Protein AF-A0A1F6IWE1-F1 (afdb_monomer)

pLDDT: mean 92.75, std 8.46, range [52.88, 98.88]

Secondary structure (DSSP, 8-state):
----------SS--HHHHHHHHHHHHHHT--EEEE-S-GGGHHHHHHHHHHTT-EEEEESPS---TTTTT-HHHHHHHHHHHHHHHHHHHHTTS-S-EEEE-GGGGSHHHHHHHHHHHHHHHHH-----EEEEEEE------HHHHHH--TT-STTS--HIIIIIHHHHHHHHHHHHTT--GGG---EEEEEEEEE-HHHHHHHS-HHHHHHH-TTHHHH----HHHHHHHGGG---SEEEEEEEEEETTEEEEEEEEEEETTS------SSPPSSTTSSS----EEEEEEEETTTEEEEEEEEB-S---TT--TTTTSTBSTT--EEEEEE-TTT-TTS-SEEEEEHHHH---PPSS---SHHHHHHHHHHHHHHHHHTTS-SS-TTBGGGGHHHHHHHHHHHHHHHHHHTTS---EEEE-

Foldseek 3Di:
DDDDPDLAQDQADDPVVLVVVVVVCVVVVAQADEAPDRQSCQNHVLLSCLVVNHAYEYEDDSHDQFQLLADLVSLVVLLVSLVVSVVSCVVSPVLHFHFYQLLLLLFLVLVVLLVVQLVCCVVPVFAFAEKEKEKEFQLADDLQCQQPPPVQHQLRLAHDCRVPVLSVLLSVLVSRVSSDDPQWHQFKKKKAKDFQFQLNVCVVQPPVNVCVLPVCSVVQHDDDNVRSCVSRVRGHGQWMKMWMQGDDVPHGRYTYMYTYHHNDDFPASDDDADPPSNFPRRTWIWIWMWIDRPQFKIKIKTDGAQGTDDPVDPPCLCPHNHVADIKMKMAGDCVVPVPDDRIDMDTSVNRCPDDDPDDDPYRSRVSSVVLVVLSVCVSVVNDDDGSGGSVSCSSSSQNSSLNSSLSNCVSVVHNSIDMDGD

Solvent-accessible surface area (backbone atoms only — not comparable to full-atom values): 22439 Å² total; per-residue (Å²): 140,86,90,80,89,73,81,47,74,46,80,64,66,57,68,69,59,46,52,54,50,52,51,49,34,65,75,69,65,58,59,58,50,76,48,79,67,57,40,34,33,36,45,14,55,51,50,51,37,50,76,70,68,28,25,37,41,31,49,66,37,73,56,47,48,62,30,12,41,67,31,50,66,33,7,51,43,46,41,53,50,49,50,53,50,49,54,55,41,52,76,71,63,60,79,53,49,44,34,46,62,50,40,63,75,55,22,56,69,50,46,49,52,36,52,57,48,30,56,48,16,75,75,68,72,42,36,60,34,32,41,38,38,40,41,25,42,2,57,63,68,52,75,49,48,60,73,70,38,75,77,92,33,25,78,51,5,37,28,38,58,58,72,58,33,47,59,52,44,38,48,50,49,54,48,54,62,54,30,64,42,91,95,61,38,71,43,29,33,40,25,39,42,49,70,35,34,58,61,50,47,44,70,76,58,34,70,70,54,45,39,72,77,32,82,62,38,77,80,72,46,84,63,53,72,68,52,47,43,63,73,35,69,64,32,12,36,46,24,40,40,37,38,38,41,31,9,37,83,91,44,76,55,24,42,35,36,44,36,39,30,34,74,37,70,50,70,56,86,72,90,76,78,42,92,49,82,87,49,84,45,23,42,20,44,42,38,37,38,41,37,33,30,63,90,46,33,41,39,38,38,43,29,36,28,71,55,62,91,54,93,88,59,80,74,59,33,63,39,94,31,14,83,56,18,35,40,36,41,38,36,32,46,25,87,86,39,77,88,47,59,53,64,50,78,45,42,46,78,78,56,60,85,70,80,71,88,73,95,68,88,42,68,72,50,48,7,45,51,48,50,52,50,51,51,53,39,33,68,70,68,78,38,92,76,69,91,40,36,56,81,78,40,56,65,27,43,49,50,54,21,37,36,22,30,7,35,8,26,47,77,70,74,42,79,30,69,31,78,45,82,102

Sequence (422 aa):
MLYISNNTYTKALPNEEREKLNKLVKKYKINGVIISTDPLAHLRYALWAIDQGLHILMDKPISAVPYASTDEHAAEDIVSDFYLLKNRHEKKGAKKIVSIMTQRRFHPAYTKIRELAEDVFKKTNCPITSVQTFHSDGQWRLPSEIVDIDYHSFNHGFGELLHSGYHSLDIICWLLSSTRGTKKEINNVDIFSQIVRPTDFISQINFPDYKNLFADFPKVNKYSEKDFRNITKKYGEIDVFVNFAFKHNSDVITLGSSNLVHNGFSQRGWLMPKKDMYKGNGRVRQETIFIEQGPFQSISLVSYQSSEINKDSNSGIFDVGGEYHLDIHVFRNSSFYPKWKTYEKLSIKDLSKSTLEGYSRGHQEDARRNAIIDFIESAKGKRLSQVSNLLDHEFGVKLISGAYLSMARKIHSKNPVVNISL

Structure (mmCIF, N/CA/C/O backbone):
data_AF-A0A1F6IWE1-F1
#
_entry.id   AF-A0A1F6IWE1-F1
#
loop_
_atom_site.group_PDB
_atom_site.id
_atom_site.type_symbol
_atom_site.label_atom_id
_atom_site.label_alt_id
_atom_site.label_comp_id
_atom_site.label_asym_id
_atom_site.label_entity_id
_atom_site.label_seq_id
_atom_site.pdbx_PDB_ins_code
_atom_site.Cartn_x
_atom_site.Cartn_y
_atom_site.Cartn_z
_atom_site.occupancy
_atom_site.B_iso_or_equiv
_atom_site.auth_seq_id
_atom_site.auth_comp_id
_atom_site.auth_asym_id
_atom_site.auth_atom_id
_atom_site.pdbx_PDB_model_num
ATOM 1 N N . MET A 1 1 ? 12.369 -22.695 12.074 1.00 52.88 1 MET A N 1
ATOM 2 C CA . MET A 1 1 ? 12.111 -22.105 10.744 1.00 52.88 1 MET A CA 1
ATOM 3 C C . MET A 1 1 ? 12.121 -23.239 9.732 1.00 52.88 1 MET A C 1
ATOM 5 O O . MET A 1 1 ? 13.008 -24.079 9.823 1.00 52.88 1 MET A O 1
ATOM 9 N N . LEU A 1 2 ? 11.111 -23.336 8.871 1.00 54.97 2 LEU A N 1
ATOM 10 C CA . LEU A 1 2 ? 10.985 -24.399 7.872 1.00 54.97 2 LEU A CA 1
ATOM 11 C C . LEU A 1 2 ? 10.932 -23.743 6.489 1.00 54.97 2 LEU A C 1
ATOM 13 O O . LEU A 1 2 ? 10.132 -22.835 6.296 1.00 54.97 2 LEU A O 1
ATOM 17 N N . TYR A 1 3 ? 11.775 -24.196 5.564 1.00 55.03 3 TYR A N 1
ATOM 18 C CA . TYR A 1 3 ? 11.805 -23.720 4.182 1.00 55.03 3 TYR A CA 1
ATOM 19 C C . TYR A 1 3 ? 11.161 -24.773 3.275 1.00 55.03 3 TYR A C 1
ATOM 21 O O . TYR A 1 3 ? 11.527 -25.948 3.343 1.00 55.03 3 TYR A O 1
ATOM 29 N N . ILE A 1 4 ? 10.189 -24.362 2.462 1.00 62.66 4 ILE A N 1
ATOM 30 C CA . ILE A 1 4 ? 9.511 -25.194 1.460 1.00 62.66 4 ILE A CA 1
ATOM 31 C C . ILE A 1 4 ? 9.597 -24.442 0.126 1.00 62.66 4 ILE A C 1
ATOM 33 O O . ILE A 1 4 ? 9.346 -23.242 0.088 1.00 62.66 4 ILE A O 1
ATOM 37 N N . SER A 1 5 ? 9.986 -25.132 -0.948 1.00 54.25 5 SER A N 1
ATOM 38 C CA . SER A 1 5 ? 10.489 -24.541 -2.198 1.00 54.25 5 SER A CA 1
ATOM 39 C C . SER A 1 5 ? 9.437 -24.153 -3.245 1.00 54.25 5 SER A C 1
ATOM 41 O O . SER A 1 5 ? 9.810 -23.692 -4.319 1.00 54.25 5 SER A O 1
ATOM 43 N N . ASN A 1 6 ? 8.139 -24.337 -2.994 1.00 63.50 6 ASN A N 1
ATOM 44 C CA . ASN A 1 6 ? 7.138 -24.210 -4.056 1.00 63.50 6 ASN A CA 1
ATOM 45 C C . ASN A 1 6 ? 6.404 -22.855 -4.038 1.00 63.50 6 ASN A C 1
ATOM 47 O O . ASN A 1 6 ? 5.302 -22.767 -3.506 1.00 63.50 6 ASN A O 1
ATOM 51 N N . ASN A 1 7 ? 6.981 -21.795 -4.607 1.00 72.88 7 ASN A N 1
ATOM 52 C CA . ASN A 1 7 ? 6.375 -20.450 -4.659 1.00 72.88 7 ASN A CA 1
ATOM 53 C C . ASN A 1 7 ? 5.325 -20.334 -5.779 1.00 72.88 7 ASN A C 1
ATOM 55 O O . ASN A 1 7 ? 5.536 -19.675 -6.791 1.00 72.88 7 ASN A O 1
ATOM 59 N N . THR A 1 8 ? 4.196 -21.023 -5.617 1.00 83.62 8 THR A N 1
ATOM 60 C CA . THR A 1 8 ? 3.123 -21.088 -6.619 1.00 83.62 8 THR A CA 1
ATOM 61 C C . THR A 1 8 ? 1.792 -20.611 -6.059 1.00 83.62 8 THR A C 1
ATOM 63 O O . THR A 1 8 ? 1.380 -21.022 -4.968 1.00 83.62 8 THR A O 1
ATOM 66 N N . TYR A 1 9 ? 1.090 -19.792 -6.849 1.00 90.31 9 TYR A N 1
ATOM 67 C CA . TYR A 1 9 ? -0.274 -19.368 -6.550 1.00 90.31 9 TYR A CA 1
ATOM 68 C C . TYR A 1 9 ? -1.221 -20.567 -6.625 1.00 90.31 9 TYR A C 1
ATOM 70 O O . TYR A 1 9 ? -1.593 -21.047 -7.693 1.00 90.31 9 TYR A O 1
ATOM 78 N N . THR A 1 10 ? -1.561 -21.090 -5.452 1.00 92.06 10 THR A N 1
ATOM 79 C CA . THR A 1 10 ? -2.436 -22.246 -5.253 1.00 92.06 10 THR A CA 1
ATOM 80 C C . THR A 1 10 ? -3.218 -22.049 -3.959 1.00 92.06 10 THR A C 1
ATOM 82 O O . THR A 1 10 ? -2.756 -21.376 -3.039 1.00 92.06 10 THR A O 1
ATOM 85 N N . LYS A 1 11 ? -4.412 -22.644 -3.868 1.00 93.00 11 LYS A N 1
ATOM 86 C CA . LYS A 1 11 ? -5.300 -22.505 -2.695 1.00 93.00 11 LYS A CA 1
ATOM 87 C C . LYS A 1 11 ? -5.156 -23.654 -1.688 1.00 93.00 11 LYS A C 1
ATOM 89 O O . LYS A 1 11 ? -5.767 -23.623 -0.624 1.00 93.00 11 LYS A O 1
ATOM 94 N N . ALA A 1 12 ? -4.341 -24.663 -1.999 1.00 92.69 12 ALA A N 1
ATOM 95 C CA . ALA A 1 12 ? -4.119 -25.834 -1.158 1.00 92.69 12 ALA A CA 1
ATOM 96 C C . ALA A 1 12 ? -2.630 -26.180 -1.074 1.00 92.69 12 ALA A C 1
ATOM 98 O O . ALA A 1 12 ? -1.889 -26.014 -2.040 1.00 92.69 12 ALA A O 1
ATOM 99 N N . LEU A 1 13 ? -2.208 -26.681 0.088 1.00 92.00 13 LEU A N 1
ATOM 100 C CA . LEU A 1 13 ? -0.881 -27.267 0.250 1.00 92.00 13 LEU A CA 1
ATOM 101 C C . LEU A 1 13 ? -0.835 -28.664 -0.386 1.00 92.00 13 LEU A C 1
ATOM 103 O O . LEU A 1 13 ? -1.814 -29.408 -0.254 1.00 92.00 13 LEU A O 1
ATOM 107 N N . PRO A 1 14 ? 0.299 -29.065 -0.985 1.00 91.75 14 PRO A N 1
ATOM 108 C CA . PRO A 1 14 ? 0.565 -30.460 -1.310 1.00 91.75 14 PRO A CA 1
ATOM 109 C C . PRO A 1 14 ? 0.382 -31.367 -0.085 1.00 91.75 14 PRO A C 1
ATOM 111 O O . PRO A 1 14 ? 0.718 -30.986 1.040 1.00 91.75 14 PRO A O 1
ATOM 114 N N . ASN A 1 15 ? -0.122 -32.586 -0.297 1.00 92.50 15 ASN A N 1
ATOM 115 C CA . ASN A 1 15 ? -0.425 -33.525 0.793 1.00 92.50 15 ASN A CA 1
ATOM 116 C C . ASN A 1 15 ? 0.788 -33.805 1.691 1.00 92.50 15 ASN A C 1
ATOM 118 O O . ASN A 1 15 ? 0.654 -33.823 2.911 1.00 92.50 15 ASN A O 1
ATOM 122 N N . GLU A 1 16 ? 1.973 -33.975 1.102 1.00 92.19 16 GLU A N 1
ATOM 123 C CA . GLU A 1 16 ? 3.205 -34.226 1.854 1.00 92.19 16 GLU A CA 1
ATOM 124 C C . GLU A 1 16 ? 3.565 -33.054 2.783 1.00 92.19 16 GLU A C 1
ATOM 126 O O . GLU A 1 16 ? 3.836 -33.252 3.971 1.00 92.19 16 GLU A O 1
ATOM 131 N N . GLU A 1 17 ? 3.503 -31.822 2.269 1.00 92.12 17 GLU A N 1
ATOM 132 C CA . GLU A 1 17 ? 3.747 -30.608 3.053 1.00 92.12 17 GLU A CA 1
ATOM 133 C C . GLU A 1 17 ? 2.721 -30.469 4.179 1.00 92.12 17 GLU A C 1
ATOM 135 O O . GLU A 1 17 ? 3.087 -30.232 5.334 1.00 92.12 17 GLU A O 1
ATOM 140 N N . ARG A 1 18 ? 1.439 -30.685 3.867 1.00 94.81 18 ARG A N 1
ATOM 141 C CA . ARG A 1 18 ? 0.340 -30.645 4.837 1.00 94.81 18 ARG A CA 1
ATOM 142 C C . ARG A 1 18 ? 0.562 -31.637 5.975 1.00 94.81 18 ARG A C 1
ATOM 144 O O . ARG A 1 18 ? 0.477 -31.256 7.141 1.00 94.81 18 ARG A O 1
ATOM 151 N N . GLU A 1 19 ? 0.882 -32.889 5.658 1.00 95.50 19 GLU A N 1
ATOM 152 C CA . GLU A 1 19 ? 1.144 -33.935 6.651 1.00 95.50 19 GLU A CA 1
ATOM 153 C C . GLU A 1 19 ? 2.359 -33.609 7.520 1.00 95.50 19 GLU A C 1
ATOM 155 O O . GLU A 1 19 ? 2.318 -33.757 8.747 1.00 95.50 19 GLU A O 1
ATOM 160 N N . LYS A 1 20 ? 3.436 -33.100 6.914 1.00 95.31 20 LYS A N 1
ATOM 161 C CA . LYS A 1 20 ? 4.633 -32.667 7.641 1.00 95.31 20 LYS A CA 1
ATOM 162 C C . LYS A 1 20 ? 4.312 -31.552 8.635 1.00 95.31 20 LYS A C 1
ATOM 164 O O . LYS A 1 20 ? 4.699 -31.647 9.801 1.00 95.31 20 LYS A O 1
ATOM 169 N N . LEU A 1 21 ? 3.581 -30.522 8.211 1.00 95.81 21 LEU A N 1
ATOM 170 C CA . LEU A 1 21 ? 3.196 -29.408 9.080 1.00 95.81 21 LEU A CA 1
ATOM 171 C C . LEU A 1 21 ? 2.234 -29.853 10.187 1.00 95.81 21 LEU A C 1
ATOM 173 O O . LEU A 1 21 ? 2.440 -29.498 11.346 1.00 95.81 21 LEU A O 1
ATOM 177 N N . ASN A 1 22 ? 1.247 -30.695 9.873 1.00 97.19 22 ASN A N 1
ATOM 178 C CA . ASN A 1 22 ? 0.321 -31.254 10.863 1.00 97.19 22 ASN A CA 1
ATOM 179 C C . ASN A 1 22 ? 1.066 -32.041 11.955 1.00 97.19 22 ASN A C 1
ATOM 181 O O . ASN A 1 22 ? 0.764 -31.900 13.144 1.00 97.19 22 ASN A O 1
ATOM 185 N N . LYS A 1 23 ? 2.072 -32.845 11.577 1.00 97.19 23 LYS A N 1
ATOM 186 C CA . LYS A 1 23 ? 2.933 -33.566 12.532 1.00 97.19 23 LYS A CA 1
ATOM 187 C C . LYS A 1 23 ? 3.692 -32.605 13.447 1.00 97.19 23 LYS A C 1
ATOM 189 O O . LYS A 1 23 ? 3.758 -32.853 14.649 1.00 97.19 23 LYS A O 1
ATOM 194 N N . LEU A 1 24 ? 4.228 -31.505 12.913 1.00 96.94 24 LEU A N 1
ATOM 195 C CA . LEU A 1 24 ? 4.930 -30.488 13.708 1.00 96.94 24 LEU A CA 1
ATOM 196 C C . LEU A 1 24 ? 3.991 -29.774 14.683 1.00 96.94 24 LEU A C 1
ATOM 198 O O . LEU A 1 24 ? 4.333 -29.642 15.859 1.00 96.94 24 LEU A O 1
ATOM 202 N N . VAL A 1 25 ? 2.801 -29.376 14.225 1.00 97.38 25 VAL A N 1
ATOM 203 C CA . VAL A 1 25 ? 1.781 -28.734 15.068 1.00 97.38 25 VAL A CA 1
ATOM 204 C C . VAL A 1 25 ? 1.433 -29.621 16.260 1.00 97.38 25 VAL A C 1
ATOM 206 O O . VAL A 1 25 ? 1.479 -29.157 17.399 1.00 97.38 25 VAL A O 1
ATOM 209 N N . LYS A 1 26 ? 1.174 -30.913 16.019 1.00 97.38 26 LYS A N 1
ATOM 210 C CA . LYS A 1 26 ? 0.878 -31.888 17.079 1.00 97.38 26 LYS A CA 1
ATOM 211 C C . LYS A 1 26 ? 2.071 -32.111 18.012 1.00 97.38 26 LYS A C 1
ATOM 213 O O . LYS A 1 26 ? 1.910 -32.029 19.227 1.00 97.38 26 LYS A O 1
ATOM 218 N N . LYS A 1 27 ? 3.265 -32.359 17.460 1.00 97.69 27 LYS A N 1
ATOM 219 C CA . LYS A 1 27 ? 4.485 -32.667 18.230 1.00 97.69 27 LYS A CA 1
ATOM 220 C C . LYS A 1 27 ? 4.868 -31.539 19.188 1.00 97.69 27 LYS A C 1
ATOM 222 O O . LYS A 1 27 ? 5.220 -31.810 20.331 1.00 97.69 27 LYS A O 1
ATOM 227 N N . TYR A 1 28 ? 4.805 -30.294 18.723 1.00 97.44 28 TYR A N 1
ATOM 228 C CA . TYR A 1 28 ? 5.250 -29.124 19.486 1.00 97.44 28 TYR A CA 1
ATOM 229 C C . TYR A 1 28 ? 4.103 -28.344 20.136 1.00 97.44 28 TYR A C 1
ATOM 231 O O . TYR A 1 28 ? 4.351 -27.296 20.724 1.00 97.44 28 TYR A O 1
ATOM 239 N N . LYS A 1 29 ? 2.859 -28.842 20.049 1.00 96.44 29 LYS A N 1
ATOM 240 C CA . LYS A 1 29 ? 1.651 -28.174 20.569 1.00 96.44 29 LYS A CA 1
ATOM 241 C C . LYS A 1 29 ? 1.544 -26.717 20.093 1.00 96.44 29 LYS A C 1
ATOM 243 O O . LYS A 1 29 ? 1.236 -25.815 20.869 1.00 96.44 29 LYS A O 1
ATOM 248 N N . ILE A 1 30 ? 1.834 -26.492 18.812 1.00 96.19 30 ILE A N 1
ATOM 249 C CA . ILE A 1 30 ? 1.816 -25.158 18.204 1.00 96.19 30 ILE A CA 1
ATOM 250 C C . ILE A 1 30 ? 0.379 -24.635 18.219 1.00 96.19 30 ILE A C 1
ATOM 252 O O . ILE A 1 30 ? -0.534 -25.321 17.766 1.00 96.19 30 ILE A O 1
ATOM 256 N N . ASN A 1 31 ? 0.180 -23.417 18.720 1.00 94.94 31 ASN A N 1
ATOM 257 C CA . ASN A 1 31 ? -1.127 -22.759 18.778 1.00 94.94 31 ASN A CA 1
ATOM 258 C C . ASN A 1 31 ? -1.242 -21.556 17.826 1.00 94.94 31 ASN A C 1
ATOM 260 O O . ASN A 1 31 ? -2.347 -21.053 17.625 1.00 94.94 31 ASN A O 1
ATOM 264 N N . GLY A 1 32 ? -0.137 -21.121 17.218 1.00 95.88 32 GLY A N 1
ATOM 265 C CA . GLY A 1 32 ? -0.104 -20.019 16.268 1.00 95.88 32 GLY A CA 1
ATOM 266 C C . GLY A 1 32 ? 1.071 -20.101 15.300 1.00 95.88 32 GLY A C 1
ATOM 267 O O . GLY A 1 32 ? 2.067 -20.772 15.571 1.00 95.88 32 GLY A O 1
ATOM 268 N N . VAL A 1 33 ? 0.940 -19.428 14.162 1.00 96.88 33 VAL A N 1
ATOM 269 C CA . VAL A 1 33 ? 1.933 -19.389 13.084 1.00 96.88 33 VAL A CA 1
ATOM 270 C C . VAL A 1 33 ? 2.167 -17.960 12.611 1.00 96.88 33 VAL A C 1
ATOM 272 O O . VAL A 1 33 ? 1.262 -17.126 12.641 1.00 96.88 33 VAL A O 1
ATOM 275 N N . ILE A 1 34 ? 3.391 -17.708 12.148 1.00 97.25 34 ILE A N 1
ATOM 276 C CA . ILE A 1 34 ? 3.747 -16.509 11.392 1.00 97.25 34 ILE A CA 1
ATOM 277 C C . ILE A 1 34 ? 3.957 -16.943 9.939 1.00 97.25 34 ILE A C 1
ATOM 279 O O . ILE A 1 34 ? 4.772 -17.831 9.678 1.00 97.25 34 ILE A O 1
ATOM 283 N N . ILE A 1 35 ? 3.195 -16.363 9.016 1.00 96.38 35 ILE A N 1
ATOM 284 C CA . ILE A 1 35 ? 3.267 -16.635 7.580 1.00 96.38 35 ILE A CA 1
ATOM 285 C C . ILE A 1 35 ? 4.035 -15.484 6.929 1.00 96.38 35 ILE A C 1
ATOM 287 O O . ILE A 1 35 ? 3.476 -14.417 6.699 1.00 96.38 35 ILE A O 1
ATOM 291 N N . SER A 1 36 ? 5.311 -15.740 6.649 1.00 94.56 36 SER A N 1
ATOM 292 C CA . SER A 1 36 ? 6.249 -14.825 5.978 1.00 94.56 36 SER A CA 1
ATOM 293 C C . SER A 1 36 ? 6.867 -15.500 4.751 1.00 94.56 36 SER A C 1
ATOM 295 O O . SER A 1 36 ? 8.083 -15.498 4.559 1.00 94.56 36 SER A O 1
ATOM 297 N N . THR A 1 37 ? 6.037 -16.221 3.994 1.00 92.25 37 THR A N 1
ATOM 298 C CA . THR A 1 37 ? 6.459 -16.888 2.756 1.00 92.25 37 THR A CA 1
ATOM 299 C C . THR A 1 37 ? 6.453 -15.896 1.594 1.00 92.25 37 THR A C 1
ATOM 301 O O . THR A 1 37 ? 6.176 -14.717 1.774 1.00 92.25 37 THR A O 1
ATOM 304 N N . ASP A 1 38 ? 6.729 -16.370 0.382 1.00 90.62 38 ASP A N 1
ATOM 305 C CA . ASP A 1 38 ? 6.422 -15.583 -0.808 1.00 90.62 38 ASP A CA 1
ATOM 306 C C . ASP A 1 38 ? 4.911 -15.233 -0.861 1.00 90.62 38 ASP A C 1
ATOM 308 O O . ASP A 1 38 ? 4.090 -16.099 -0.509 1.00 90.62 38 ASP A O 1
ATOM 312 N N . PRO A 1 39 ? 4.524 -14.014 -1.298 1.00 92.50 39 PRO A N 1
ATOM 313 C CA . PRO A 1 39 ? 3.127 -13.595 -1.431 1.00 92.50 39 PRO A CA 1
ATOM 314 C C . PRO A 1 39 ? 2.232 -14.552 -2.223 1.00 92.50 39 PRO A C 1
ATOM 316 O O . PRO A 1 39 ? 1.053 -14.702 -1.891 1.00 92.50 39 PRO A O 1
ATOM 319 N N . LEU A 1 40 ? 2.775 -15.242 -3.233 1.00 93.31 40 LEU A N 1
ATOM 320 C CA . LEU A 1 40 ? 2.036 -16.230 -4.028 1.00 93.31 40 LEU A CA 1
ATOM 321 C C . LEU A 1 40 ? 1.545 -17.409 -3.172 1.00 93.31 40 LEU A C 1
ATOM 323 O O . LEU A 1 40 ? 0.551 -18.053 -3.503 1.00 93.31 40 LEU A O 1
ATOM 327 N N . ALA A 1 41 ? 2.222 -17.699 -2.060 1.00 94.00 41 ALA A N 1
ATOM 328 C CA . ALA A 1 41 ? 1.924 -18.828 -1.188 1.00 94.00 41 ALA A CA 1
ATOM 329 C C . ALA A 1 41 ? 1.113 -18.456 0.068 1.00 94.00 41 ALA A C 1
ATOM 331 O O . ALA A 1 41 ? 0.659 -19.363 0.770 1.00 94.00 41 ALA A O 1
ATOM 332 N N . HIS A 1 42 ? 0.902 -17.167 0.365 1.00 95.50 42 HIS A N 1
ATOM 333 C CA . HIS A 1 42 ? 0.234 -16.717 1.597 1.00 95.50 42 HIS A CA 1
ATOM 334 C C . HIS A 1 42 ? -1.114 -17.411 1.826 1.00 95.50 42 HIS A C 1
ATOM 336 O O . HIS A 1 42 ? -1.337 -18.021 2.876 1.00 95.50 42 HIS A O 1
ATOM 342 N N . LEU A 1 43 ? -1.982 -17.400 0.810 1.00 96.56 43 LEU A N 1
ATOM 343 C CA . LEU A 1 43 ? -3.356 -17.879 0.928 1.00 96.56 43 LEU A CA 1
ATOM 344 C C . LEU A 1 43 ? -3.453 -19.358 1.328 1.00 96.56 43 LEU A C 1
ATOM 346 O O . LEU A 1 43 ? -4.175 -19.687 2.267 1.00 96.56 43 LEU A O 1
ATOM 350 N N . ARG A 1 44 ? -2.723 -20.269 0.671 1.00 95.69 44 ARG A N 1
ATOM 351 C CA . ARG A 1 44 ? -2.777 -21.708 1.013 1.00 95.69 44 ARG A CA 1
ATOM 352 C C . ARG A 1 44 ? -2.283 -21.999 2.427 1.00 95.69 44 ARG A C 1
ATOM 354 O O . ARG A 1 44 ? -2.850 -22.864 3.096 1.00 95.69 44 ARG A O 1
ATOM 361 N N . TYR A 1 45 ? -1.255 -21.286 2.894 1.00 96.75 45 TYR A N 1
ATOM 362 C CA . TYR A 1 45 ? -0.751 -21.447 4.257 1.00 96.75 45 TYR A CA 1
ATOM 363 C C . TYR A 1 45 ? -1.743 -20.882 5.273 1.00 96.75 45 TYR A C 1
ATOM 365 O O . TYR A 1 45 ? -1.979 -21.514 6.302 1.00 96.75 45 TYR A O 1
ATOM 373 N N . ALA A 1 46 ? -2.386 -19.754 4.965 1.00 97.00 46 ALA A N 1
ATOM 374 C CA . ALA A 1 46 ? -3.415 -19.169 5.815 1.00 97.00 46 ALA A CA 1
ATOM 375 C C . ALA A 1 46 ? -4.648 -20.079 5.917 1.00 97.00 46 ALA A C 1
ATOM 377 O O . ALA A 1 46 ? -5.119 -20.359 7.019 1.00 97.00 46 ALA A O 1
ATOM 378 N N . LEU A 1 47 ? -5.119 -20.628 4.792 1.00 96.94 47 LEU A N 1
ATOM 379 C CA . LEU A 1 47 ? -6.228 -21.585 4.756 1.00 96.94 47 LEU A CA 1
ATOM 380 C C . LEU A 1 47 ? -5.911 -22.856 5.553 1.00 96.94 47 LEU A C 1
ATOM 382 O O . LEU A 1 47 ? -6.733 -23.298 6.356 1.00 96.94 47 LEU A O 1
ATOM 386 N N . TRP A 1 48 ? -4.708 -23.416 5.389 1.00 96.88 48 TRP A N 1
ATOM 387 C CA . TRP A 1 48 ? -4.260 -24.553 6.195 1.00 96.88 48 TRP A CA 1
ATOM 388 C C . TRP A 1 48 ? -4.240 -24.223 7.694 1.00 96.88 48 TRP A C 1
ATOM 390 O O . TRP A 1 48 ? -4.757 -25.002 8.496 1.00 96.88 48 TRP A O 1
ATOM 400 N N . ALA A 1 49 ? -3.689 -23.072 8.080 1.00 96.94 49 ALA A N 1
ATOM 401 C CA . ALA A 1 49 ? -3.581 -22.677 9.480 1.00 96.94 49 ALA A CA 1
ATOM 402 C C . ALA A 1 49 ? -4.959 -22.450 10.132 1.00 96.94 49 ALA A C 1
ATOM 404 O O . ALA A 1 49 ? -5.173 -22.881 11.269 1.00 96.94 49 ALA A O 1
ATOM 405 N N . ILE A 1 50 ? -5.919 -21.867 9.402 1.00 96.00 50 ILE A N 1
ATOM 406 C CA . ILE A 1 50 ? -7.321 -21.757 9.842 1.00 96.00 50 ILE A CA 1
ATOM 407 C C . ILE A 1 50 ? -7.933 -23.145 10.033 1.00 96.00 50 ILE A C 1
ATOM 409 O O . ILE A 1 50 ? -8.580 -23.404 11.052 1.00 96.00 50 ILE A O 1
ATOM 413 N N . ASP A 1 51 ? -7.720 -24.060 9.085 1.00 94.06 51 ASP A N 1
ATOM 414 C CA . ASP A 1 51 ? -8.252 -25.422 9.167 1.00 94.06 51 ASP A CA 1
ATOM 415 C C . ASP A 1 51 ? -7.713 -26.174 10.398 1.00 94.06 51 ASP A C 1
ATOM 417 O O . ASP A 1 51 ? -8.468 -26.930 11.017 1.00 94.06 51 ASP A O 1
ATOM 421 N N . GLN A 1 52 ? -6.456 -25.920 10.785 1.00 95.00 52 GLN A N 1
ATOM 422 C CA . GLN A 1 52 ? -5.817 -26.444 12.002 1.00 95.00 52 GLN A CA 1
ATOM 423 C C . GLN A 1 52 ? -6.202 -25.691 13.292 1.00 95.00 52 GLN A C 1
ATOM 425 O O . GLN A 1 52 ? -5.800 -26.102 14.380 1.00 95.00 52 GLN A O 1
ATOM 430 N N . GLY A 1 53 ? -6.978 -24.605 13.210 1.00 94.75 53 GLY A N 1
ATOM 431 C CA . GLY A 1 53 ? -7.391 -23.820 14.377 1.00 94.75 53 GLY A CA 1
ATOM 432 C C . GLY A 1 53 ? -6.249 -23.036 15.033 1.00 94.75 53 GLY A C 1
ATOM 433 O O . GLY A 1 53 ? -6.227 -22.883 16.260 1.00 94.75 53 GLY A O 1
ATOM 434 N N . LEU A 1 54 ? -5.293 -22.554 14.239 1.00 96.44 54 LEU A N 1
ATOM 435 C CA . LEU A 1 54 ? -4.133 -21.791 14.705 1.00 96.44 54 LEU A CA 1
ATOM 436 C C . LEU A 1 54 ? -4.412 -20.281 14.689 1.00 96.44 54 LEU A C 1
ATOM 438 O O . LEU A 1 54 ? -5.188 -19.789 13.873 1.00 96.44 54 LEU A O 1
ATOM 442 N N . HIS A 1 55 ? -3.761 -19.542 15.588 1.00 97.25 55 HIS A N 1
ATOM 443 C CA . HIS A 1 55 ? -3.612 -18.090 15.460 1.00 97.25 55 HIS A CA 1
ATOM 444 C C . HIS A 1 55 ? -2.670 -17.770 14.290 1.00 97.25 55 HIS A C 1
ATOM 446 O O . HIS A 1 55 ? -1.713 -18.506 14.058 1.00 97.25 55 HIS A O 1
ATOM 452 N N . ILE A 1 56 ? -2.911 -16.685 13.559 1.00 97.62 56 ILE A N 1
ATOM 453 C CA . ILE A 1 56 ? -2.146 -16.328 12.360 1.00 97.62 56 ILE A CA 1
ATOM 454 C C . ILE A 1 56 ? -1.692 -14.875 12.450 1.00 97.62 56 ILE A C 1
ATOM 456 O O . ILE A 1 56 ? -2.515 -13.976 12.606 1.00 97.62 56 ILE A O 1
ATOM 460 N N . LEU A 1 57 ? -0.391 -14.653 12.294 1.00 97.81 57 LEU A N 1
ATOM 461 C CA . LEU A 1 57 ? 0.170 -13.376 11.866 1.00 97.81 57 LEU A CA 1
ATOM 462 C C . LEU A 1 57 ? 0.709 -13.574 10.452 1.00 97.81 57 LEU A C 1
ATOM 464 O O . LEU A 1 57 ? 1.533 -14.457 10.240 1.00 97.81 57 LEU A O 1
ATOM 468 N N . MET A 1 58 ? 0.235 -12.804 9.484 1.00 97.25 58 MET A N 1
ATOM 469 C CA . MET A 1 58 ? 0.592 -12.993 8.079 1.00 97.25 58 MET A CA 1
ATOM 470 C C . MET A 1 58 ? 1.151 -11.708 7.483 1.00 97.25 58 MET A C 1
ATOM 472 O O . MET A 1 58 ? 0.606 -10.628 7.720 1.00 97.25 58 MET A O 1
ATOM 476 N N . ASP A 1 59 ? 2.221 -11.827 6.703 1.00 95.81 59 ASP A N 1
ATOM 477 C CA . ASP A 1 59 ? 2.729 -10.719 5.904 1.00 95.81 59 ASP A CA 1
ATOM 478 C C . ASP A 1 59 ? 1.728 -10.301 4.821 1.00 95.81 59 ASP A C 1
ATOM 480 O O . ASP A 1 59 ? 0.886 -11.070 4.364 1.00 95.81 59 ASP A O 1
ATOM 484 N N . LYS A 1 60 ? 1.807 -9.041 4.401 1.00 94.38 60 LYS A N 1
ATOM 485 C CA . LYS A 1 60 ? 1.035 -8.532 3.262 1.00 94.38 60 LYS A CA 1
ATOM 486 C C . LYS A 1 60 ? 1.656 -8.978 1.929 1.00 94.38 60 LYS A C 1
ATOM 488 O O . LYS A 1 60 ? 2.874 -9.173 1.870 1.00 94.38 60 LYS A O 1
ATOM 493 N N . PRO A 1 61 ? 0.881 -8.996 0.832 1.00 95.75 61 PRO A N 1
ATOM 494 C CA . PRO A 1 61 ? -0.584 -8.895 0.758 1.00 95.75 61 PRO A CA 1
ATOM 495 C C . PRO A 1 61 ? -1.276 -10.188 1.221 1.00 95.75 61 PRO A C 1
ATOM 497 O O . PRO A 1 61 ? -0.617 -11.200 1.410 1.00 95.75 61 PRO A O 1
ATOM 500 N N . ILE A 1 62 ? -2.604 -10.191 1.381 1.00 96.25 62 ILE A N 1
ATOM 501 C CA . ILE A 1 62 ? -3.353 -11.422 1.719 1.00 96.25 62 ILE A CA 1
ATOM 502 C C . ILE A 1 62 ? -3.214 -12.488 0.619 1.00 96.25 62 ILE A C 1
ATOM 504 O O . ILE A 1 62 ? -3.000 -13.664 0.913 1.00 96.25 62 ILE A O 1
ATOM 508 N N . SER A 1 63 ? -3.297 -12.068 -0.641 1.00 95.44 63 SER A N 1
ATOM 509 C CA . SER A 1 63 ? -2.977 -12.878 -1.811 1.00 95.44 63 SER A CA 1
ATOM 510 C C . SER A 1 63 ? -2.275 -12.015 -2.857 1.00 95.44 63 SER A C 1
ATOM 512 O O . SER A 1 63 ? -2.489 -10.803 -2.938 1.00 95.44 63 SER A O 1
ATOM 514 N N . ALA A 1 64 ? -1.411 -12.647 -3.646 1.00 95.12 64 ALA A N 1
ATOM 515 C CA . ALA A 1 64 ? -0.853 -12.081 -4.863 1.00 95.12 64 ALA A CA 1
ATOM 516 C C . ALA A 1 64 ? -1.292 -12.966 -6.028 1.00 95.12 64 ALA A C 1
ATOM 518 O O . ALA A 1 64 ? -0.819 -14.094 -6.165 1.00 95.12 64 ALA A O 1
ATOM 519 N N . VAL A 1 65 ? -2.248 -12.480 -6.819 1.00 96.25 65 VAL A N 1
ATOM 520 C CA . VAL A 1 65 ? -2.800 -13.229 -7.950 1.00 96.25 65 VAL A CA 1
ATOM 521 C C . VAL A 1 65 ? -1.978 -12.897 -9.198 1.00 96.25 65 VAL A C 1
ATOM 523 O O . VAL A 1 65 ? -1.881 -11.719 -9.558 1.00 96.25 65 VAL A O 1
ATOM 526 N N . PRO A 1 66 ? -1.352 -13.889 -9.858 1.00 95.31 66 PRO A N 1
ATOM 527 C CA . PRO A 1 66 ? -0.590 -13.648 -11.075 1.00 95.31 66 PRO A CA 1
ATOM 528 C C . PRO A 1 66 ? -1.426 -12.954 -12.151 1.00 95.31 66 PRO A C 1
ATOM 530 O O . PRO A 1 66 ? -2.604 -13.248 -12.321 1.00 95.31 66 PRO A O 1
ATOM 533 N N . TYR A 1 67 ? -0.791 -12.060 -12.905 1.00 96.31 67 TYR A N 1
ATOM 534 C CA . TYR A 1 67 ? -1.370 -11.325 -14.030 1.00 96.31 67 TYR A CA 1
ATOM 535 C C . TYR A 1 67 ? -2.484 -10.335 -13.679 1.00 96.31 67 TYR A C 1
ATOM 537 O O . TYR A 1 67 ? -3.107 -9.807 -14.600 1.00 96.31 67 TYR A O 1
ATOM 545 N N . ALA A 1 68 ? -2.670 -9.992 -12.399 1.00 97.06 68 ALA A N 1
ATOM 546 C CA . ALA A 1 68 ? -3.695 -9.048 -11.942 1.00 97.06 68 ALA A CA 1
ATOM 547 C C . ALA A 1 68 ? -3.687 -7.699 -12.685 1.00 97.06 68 ALA A C 1
ATOM 549 O O . ALA A 1 68 ? -4.739 -7.121 -12.927 1.00 97.06 68 ALA A O 1
ATOM 550 N N . SER A 1 69 ? -2.527 -7.197 -13.123 1.00 96.62 69 SER A N 1
ATOM 551 C CA . SER A 1 69 ? -2.466 -5.938 -13.886 1.00 96.62 69 SER A CA 1
ATOM 552 C C . SER A 1 69 ? -2.882 -6.061 -15.358 1.00 96.62 69 SER A C 1
ATOM 554 O O . SER A 1 69 ? -2.946 -5.047 -16.054 1.00 96.62 69 SER A O 1
ATOM 556 N N . THR A 1 70 ? -3.110 -7.276 -15.860 1.00 95.88 70 THR A N 1
ATOM 557 C CA . THR A 1 70 ? -3.364 -7.571 -17.284 1.00 95.88 70 THR A CA 1
ATOM 558 C C . THR A 1 70 ? -4.606 -8.431 -17.535 1.00 95.88 70 THR A C 1
ATOM 560 O O . THR A 1 70 ? -5.088 -8.482 -18.666 1.00 95.88 70 THR A O 1
ATOM 563 N N . ASP A 1 71 ? -5.129 -9.090 -16.505 1.00 97.31 71 ASP A N 1
ATOM 564 C CA . ASP A 1 71 ? -6.288 -9.977 -16.560 1.00 97.31 71 ASP A CA 1
ATOM 565 C C . ASP A 1 71 ? -7.332 -9.512 -15.534 1.00 97.31 71 ASP A C 1
ATOM 567 O O . ASP A 1 71 ? -7.050 -9.400 -14.341 1.00 97.31 71 ASP A O 1
ATOM 571 N N . GLU A 1 72 ? -8.536 -9.209 -16.022 1.00 97.94 72 GLU A N 1
ATOM 572 C CA . GLU A 1 72 ? -9.642 -8.712 -15.200 1.00 97.94 72 GLU A CA 1
ATOM 573 C C . GLU A 1 72 ? -10.094 -9.757 -14.170 1.00 97.94 72 GLU A C 1
ATOM 575 O O . GLU A 1 72 ? -10.339 -9.400 -13.020 1.00 97.94 72 GLU A O 1
ATOM 580 N N . HIS A 1 73 ? -10.116 -11.044 -14.531 1.00 98.00 73 HIS A N 1
ATOM 581 C CA . HIS A 1 73 ? -10.501 -12.108 -13.601 1.00 98.00 73 HIS A CA 1
ATOM 582 C C . HIS A 1 73 ? -9.449 -12.312 -12.513 1.00 98.00 73 HIS A C 1
ATOM 584 O O . HIS A 1 73 ? -9.793 -12.485 -11.347 1.00 98.00 73 HIS A O 1
ATOM 590 N N . ALA A 1 74 ? -8.165 -12.209 -12.863 1.00 97.75 74 ALA A N 1
ATOM 591 C CA . ALA A 1 74 ? -7.089 -12.244 -11.877 1.00 97.75 74 ALA A CA 1
ATOM 592 C C . ALA A 1 74 ? -7.174 -11.066 -10.888 1.00 97.75 74 ALA A C 1
ATOM 594 O O . ALA A 1 74 ? -6.913 -11.233 -9.696 1.00 97.75 74 ALA A O 1
ATOM 595 N N . ALA A 1 75 ? -7.561 -9.876 -11.360 1.00 98.06 75 ALA A N 1
ATOM 596 C CA . ALA A 1 75 ? -7.792 -8.723 -10.492 1.00 98.06 75 ALA A CA 1
ATOM 597 C C . ALA A 1 75 ? -8.975 -8.950 -9.534 1.00 98.06 75 ALA A C 1
ATOM 599 O O . ALA A 1 75 ? -8.881 -8.621 -8.348 1.00 98.06 75 ALA A O 1
ATOM 600 N N . GLU A 1 76 ? -10.074 -9.528 -10.021 1.00 98.31 76 GLU A N 1
ATOM 601 C CA . GLU A 1 76 ? -11.259 -9.885 -9.225 1.00 98.31 76 GLU A CA 1
ATOM 602 C C . GLU A 1 76 ? -10.955 -10.988 -8.196 1.00 98.31 76 GLU A C 1
ATOM 604 O O . GLU A 1 76 ? -11.424 -10.930 -7.054 1.00 98.31 76 GLU A O 1
ATOM 609 N N . ASP A 1 77 ? -10.101 -11.951 -8.550 1.00 98.38 77 ASP A N 1
ATOM 610 C CA . ASP A 1 77 ? -9.713 -13.069 -7.687 1.00 98.38 77 ASP A CA 1
ATOM 611 C C . ASP A 1 77 ? -9.024 -12.630 -6.389 1.00 98.38 77 ASP A C 1
ATOM 613 O O . ASP A 1 77 ? -9.104 -13.337 -5.384 1.00 98.38 77 ASP A O 1
ATOM 617 N N . ILE A 1 78 ? -8.427 -11.434 -6.353 1.00 98.38 78 ILE A N 1
ATOM 618 C CA . ILE A 1 78 ? -7.874 -10.844 -5.124 1.00 98.38 78 ILE A CA 1
ATOM 619 C C . ILE A 1 78 ? -8.975 -10.696 -4.054 1.00 98.38 78 ILE A C 1
ATOM 621 O O . ILE A 1 78 ? -8.772 -11.040 -2.886 1.00 98.38 78 ILE A O 1
ATOM 625 N N . VAL A 1 79 ? -10.164 -10.224 -4.444 1.00 98.38 79 VAL A N 1
ATOM 626 C CA . VAL A 1 79 ? -11.323 -10.091 -3.543 1.00 98.38 79 VAL A CA 1
ATOM 627 C C . VAL A 1 79 ? -11.936 -11.458 -3.243 1.00 98.38 79 VAL A C 1
ATOM 629 O O . VAL A 1 79 ? -12.270 -11.738 -2.088 1.00 98.38 79 VAL A O 1
ATOM 632 N N . SER A 1 80 ? -12.035 -12.338 -4.243 1.00 98.38 80 SER A N 1
ATOM 633 C CA . SER A 1 80 ? -12.516 -13.715 -4.054 1.00 98.38 80 SER A CA 1
ATOM 634 C C . SER A 1 80 ? -11.683 -14.479 -3.021 1.00 98.38 80 SER A C 1
ATOM 636 O O . SER A 1 80 ? -12.231 -15.167 -2.157 1.00 98.38 80 SER A O 1
ATOM 638 N N . ASP A 1 81 ? -10.361 -14.329 -3.063 1.00 98.38 81 ASP A N 1
ATOM 639 C CA . ASP A 1 81 ? -9.428 -14.948 -2.123 1.00 98.38 81 ASP A CA 1
ATOM 640 C C . ASP A 1 81 ? -9.585 -14.404 -0.702 1.00 98.38 81 ASP A C 1
ATOM 642 O O . ASP A 1 81 ? -9.572 -15.176 0.263 1.00 98.38 81 ASP A O 1
ATOM 646 N N . PHE A 1 82 ? -9.803 -13.094 -0.559 1.00 98.38 82 PHE A N 1
ATOM 647 C CA . PHE A 1 82 ? -10.120 -12.494 0.734 1.00 98.38 82 PHE A CA 1
ATOM 648 C C . PHE A 1 82 ? -11.409 -13.070 1.321 1.00 98.38 82 PHE A C 1
ATOM 650 O O . PHE A 1 82 ? -11.404 -13.522 2.468 1.00 98.38 82 PHE A O 1
ATOM 657 N N . TYR A 1 83 ? -12.498 -13.119 0.548 1.00 98.31 83 TYR A N 1
ATOM 658 C CA . TYR A 1 83 ? -13.760 -13.679 1.037 1.00 98.31 83 TYR A CA 1
ATOM 659 C C . TYR A 1 83 ? -13.659 -15.175 1.323 1.00 98.31 83 TYR A C 1
ATOM 661 O O . TYR A 1 83 ? -14.255 -15.651 2.290 1.00 98.31 83 TYR A O 1
ATOM 669 N N . LEU A 1 84 ? -12.876 -15.929 0.550 1.00 98.00 84 LEU A N 1
ATOM 670 C CA . LEU A 1 84 ? -12.588 -17.328 0.857 1.00 98.00 84 LEU A CA 1
ATOM 671 C C . LEU A 1 84 ? -11.943 -17.464 2.244 1.00 98.00 84 LEU A C 1
ATOM 673 O O . LEU A 1 84 ? -12.390 -18.286 3.051 1.00 98.00 84 LEU A O 1
ATOM 677 N N . LEU A 1 85 ? -10.926 -16.649 2.535 1.00 97.19 85 LEU A N 1
ATOM 678 C CA . LEU A 1 85 ? -10.230 -16.657 3.820 1.00 97.19 85 LEU A CA 1
ATOM 679 C C . LEU A 1 85 ? -11.137 -16.184 4.969 1.00 97.19 85 LEU A C 1
ATOM 681 O O . LEU A 1 85 ? -11.220 -16.863 5.995 1.00 97.19 85 LEU A O 1
ATOM 685 N N . LYS A 1 86 ? -11.863 -15.076 4.777 1.00 96.81 86 LYS A N 1
ATOM 686 C CA . LYS A 1 86 ? -12.836 -14.513 5.730 1.00 96.81 86 LYS A CA 1
ATOM 687 C C . LYS A 1 86 ? -13.910 -15.534 6.097 1.00 96.81 86 LYS A C 1
ATOM 689 O O . LYS A 1 86 ? -14.058 -15.874 7.268 1.00 96.81 86 LYS A O 1
ATOM 694 N N . ASN A 1 87 ? -14.577 -16.120 5.105 1.00 96.31 87 ASN A N 1
ATOM 695 C CA . ASN A 1 87 ? -15.647 -17.094 5.328 1.00 96.31 87 ASN A CA 1
ATOM 696 C C . ASN A 1 87 ? -15.138 -18.354 6.049 1.00 96.31 87 ASN A C 1
ATOM 698 O O . ASN A 1 87 ? -15.829 -18.922 6.897 1.00 96.31 87 ASN A O 1
ATOM 702 N N . ARG A 1 88 ? -13.923 -18.819 5.725 1.00 94.56 88 ARG A N 1
ATOM 703 C CA . ARG A 1 88 ? -13.271 -19.936 6.433 1.00 94.56 88 ARG A CA 1
ATOM 704 C C . ARG A 1 88 ? -12.989 -19.579 7.893 1.00 94.56 88 ARG A C 1
ATOM 706 O O . ARG A 1 88 ? -13.241 -20.403 8.772 1.00 94.56 88 ARG A O 1
ATOM 713 N N . HIS A 1 89 ? -12.491 -18.371 8.144 1.00 94.19 89 HIS A N 1
ATOM 714 C CA . HIS A 1 89 ? -12.195 -17.867 9.482 1.00 94.19 89 HIS A CA 1
ATOM 715 C C . HIS A 1 89 ? -13.463 -17.745 10.348 1.00 94.19 89 HIS A C 1
ATOM 717 O O . HIS A 1 89 ? -13.503 -18.264 11.468 1.00 94.19 89 HIS A O 1
ATOM 723 N N . GLU A 1 90 ? -14.525 -17.149 9.807 1.00 92.69 90 GLU A N 1
ATOM 724 C CA . GLU A 1 90 ? -15.814 -16.972 10.486 1.00 92.69 90 GLU A CA 1
ATOM 725 C C . GLU A 1 90 ? -16.480 -18.318 10.807 1.00 92.69 90 GLU A C 1
ATOM 727 O O . GLU A 1 90 ? -16.912 -18.535 11.940 1.00 92.69 90 GLU A O 1
ATOM 732 N N . LYS A 1 91 ? -16.464 -19.285 9.875 1.00 90.00 91 LYS A N 1
ATOM 733 C CA . LYS A 1 91 ? -16.994 -20.649 10.103 1.00 90.00 91 LYS A CA 1
ATOM 734 C C . LYS A 1 91 ? -16.293 -21.403 11.235 1.00 90.00 91 LYS A C 1
ATOM 736 O O . LYS A 1 91 ? -16.893 -22.282 11.847 1.00 90.00 91 LYS A O 1
ATOM 741 N N . LYS A 1 92 ? -15.031 -21.079 11.533 1.00 83.88 92 LYS A N 1
ATOM 742 C CA . LYS A 1 92 ? -14.288 -21.637 12.680 1.00 83.88 92 LYS A CA 1
ATOM 743 C C . LYS A 1 92 ? -14.585 -20.905 13.999 1.00 83.88 92 LYS A C 1
ATOM 745 O O . LYS A 1 92 ? -13.981 -21.225 15.023 1.00 83.88 92 LYS A O 1
ATOM 750 N N . GLY A 1 93 ? -15.527 -19.960 13.992 1.00 72.12 93 GLY A N 1
ATOM 751 C CA . GLY A 1 93 ? -16.057 -19.271 15.166 1.00 72.12 93 GLY A CA 1
ATOM 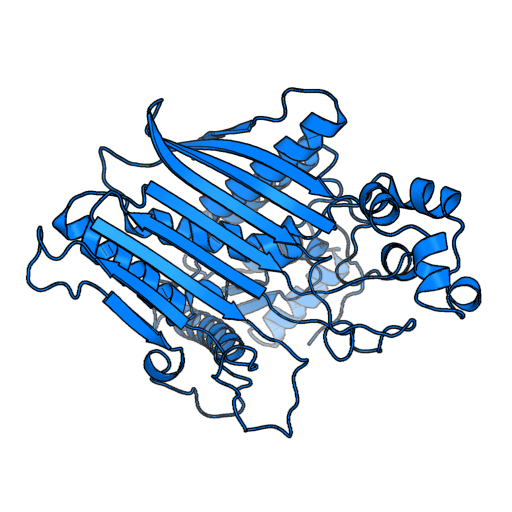752 C C . GLY A 1 93 ? -15.291 -18.016 15.578 1.00 72.12 93 GLY A C 1
ATOM 753 O O . GLY A 1 93 ? -15.443 -17.603 16.722 1.00 72.12 93 GLY A O 1
ATOM 754 N N . ALA A 1 94 ? -14.433 -17.455 14.713 1.00 69.81 94 ALA A N 1
ATOM 755 C CA . ALA A 1 94 ? -13.664 -16.213 14.918 1.00 69.81 94 ALA A CA 1
ATOM 756 C C . ALA A 1 94 ? -12.837 -16.093 16.225 1.00 69.81 94 ALA A C 1
ATOM 758 O O . ALA A 1 94 ? -12.196 -15.078 16.469 1.00 69.81 94 ALA A O 1
ATOM 759 N N . LYS A 1 95 ? -12.757 -17.142 17.057 1.00 76.81 95 LYS A N 1
ATOM 760 C CA . LYS A 1 95 ? -11.977 -17.145 18.311 1.00 76.81 95 LYS A CA 1
ATOM 761 C C . LYS A 1 95 ? -10.466 -17.066 18.079 1.00 76.81 95 LYS A C 1
ATOM 763 O O . LYS A 1 95 ? -9.701 -16.818 19.008 1.00 76.81 95 LYS A O 1
ATOM 768 N N . LYS A 1 96 ? -10.012 -17.366 16.861 1.00 89.69 96 LYS A N 1
ATOM 769 C CA . LYS A 1 96 ? -8.595 -17.403 16.505 1.00 89.69 96 LYS A CA 1
ATOM 770 C C . LYS A 1 96 ? -8.175 -16.095 15.863 1.00 89.69 96 LYS A C 1
ATOM 772 O O . LYS A 1 96 ? -8.600 -15.780 14.772 1.00 89.69 96 LYS A O 1
ATOM 777 N N . ILE A 1 97 ? -7.289 -15.378 16.537 1.00 93.94 97 ILE A N 1
ATOM 778 C CA . ILE A 1 97 ? -6.608 -14.184 16.026 1.00 93.94 97 ILE A CA 1
ATOM 779 C C . ILE A 1 97 ? -6.037 -14.430 14.620 1.00 93.94 97 ILE A C 1
ATOM 781 O O . ILE A 1 97 ? -5.175 -15.295 14.463 1.00 93.94 97 ILE A O 1
ATOM 785 N N . VAL A 1 98 ? -6.494 -13.658 13.632 1.00 96.06 98 VAL A N 1
ATOM 786 C CA . VAL A 1 98 ? -5.876 -13.543 12.302 1.00 96.06 98 VAL A CA 1
ATOM 787 C C . VAL A 1 98 ? -5.497 -12.079 12.107 1.00 96.06 98 VAL A C 1
ATOM 789 O O . VAL A 1 98 ? -6.363 -11.205 12.078 1.00 96.06 98 VAL A O 1
ATOM 792 N N . SER A 1 99 ? -4.197 -11.807 12.062 1.00 96.31 99 SER A N 1
ATOM 793 C CA . SER A 1 99 ? -3.617 -10.468 11.977 1.00 96.31 99 SER A CA 1
ATOM 794 C C . SER A 1 99 ? -2.811 -10.320 10.695 1.00 96.31 99 SER A C 1
ATOM 796 O O . SER A 1 99 ? -2.041 -11.221 10.348 1.00 96.31 99 SER A O 1
ATOM 798 N N . ILE A 1 100 ? -2.956 -9.187 10.012 1.00 97.38 100 ILE A N 1
ATOM 799 C CA . ILE A 1 100 ? -2.176 -8.863 8.812 1.00 97.38 100 ILE A CA 1
ATOM 800 C C . ILE A 1 100 ? -1.103 -7.836 9.175 1.00 97.38 100 ILE A C 1
ATOM 802 O O . ILE A 1 100 ? -1.387 -6.827 9.823 1.00 97.38 100 ILE A O 1
ATOM 806 N N . MET A 1 101 ? 0.137 -8.066 8.750 1.00 95.62 101 MET A N 1
ATOM 807 C CA . MET A 1 101 ? 1.275 -7.195 9.037 1.00 95.62 101 MET A CA 1
ATOM 808 C C . MET A 1 101 ? 1.205 -5.893 8.223 1.00 95.62 101 MET A C 1
ATOM 810 O O . MET A 1 101 ? 1.866 -5.730 7.197 1.00 95.62 101 MET A O 1
ATOM 814 N N . THR A 1 102 ? 0.426 -4.921 8.702 1.00 94.69 102 THR A N 1
ATOM 815 C CA . THR A 1 102 ? 0.421 -3.543 8.191 1.00 94.69 102 THR A CA 1
ATOM 816 C C . THR A 1 102 ? 0.992 -2.574 9.218 1.00 94.69 102 THR A C 1
ATOM 818 O O . THR A 1 102 ? 0.291 -1.890 9.960 1.00 94.69 102 THR A O 1
ATOM 821 N N . GLN A 1 103 ? 2.325 -2.490 9.240 1.00 92.31 103 GLN A N 1
ATOM 822 C CA . GLN A 1 103 ? 3.083 -1.737 10.247 1.00 92.31 103 GLN A CA 1
ATOM 823 C C . GLN A 1 103 ? 2.651 -0.269 10.413 1.00 92.31 103 GLN A C 1
ATOM 825 O O . GLN A 1 103 ? 2.738 0.261 11.516 1.00 92.31 103 GLN A O 1
ATOM 830 N N . ARG A 1 104 ? 2.145 0.394 9.359 1.00 94.88 104 ARG A N 1
ATOM 831 C CA . ARG A 1 104 ? 1.703 1.797 9.438 1.00 94.88 104 ARG A CA 1
ATOM 832 C C . ARG A 1 104 ? 0.575 2.001 10.458 1.00 94.88 104 ARG A C 1
ATOM 834 O O . ARG A 1 104 ? 0.571 3.028 11.120 1.00 94.88 104 ARG A O 1
ATOM 841 N N . ARG A 1 105 ? -0.308 1.017 10.680 1.00 95.88 105 ARG A N 1
ATOM 842 C CA . ARG A 1 105 ? -1.360 1.095 11.717 1.00 95.88 105 ARG A CA 1
ATOM 843 C C . ARG A 1 105 ? -0.806 1.112 13.151 1.00 95.88 105 ARG A C 1
ATOM 845 O O . ARG A 1 105 ? -1.471 1.587 14.063 1.00 95.88 105 ARG A O 1
ATOM 852 N N . PHE A 1 106 ? 0.407 0.595 13.353 1.00 94.50 106 PHE A N 1
ATOM 853 C CA . PHE A 1 106 ? 1.097 0.537 14.651 1.00 94.50 106 PHE A CA 1
ATOM 854 C C . PHE A 1 106 ? 2.077 1.690 14.859 1.00 94.50 106 PHE A C 1
ATOM 856 O O . PHE A 1 106 ? 2.726 1.791 15.902 1.00 94.50 106 PHE A O 1
ATOM 863 N N . HIS A 1 107 ? 2.241 2.530 13.844 1.00 94.88 107 HIS A N 1
ATOM 864 C CA . HIS A 1 107 ? 3.253 3.559 13.834 1.00 94.88 107 HIS A CA 1
ATOM 865 C C . HIS A 1 107 ? 2.701 4.844 14.478 1.00 94.88 107 HIS A C 1
ATOM 867 O O . HIS A 1 107 ? 1.672 5.356 14.029 1.00 94.88 107 HIS A O 1
ATOM 873 N N . PRO A 1 108 ? 3.394 5.435 15.472 1.00 94.62 108 PRO A N 1
ATOM 874 C CA . PRO A 1 108 ? 2.841 6.509 16.305 1.00 94.62 108 PRO A CA 1
ATOM 875 C C . PRO A 1 108 ? 2.423 7.749 15.507 1.00 94.62 108 PRO A C 1
ATOM 877 O O . PRO A 1 108 ? 1.411 8.367 15.821 1.00 94.62 108 PRO A O 1
ATOM 880 N N . ALA A 1 109 ? 3.144 8.079 14.430 1.00 96.19 109 ALA A N 1
ATOM 881 C CA . ALA A 1 109 ? 2.753 9.165 13.531 1.00 96.19 109 ALA A CA 1
ATOM 882 C C . ALA A 1 109 ? 1.370 8.972 12.897 1.00 96.19 109 ALA A C 1
ATOM 884 O O . ALA A 1 109 ? 0.558 9.890 12.884 1.00 96.19 109 ALA A O 1
ATOM 885 N N . TYR A 1 110 ? 1.073 7.768 12.420 1.00 97.06 110 TYR A N 1
ATOM 886 C CA . TYR A 1 110 ? -0.193 7.469 11.766 1.00 97.06 110 TYR A CA 1
ATOM 887 C C . TYR A 1 110 ? -1.344 7.414 12.766 1.00 97.06 110 TYR A C 1
ATOM 889 O O . TYR A 1 110 ? -2.418 7.946 12.490 1.00 97.06 110 TYR A O 1
ATOM 897 N N . THR A 1 111 ? -1.101 6.856 13.954 1.00 96.12 111 THR A N 1
ATOM 898 C CA . THR A 1 111 ? -2.037 6.942 15.082 1.00 96.12 111 THR A CA 1
ATOM 899 C C . THR A 1 111 ? -2.344 8.395 15.419 1.00 96.12 111 THR A C 1
ATOM 901 O O . THR A 1 111 ? -3.510 8.763 15.532 1.00 96.12 111 THR A O 1
ATOM 904 N N . LYS A 1 112 ? -1.320 9.254 15.480 1.00 97.69 112 LYS A N 1
ATOM 905 C CA . LYS A 1 112 ? -1.513 10.675 15.762 1.00 97.69 112 LYS A CA 1
ATOM 906 C C . LYS A 1 112 ? -2.345 11.376 14.687 1.00 97.69 112 LYS A C 1
ATOM 908 O O . LYS A 1 112 ? -3.249 12.132 15.025 1.00 97.69 112 LYS A O 1
ATOM 913 N N . ILE A 1 113 ? -2.084 11.114 13.407 1.00 98.25 113 ILE A N 1
ATOM 914 C CA . ILE A 1 113 ? -2.883 11.655 12.292 1.00 98.25 113 ILE A CA 1
ATOM 915 C C . ILE A 1 113 ? -4.341 11.219 12.416 1.00 98.25 113 ILE A C 1
ATOM 917 O O . ILE A 1 113 ? -5.245 12.045 12.287 1.00 98.25 113 ILE A O 1
ATOM 921 N N . ARG A 1 114 ? -4.573 9.938 12.720 1.00 98.06 114 ARG A N 1
ATOM 922 C CA . ARG A 1 114 ? -5.916 9.400 12.934 1.00 98.06 114 ARG A CA 1
ATOM 923 C C . ARG A 1 114 ? -6.639 10.138 14.061 1.00 98.06 114 ARG A C 1
ATOM 925 O O . ARG A 1 114 ? -7.763 10.583 13.854 1.00 98.06 114 ARG A O 1
ATOM 932 N N . GLU A 1 115 ? -5.993 10.317 15.213 1.00 97.81 115 GLU A N 1
ATOM 933 C CA . GLU A 1 115 ? -6.543 11.058 16.358 1.00 97.81 115 GLU A CA 1
ATOM 934 C C . GLU A 1 115 ? -6.888 12.510 15.999 1.00 97.81 115 GLU A C 1
ATOM 936 O O . GLU A 1 115 ? -7.941 13.014 16.388 1.00 97.81 115 GLU A O 1
ATOM 941 N N . LEU A 1 116 ? -6.014 13.193 15.250 1.00 98.12 116 LEU A N 1
ATOM 942 C CA . LEU A 1 116 ? -6.242 14.570 14.805 1.00 98.12 116 LEU A CA 1
ATOM 943 C C . LEU A 1 116 ? -7.451 14.665 13.862 1.00 98.12 116 LEU A C 1
ATOM 945 O O . LEU A 1 116 ? -8.227 15.617 13.968 1.00 98.12 116 LEU A O 1
ATOM 949 N N . ALA A 1 117 ? -7.633 13.688 12.970 1.00 98.25 117 ALA A N 1
ATOM 950 C CA . ALA A 1 117 ? -8.791 13.619 12.082 1.00 98.25 117 ALA A CA 1
ATOM 951 C C . ALA A 1 117 ? -10.093 13.312 12.845 1.00 98.25 117 ALA A C 1
ATOM 953 O O . ALA A 1 117 ? -11.127 13.945 12.612 1.00 98.25 117 ALA A O 1
ATOM 954 N N . GLU A 1 118 ? -10.043 12.388 13.809 1.00 97.81 118 GLU A N 1
ATOM 955 C CA . GLU A 1 118 ? -11.174 12.074 14.691 1.00 97.81 118 GLU A CA 1
ATOM 956 C C . GLU A 1 118 ? -11.597 13.286 15.531 1.00 97.81 118 GLU A C 1
ATOM 958 O O . GLU A 1 118 ? -12.791 13.527 15.713 1.00 97.81 118 GLU A O 1
ATOM 963 N N . ASP A 1 119 ? -10.638 14.061 16.044 1.00 97.12 119 ASP A N 1
ATOM 964 C CA . ASP A 1 119 ? -10.899 15.234 16.881 1.00 97.12 119 ASP A CA 1
ATOM 965 C C . ASP A 1 119 ? -11.699 16.318 16.146 1.00 97.12 119 ASP A C 1
ATOM 967 O O . ASP A 1 119 ? -12.651 16.876 16.704 1.00 97.12 119 ASP A O 1
ATOM 971 N N . VAL A 1 120 ? -11.335 16.591 14.890 1.00 97.44 120 VAL A N 1
ATOM 972 C CA . VAL A 1 120 ? -12.058 17.531 14.023 1.00 97.44 120 VAL A CA 1
ATOM 973 C C . VAL A 1 120 ? -13.420 16.964 13.653 1.00 97.44 120 VAL A C 1
ATOM 975 O O . VAL A 1 120 ? -14.417 17.670 13.794 1.00 97.44 120 VAL A O 1
ATOM 978 N N . PHE A 1 121 ? -13.493 15.687 13.261 1.00 97.12 121 PHE A N 1
ATOM 979 C CA . PHE A 1 121 ? -14.758 15.047 12.900 1.00 97.12 121 PHE A CA 1
ATOM 980 C C . PHE A 1 121 ? -15.771 15.107 14.051 1.00 97.12 121 PHE A C 1
ATOM 982 O O . PHE A 1 121 ? -16.918 15.489 13.837 1.00 97.12 121 PHE A O 1
ATOM 989 N N . LYS A 1 122 ? -15.346 14.836 15.291 1.00 95.62 122 LYS A N 1
ATOM 990 C CA . LYS A 1 122 ? -16.206 14.934 16.485 1.00 95.62 122 LYS A CA 1
ATOM 991 C C . LYS A 1 122 ? -16.758 16.342 16.717 1.00 95.62 122 LYS A C 1
ATOM 993 O O . LYS A 1 122 ? -17.856 16.476 17.245 1.00 95.62 122 LYS A O 1
ATOM 998 N N . LYS A 1 123 ? -16.010 17.388 16.352 1.00 95.81 123 LYS A N 1
ATOM 999 C CA . LYS A 1 123 ? -16.417 18.786 16.569 1.00 95.81 123 LYS A CA 1
ATOM 1000 C C . LYS A 1 123 ? -17.270 19.353 15.440 1.00 95.81 123 LYS A C 1
ATOM 1002 O O . LYS A 1 123 ? -18.144 20.169 15.712 1.00 95.81 123 LYS A O 1
ATOM 1007 N N . THR A 1 124 ? -17.015 18.939 14.201 1.00 95.38 124 THR A N 1
ATOM 1008 C CA . THR A 1 124 ? -17.579 19.582 13.001 1.00 95.38 124 THR A CA 1
ATOM 1009 C C . THR A 1 124 ? -18.458 18.660 12.166 1.00 95.38 124 THR A C 1
ATOM 1011 O O . THR A 1 124 ? -19.137 19.123 11.251 1.00 95.38 124 THR A O 1
ATOM 1014 N N . ASN A 1 125 ? -18.433 17.350 12.433 1.00 95.44 125 ASN A N 1
ATOM 1015 C CA . ASN A 1 125 ? -19.022 16.310 11.588 1.00 95.44 125 ASN A CA 1
ATOM 1016 C C . ASN A 1 125 ? -18.508 16.364 10.128 1.00 95.44 125 ASN A C 1
ATOM 1018 O O . ASN A 1 125 ? -19.197 15.943 9.192 1.00 95.44 125 ASN A O 1
ATOM 1022 N N . CYS A 1 126 ? -17.320 16.940 9.904 1.00 96.44 126 CYS A N 1
ATOM 1023 C CA . CYS A 1 126 ? -16.671 17.021 8.598 1.00 96.44 126 CYS A CA 1
ATOM 1024 C C . CYS A 1 126 ? -15.714 15.832 8.422 1.00 96.44 126 CYS A C 1
ATOM 1026 O O . CYS A 1 126 ? -14.748 15.726 9.190 1.00 96.44 126 CYS A O 1
ATOM 1028 N N . PRO A 1 127 ? -15.984 14.911 7.477 1.00 97.44 127 PRO A N 1
ATOM 1029 C CA . PRO A 1 127 ? -15.086 13.797 7.213 1.00 97.44 127 PRO A CA 1
ATOM 1030 C C . PRO A 1 127 ? -13.805 14.292 6.544 1.00 97.44 127 PRO A C 1
ATOM 1032 O O . PRO A 1 127 ? -13.725 15.443 6.115 1.00 97.44 127 PRO A O 1
ATOM 1035 N N . ILE A 1 128 ? -12.805 13.421 6.430 1.00 98.38 128 ILE A N 1
ATOM 1036 C CA . ILE A 1 128 ? -11.669 13.682 5.539 1.00 98.38 128 ILE A CA 1
ATOM 1037 C C . ILE A 1 128 ? -12.215 13.907 4.122 1.00 98.38 128 ILE A C 1
ATOM 1039 O O . ILE A 1 128 ? -12.896 13.040 3.582 1.00 98.38 128 ILE A O 1
ATOM 1043 N N . THR A 1 129 ? -11.936 15.063 3.523 1.00 98.38 129 THR A N 1
ATOM 1044 C CA . THR A 1 129 ? -12.449 15.447 2.195 1.00 98.38 129 THR A CA 1
ATOM 1045 C C . THR A 1 129 ? -11.421 15.245 1.088 1.00 98.38 129 THR A C 1
ATOM 1047 O O . THR A 1 129 ? -11.795 15.066 -0.069 1.00 98.38 129 THR A O 1
ATOM 1050 N N . SER A 1 130 ? -10.127 15.232 1.422 1.00 98.62 130 SER A N 1
ATOM 1051 C CA . SER A 1 130 ? -9.066 14.821 0.500 1.00 98.62 130 SER A CA 1
ATOM 1052 C C . SER A 1 130 ? -7.974 14.034 1.221 1.00 98.62 130 SER A C 1
ATOM 1054 O O . SER A 1 130 ? -7.596 14.387 2.336 1.00 98.62 130 SER A O 1
ATOM 1056 N N . VAL A 1 131 ? -7.448 12.991 0.576 1.00 98.69 131 VAL A N 1
ATOM 1057 C CA . VAL A 1 131 ? -6.294 12.217 1.055 1.00 98.69 131 VAL A CA 1
ATOM 1058 C C . VAL A 1 131 ? -5.359 11.858 -0.096 1.00 98.69 131 VAL A C 1
ATOM 1060 O O . VAL A 1 131 ? -5.754 11.220 -1.065 1.00 98.69 131 VAL A O 1
ATOM 1063 N N . GLN A 1 132 ? -4.095 12.243 0.016 1.00 98.50 132 GLN A N 1
ATOM 1064 C CA . GLN A 1 132 ? -3.068 11.960 -0.981 1.00 98.50 132 GLN A CA 1
ATOM 1065 C C . GLN A 1 132 ? -1.907 11.254 -0.298 1.00 98.50 132 GLN A C 1
ATOM 1067 O O . GLN A 1 132 ? -1.440 11.704 0.745 1.00 98.50 132 GLN A O 1
ATOM 1072 N N . THR A 1 133 ? -1.433 10.157 -0.874 1.00 98.38 133 THR A N 1
ATOM 1073 C CA . THR A 1 133 ? -0.234 9.459 -0.405 1.00 98.38 133 THR A CA 1
ATOM 1074 C C . THR A 1 133 ? 0.776 9.372 -1.535 1.00 98.38 133 THR A C 1
ATOM 1076 O O . THR A 1 133 ? 0.412 8.986 -2.649 1.00 98.38 133 THR A O 1
ATOM 1079 N N . PHE A 1 134 ? 2.036 9.659 -1.243 1.00 98.31 134 PHE A N 1
ATOM 1080 C CA . PHE A 1 134 ? 3.154 9.435 -2.148 1.00 98.31 134 PHE A CA 1
ATOM 1081 C C . PHE A 1 134 ? 4.178 8.532 -1.470 1.00 98.31 134 PHE A C 1
ATOM 1083 O O . PHE A 1 134 ? 4.527 8.733 -0.306 1.00 98.31 134 PHE A O 1
ATOM 1090 N N . HIS A 1 135 ? 4.672 7.542 -2.201 1.00 97.31 135 HIS A N 1
ATOM 1091 C CA . HIS A 1 135 ? 5.777 6.708 -1.766 1.00 97.31 135 HIS A CA 1
ATOM 1092 C C . HIS A 1 135 ? 6.737 6.485 -2.923 1.00 97.31 135 HIS A C 1
ATOM 1094 O O . HIS A 1 135 ? 6.350 5.971 -3.966 1.00 97.31 135 HIS A O 1
ATOM 1100 N N . SER A 1 136 ? 7.995 6.831 -2.701 1.00 95.31 136 SER A N 1
ATOM 1101 C CA . SER A 1 136 ? 9.115 6.442 -3.537 1.00 95.31 136 SER A CA 1
ATOM 1102 C C . SER A 1 136 ? 10.190 5.848 -2.654 1.00 95.31 136 SER A C 1
ATOM 1104 O O . SER A 1 136 ? 10.531 6.418 -1.617 1.00 95.31 136 SER A O 1
ATOM 1106 N N . ASP A 1 137 ? 10.749 4.723 -3.061 1.00 88.25 137 ASP A N 1
ATOM 1107 C CA . ASP A 1 137 ? 11.851 4.084 -2.352 1.00 88.25 137 ASP A CA 1
ATOM 1108 C C . ASP A 1 137 ? 13.149 4.053 -3.168 1.00 88.25 137 ASP A C 1
ATOM 1110 O O . ASP A 1 137 ? 14.185 3.670 -2.633 1.00 88.25 137 ASP A O 1
ATOM 1114 N N . GLY A 1 138 ? 13.143 4.520 -4.420 1.00 89.56 138 GLY A N 1
ATOM 1115 C CA . GLY A 1 138 ? 14.374 4.726 -5.180 1.00 89.56 138 GLY A CA 1
ATOM 1116 C C . GLY A 1 138 ? 15.098 3.433 -5.541 1.00 89.56 138 GLY A C 1
ATOM 1117 O O . GLY A 1 138 ? 16.328 3.427 -5.665 1.00 89.56 138 GLY A O 1
ATOM 1118 N N . GLN A 1 139 ? 14.374 2.320 -5.678 1.00 89.06 139 GLN A N 1
ATOM 1119 C CA . GLN A 1 139 ? 14.939 1.041 -6.110 1.00 89.06 139 GLN A CA 1
ATOM 1120 C C . GLN A 1 139 ? 15.106 1.025 -7.638 1.00 89.06 139 GLN A C 1
ATOM 1122 O O . GLN A 1 139 ? 14.543 0.185 -8.341 1.00 89.06 139 GLN A O 1
ATOM 1127 N N . TRP A 1 140 ? 15.901 1.960 -8.159 1.00 92.00 140 TRP A N 1
ATOM 1128 C CA . TRP A 1 140 ? 16.217 2.050 -9.580 1.00 92.00 140 TRP A CA 1
ATOM 1129 C C . TRP A 1 140 ? 16.879 0.749 -10.063 1.00 92.00 140 TRP A C 1
ATOM 1131 O O . TRP A 1 140 ? 18.060 0.489 -9.797 1.00 92.00 140 TRP A O 1
ATOM 1141 N N . ARG A 1 141 ? 16.091 -0.102 -10.735 1.00 91.94 141 ARG A N 1
ATOM 1142 C CA . ARG A 1 141 ? 16.544 -1.375 -11.310 1.00 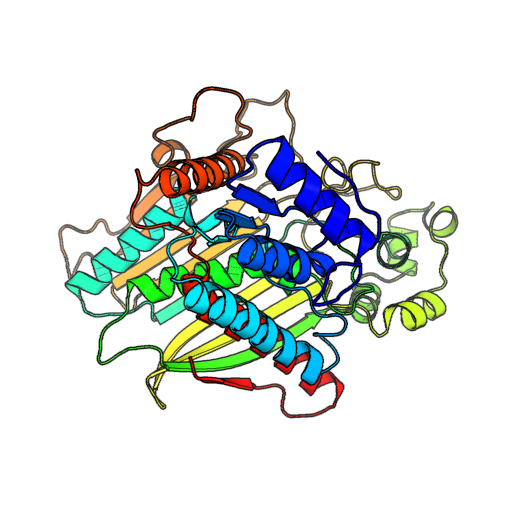91.94 141 ARG A CA 1
ATOM 1143 C C . ARG A 1 141 ? 16.989 -1.172 -12.748 1.00 91.94 141 ARG A C 1
ATOM 1145 O O . ARG A 1 141 ? 16.273 -0.583 -13.554 1.00 91.94 141 ARG A O 1
ATOM 1152 N N . LEU A 1 142 ? 18.158 -1.704 -13.081 1.00 93.56 142 LEU A N 1
ATOM 1153 C CA . LEU A 1 142 ? 18.662 -1.696 -14.452 1.00 93.56 142 LEU A CA 1
ATOM 1154 C C . LEU A 1 142 ? 17.926 -2.744 -15.306 1.00 93.56 142 LEU A C 1
ATOM 1156 O O . LEU A 1 142 ? 17.388 -3.711 -14.763 1.00 93.56 142 LEU A O 1
ATOM 1160 N N . PRO A 1 143 ? 17.931 -2.619 -16.647 1.00 94.81 143 PRO A N 1
ATOM 1161 C CA . PRO A 1 143 ? 17.165 -3.502 -17.528 1.00 94.81 143 PRO A CA 1
ATOM 1162 C C . PRO A 1 143 ? 17.389 -5.003 -17.289 1.00 94.81 143 PRO A C 1
ATOM 1164 O O . PRO A 1 143 ? 16.427 -5.759 -17.182 1.00 94.81 143 PRO A O 1
ATOM 1167 N N . SER A 1 144 ? 18.637 -5.451 -17.126 1.00 93.69 144 SER A N 1
ATOM 1168 C CA . SER A 1 144 ? 18.900 -6.870 -16.833 1.00 93.69 144 SER A CA 1
ATOM 1169 C C . SER A 1 144 ? 18.345 -7.314 -15.478 1.00 93.69 144 SER A C 1
ATOM 1171 O O . SER A 1 144 ? 17.915 -8.449 -15.341 1.00 93.69 144 SER A O 1
ATOM 1173 N N . GLU A 1 145 ? 18.279 -6.427 -14.488 1.00 93.12 145 GLU A N 1
ATOM 1174 C CA . GLU A 1 145 ? 17.747 -6.746 -13.158 1.00 93.12 145 GLU A CA 1
ATOM 1175 C C . GLU A 1 145 ? 16.229 -6.853 -13.142 1.00 93.12 145 GLU A C 1
ATOM 1177 O O . GLU A 1 145 ? 15.675 -7.659 -12.403 1.00 93.12 145 GLU A O 1
ATOM 1182 N N . ILE A 1 146 ? 15.549 -6.047 -13.959 1.00 94.31 146 ILE A N 1
ATOM 1183 C CA . ILE A 1 146 ? 14.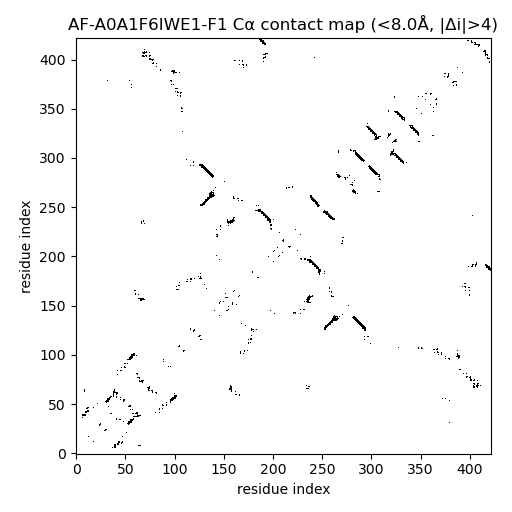100 -6.151 -14.141 1.00 94.31 146 ILE A CA 1
ATOM 1184 C C . ILE A 1 146 ? 13.734 -7.543 -14.665 1.00 94.31 146 ILE A C 1
ATOM 1186 O O . ILE A 1 146 ? 12.702 -8.079 -14.271 1.00 94.31 146 ILE A O 1
ATOM 1190 N N . VAL A 1 147 ? 14.571 -8.122 -15.532 1.00 94.50 147 VAL A N 1
ATOM 1191 C CA . VAL A 1 147 ? 14.345 -9.450 -16.114 1.00 94.50 147 VAL A CA 1
ATOM 1192 C C . VAL A 1 147 ? 14.825 -10.576 -15.194 1.00 94.50 147 VAL A C 1
ATOM 1194 O O . VAL 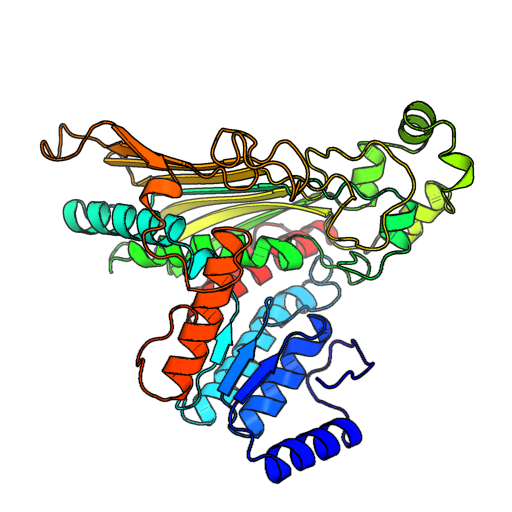A 1 147 ? 14.089 -11.541 -15.012 1.00 94.50 147 VAL A O 1
ATOM 1197 N N . ASP A 1 148 ? 16.025 -10.453 -14.621 1.00 91.12 148 ASP A N 1
ATOM 1198 C CA . ASP A 1 148 ? 16.737 -11.563 -13.969 1.00 91.12 148 ASP A CA 1
ATOM 1199 C C . ASP A 1 148 ? 16.421 -11.724 -12.473 1.00 91.12 148 ASP A C 1
ATOM 1201 O O . ASP A 1 148 ? 16.726 -12.768 -11.895 1.00 91.12 148 ASP A O 1
ATOM 1205 N N . ILE A 1 149 ? 15.891 -10.693 -11.806 1.00 87.31 149 ILE A N 1
ATOM 1206 C CA . ILE A 1 149 ? 15.678 -10.722 -10.353 1.00 87.31 149 ILE A CA 1
ATOM 1207 C C . ILE A 1 149 ? 14.252 -11.161 -10.028 1.00 87.31 149 ILE A C 1
ATOM 1209 O O . ILE A 1 149 ? 13.299 -10.402 -10.200 1.00 87.31 149 ILE A O 1
ATOM 1213 N N . ASP A 1 150 ? 14.141 -12.356 -9.446 1.00 81.88 150 ASP A N 1
ATOM 1214 C CA . ASP A 1 150 ? 12.872 -12.913 -8.961 1.00 81.88 150 ASP A CA 1
ATOM 1215 C C . ASP A 1 150 ? 12.378 -12.263 -7.650 1.00 81.88 150 ASP A C 1
ATOM 1217 O O . ASP A 1 150 ? 11.191 -12.278 -7.337 1.00 81.88 150 ASP A O 1
ATOM 1221 N N . TYR A 1 151 ? 13.268 -11.649 -6.863 1.00 76.88 151 TYR A N 1
ATOM 1222 C CA . TYR A 1 151 ? 12.880 -10.944 -5.637 1.00 76.88 151 TYR A CA 1
ATOM 1223 C C . TYR A 1 151 ? 12.088 -9.667 -5.945 1.00 76.88 151 TYR A C 1
ATOM 1225 O O . TYR A 1 151 ? 12.606 -8.758 -6.600 1.00 76.88 151 TYR A O 1
ATOM 1233 N N . HIS A 1 152 ? 10.859 -9.570 -5.417 1.00 78.00 152 HIS A N 1
ATOM 1234 C CA . HIS A 1 152 ? 9.914 -8.500 -5.769 1.00 78.00 152 HIS A CA 1
ATOM 1235 C C . HIS A 1 152 ? 9.875 -8.302 -7.291 1.00 78.00 152 HIS A C 1
ATOM 1237 O O . HIS A 1 152 ? 10.131 -7.202 -7.792 1.00 78.00 152 HIS A O 1
ATOM 1243 N N . SER A 1 153 ? 9.744 -9.403 -8.028 1.00 82.56 153 SER A N 1
ATOM 1244 C CA . SER A 1 153 ? 9.756 -9.384 -9.481 1.00 82.56 153 SER A CA 1
ATOM 1245 C C . SER A 1 153 ? 8.467 -8.796 -10.032 1.00 82.56 153 SER A C 1
ATOM 1247 O O . SER A 1 153 ? 7.389 -8.902 -9.452 1.00 82.56 153 SER A O 1
ATOM 1249 N N . PHE A 1 154 ? 8.582 -8.237 -11.230 1.00 92.12 154 PHE A N 1
ATOM 1250 C CA . PHE A 1 154 ? 7.430 -7.809 -12.015 1.00 92.12 154 PHE A CA 1
ATOM 1251 C C . PHE A 1 154 ? 6.939 -8.933 -12.946 1.00 92.12 154 PHE A C 1
ATOM 1253 O O . PHE A 1 154 ? 5.898 -8.807 -13.587 1.00 92.12 154 PHE A O 1
ATOM 1260 N N . ASN A 1 155 ? 7.668 -10.053 -13.041 1.00 92.69 155 ASN A N 1
ATOM 1261 C CA . ASN A 1 155 ? 7.420 -11.124 -14.016 1.00 92.69 155 ASN A CA 1
ATOM 1262 C C . ASN A 1 155 ? 6.132 -11.929 -13.754 1.00 92.69 155 ASN A C 1
ATOM 1264 O O . ASN A 1 155 ? 5.640 -12.611 -14.653 1.00 92.69 155 ASN A O 1
ATOM 1268 N N . HIS A 1 156 ? 5.540 -11.792 -12.567 1.00 93.12 156 HIS A N 1
ATOM 1269 C CA . HIS A 1 156 ? 4.259 -12.400 -12.216 1.00 93.12 156 HIS A CA 1
ATOM 1270 C C . HIS A 1 156 ? 3.046 -11.553 -12.623 1.00 93.12 156 HIS A C 1
ATOM 1272 O O . HIS A 1 156 ? 1.919 -11.945 -12.344 1.00 93.12 156 HIS A O 1
ATOM 1278 N N . GLY A 1 157 ? 3.236 -10.407 -13.288 1.00 93.81 157 GLY A N 1
ATOM 1279 C CA . GLY A 1 157 ? 2.134 -9.579 -13.796 1.00 93.81 157 GLY A CA 1
ATOM 1280 C C . GLY A 1 157 ? 1.432 -8.714 -12.738 1.00 93.81 157 GLY A C 1
ATOM 1281 O O . GLY A 1 157 ? 0.357 -8.172 -13.002 1.00 93.81 157 GLY A O 1
ATOM 1282 N N . PHE A 1 158 ? 2.062 -8.555 -11.577 1.00 95.44 158 PHE A N 1
ATOM 1283 C CA . PHE A 1 158 ? 1.807 -7.535 -10.559 1.00 95.44 158 PHE A CA 1
ATOM 1284 C C . PHE A 1 158 ? 3.144 -6.902 -10.158 1.00 95.44 158 PHE A C 1
ATOM 1286 O O . PHE A 1 158 ? 4.201 -7.460 -10.465 1.00 95.44 158 PHE A O 1
ATOM 1293 N N . GLY A 1 159 ? 3.117 -5.755 -9.489 1.00 95.12 159 GLY A N 1
ATOM 1294 C CA . GLY A 1 159 ? 4.328 -5.080 -9.048 1.00 95.12 159 GLY A CA 1
ATOM 1295 C C . GLY A 1 159 ? 4.095 -4.186 -7.840 1.00 95.12 159 GLY A C 1
ATOM 1296 O O . GLY A 1 159 ? 3.643 -4.647 -6.785 1.00 95.12 159 GLY A O 1
ATOM 1297 N N . GLU A 1 160 ? 4.450 -2.910 -7.976 1.00 94.81 160 GLU A N 1
ATOM 1298 C CA . GLU A 1 160 ? 4.586 -1.999 -6.838 1.00 94.81 160 GLU A CA 1
ATOM 1299 C C . GLU A 1 160 ? 3.301 -1.815 -6.018 1.00 94.81 160 GLU A C 1
ATOM 1301 O O . GLU A 1 160 ? 3.365 -1.618 -4.798 1.00 94.81 160 GLU A O 1
ATOM 1306 N N . LEU A 1 161 ? 2.123 -1.965 -6.635 1.00 96.69 161 LEU A N 1
ATOM 1307 C CA . LEU A 1 161 ? 0.855 -1.861 -5.917 1.00 96.69 161 LEU A CA 1
ATOM 1308 C C . LEU A 1 161 ? 0.702 -2.964 -4.852 1.00 96.69 161 LEU A C 1
ATOM 1310 O O . LEU A 1 161 ? 0.258 -2.672 -3.741 1.00 96.69 161 LEU A O 1
ATOM 1314 N N . LEU A 1 162 ? 1.106 -4.210 -5.128 1.00 94.69 162 LEU A N 1
ATOM 1315 C CA . LEU A 1 162 ? 1.116 -5.278 -4.113 1.00 94.69 162 LEU A CA 1
ATOM 1316 C C . LEU A 1 162 ? 2.341 -5.215 -3.201 1.00 94.69 162 LEU A C 1
ATOM 1318 O O . LEU A 1 162 ? 2.253 -5.603 -2.032 1.00 94.69 162 LEU A O 1
ATOM 1322 N N . HIS A 1 163 ? 3.483 -4.751 -3.709 1.00 90.19 163 HIS A N 1
ATOM 1323 C CA . HIS A 1 163 ? 4.717 -4.697 -2.931 1.00 90.19 163 HIS A CA 1
ATOM 1324 C C . HIS A 1 163 ? 4.667 -3.618 -1.851 1.00 90.19 163 HIS A C 1
ATOM 1326 O O . HIS A 1 163 ? 4.720 -3.955 -0.668 1.00 90.19 163 HIS A O 1
ATOM 1332 N N . SER A 1 164 ? 4.501 -2.349 -2.207 1.00 89.06 164 SER A N 1
ATOM 1333 C CA . SER A 1 164 ? 4.455 -1.252 -1.226 1.00 89.06 164 SER A CA 1
ATOM 1334 C C . SER A 1 164 ? 3.068 -0.624 -1.129 1.00 89.06 164 SER A C 1
ATOM 1336 O O . SER A 1 164 ? 2.679 -0.130 -0.065 1.00 89.06 164 SER A O 1
ATOM 1338 N N . GLY A 1 165 ? 2.284 -0.695 -2.206 1.00 93.88 165 GLY A N 1
ATOM 1339 C CA . GLY A 1 165 ? 0.966 -0.074 -2.292 1.00 93.88 165 GLY A CA 1
ATOM 1340 C C . GLY A 1 165 ? -0.067 -0.614 -1.324 1.00 93.88 165 GLY A C 1
ATOM 1341 O O . GLY A 1 165 ? -0.903 0.160 -0.860 1.00 93.88 165 GLY A O 1
ATOM 1342 N N . TYR A 1 166 ? 0.047 -1.881 -0.915 1.00 96.31 166 TYR A N 1
ATOM 1343 C CA . TYR A 1 166 ? -0.826 -2.465 0.105 1.00 96.31 166 TYR A CA 1
ATOM 1344 C C . TYR A 1 166 ? -0.832 -1.614 1.379 1.00 96.31 166 TYR A C 1
ATOM 1346 O O . TYR A 1 166 ? -1.892 -1.283 1.899 1.00 96.31 166 TYR A O 1
ATOM 1354 N N . HIS A 1 167 ? 0.342 -1.182 1.858 1.00 95.12 167 HIS A N 1
ATOM 1355 C CA . HIS A 1 167 ? 0.426 -0.315 3.036 1.00 95.12 167 HIS A CA 1
ATOM 1356 C C . HIS A 1 167 ? -0.213 1.058 2.803 1.00 95.12 167 HIS A C 1
ATOM 1358 O O . HIS A 1 167 ? -0.622 1.705 3.764 1.00 95.12 167 HIS A O 1
ATOM 1364 N N . SER A 1 168 ? -0.226 1.551 1.562 1.00 95.44 168 SER A N 1
ATOM 1365 C CA . SER A 1 168 ? -0.765 2.871 1.216 1.00 95.44 168 SER A CA 1
ATOM 1366 C C . SER A 1 168 ? -2.285 2.843 1.180 1.00 95.44 168 SER A C 1
ATOM 1368 O O . SER A 1 168 ? -2.950 3.655 1.817 1.00 95.44 168 SER A O 1
ATOM 1370 N N . LEU A 1 169 ? -2.848 1.844 0.507 1.00 97.50 169 LEU A N 1
ATOM 1371 C CA . LEU A 1 169 ? -4.295 1.689 0.420 1.00 97.50 169 LEU A CA 1
ATOM 1372 C C . LEU A 1 169 ? -4.898 1.270 1.763 1.00 97.50 169 LEU A C 1
ATOM 1374 O O . LEU A 1 169 ? -5.952 1.784 2.138 1.00 97.50 169 LEU A O 1
ATOM 1378 N N . ASP A 1 170 ? -4.197 0.426 2.526 1.00 97.56 170 ASP A N 1
ATOM 1379 C CA . ASP A 1 170 ? -4.570 0.086 3.901 1.00 97.56 170 ASP A CA 1
ATOM 1380 C C . ASP A 1 170 ? -4.676 1.335 4.780 1.00 97.56 170 ASP A C 1
ATOM 1382 O O . ASP A 1 170 ? -5.688 1.540 5.452 1.00 97.56 170 ASP A O 1
ATOM 1386 N N . ILE A 1 171 ? -3.655 2.200 4.754 1.00 96.94 171 ILE A N 1
ATOM 1387 C CA . ILE A 1 171 ? -3.637 3.358 5.642 1.00 96.94 171 ILE A CA 1
ATOM 1388 C C . ILE A 1 171 ? -4.652 4.424 5.237 1.00 96.94 171 ILE A C 1
ATOM 1390 O O . ILE A 1 171 ? -5.256 5.026 6.120 1.00 96.94 171 ILE A O 1
ATOM 1394 N N . ILE A 1 172 ? -4.912 4.606 3.936 1.00 97.69 172 ILE A N 1
ATOM 1395 C CA . ILE A 1 172 ? -6.019 5.444 3.456 1.00 97.69 172 ILE A CA 1
ATOM 1396 C C . ILE A 1 172 ? -7.335 4.932 4.046 1.00 97.69 172 ILE A C 1
ATOM 1398 O O . ILE A 1 172 ? -8.028 5.681 4.731 1.00 97.69 172 ILE A O 1
ATOM 1402 N N . CYS A 1 173 ? -7.657 3.649 3.858 1.00 96.81 173 CYS A N 1
ATOM 1403 C CA . CYS A 1 173 ? -8.903 3.065 4.364 1.00 96.81 173 CYS A CA 1
ATOM 1404 C C . CYS A 1 173 ? -9.018 3.194 5.885 1.00 96.81 173 CYS A C 1
ATOM 1406 O O . CYS A 1 173 ? -10.078 3.546 6.413 1.00 96.81 173 CYS A O 1
ATOM 1408 N N . TRP A 1 174 ? -7.916 2.940 6.591 1.00 96.69 174 TRP A N 1
ATOM 1409 C CA . TRP A 1 174 ? -7.854 3.067 8.036 1.00 96.69 174 TRP A CA 1
ATOM 1410 C C . TRP A 1 174 ? -8.125 4.510 8.463 1.00 96.69 174 TRP A C 1
ATOM 1412 O O . TRP A 1 174 ? -9.022 4.726 9.270 1.00 96.69 174 TRP A O 1
ATOM 1422 N N . LEU A 1 175 ? -7.458 5.508 7.888 1.00 97.19 175 LEU A N 1
ATOM 1423 C CA . LEU A 1 175 ? -7.697 6.918 8.212 1.00 97.19 175 LEU A CA 1
ATOM 1424 C C . LEU A 1 175 ? -9.133 7.354 7.893 1.00 97.19 175 LEU A C 1
ATOM 1426 O O . LEU A 1 175 ? -9.790 7.936 8.749 1.00 97.19 175 LEU A O 1
ATOM 1430 N N . LEU A 1 176 ? -9.674 7.000 6.724 1.00 96.88 176 LEU A N 1
ATOM 1431 C CA . LEU A 1 176 ? -11.059 7.337 6.368 1.00 96.88 176 LEU A CA 1
ATOM 1432 C C . LEU A 1 176 ? -12.071 6.728 7.345 1.00 96.88 176 LEU A C 1
ATOM 1434 O O . LEU A 1 176 ? -13.060 7.375 7.694 1.00 96.88 176 LEU A O 1
ATOM 1438 N N . SER A 1 177 ? -11.805 5.519 7.856 1.00 94.44 177 SER A N 1
ATOM 1439 C CA . SER A 1 177 ? -12.678 4.875 8.847 1.00 94.44 177 SER A CA 1
ATOM 1440 C C . SER A 1 177 ? -12.832 5.667 10.148 1.00 94.44 177 SER A C 1
ATOM 1442 O O . SER A 1 177 ? -13.824 5.489 10.850 1.00 94.44 177 SER A O 1
ATOM 1444 N N . SER A 1 178 ? -11.881 6.551 10.466 1.00 93.75 178 SER A N 1
ATOM 1445 C CA . SER A 1 178 ? -11.895 7.349 11.693 1.00 93.75 178 SER A CA 1
ATOM 1446 C C . SER A 1 178 ? -12.894 8.510 11.644 1.00 93.75 178 SER A C 1
ATOM 1448 O O . SER A 1 178 ? -13.282 9.053 12.675 1.00 93.75 178 SER A O 1
ATOM 1450 N N . THR A 1 179 ? -13.369 8.858 10.447 1.00 94.12 179 THR A N 1
ATOM 1451 C CA . THR A 1 179 ? -14.276 9.993 10.225 1.00 94.12 179 THR A CA 1
ATOM 1452 C C . THR A 1 179 ? -15.619 9.571 9.620 1.00 94.12 179 THR A C 1
ATOM 1454 O O . THR A 1 179 ? -16.246 10.312 8.865 1.00 94.12 179 THR A O 1
ATOM 1457 N N . ARG A 1 180 ? -16.078 8.355 9.951 1.00 84.56 180 ARG A N 1
ATOM 1458 C CA . ARG A 1 180 ? -17.358 7.800 9.481 1.00 84.56 180 ARG A CA 1
ATOM 1459 C C . ARG A 1 180 ? -18.541 8.359 10.273 1.00 84.56 180 ARG A C 1
ATOM 1461 O O . ARG A 1 180 ? -18.603 8.226 11.493 1.00 84.56 180 ARG A O 1
ATOM 1468 N N . GLY A 1 181 ? -19.518 8.919 9.562 1.00 79.06 181 GLY A N 1
ATOM 1469 C CA . GLY A 1 181 ? -20.831 9.290 10.098 1.00 79.06 181 GLY A CA 1
ATOM 1470 C C . GLY A 1 181 ? -21.951 8.686 9.256 1.00 79.06 181 GLY A C 1
ATOM 1471 O O . GLY A 1 181 ? -21.786 8.528 8.053 1.00 79.06 181 GLY A O 1
ATOM 1472 N N . THR A 1 182 ? -23.104 8.394 9.859 1.00 75.88 182 THR A N 1
ATOM 1473 C CA . THR A 1 182 ? -24.216 7.668 9.204 1.00 75.88 182 THR A CA 1
ATOM 1474 C C . THR A 1 182 ? -24.722 8.324 7.915 1.00 75.88 182 THR A C 1
ATOM 1476 O O . THR A 1 182 ? -25.037 7.638 6.953 1.00 75.88 182 THR A O 1
ATOM 1479 N N . LYS A 1 183 ? -24.766 9.661 7.861 1.00 84.81 183 LYS A N 1
ATOM 1480 C CA . LYS A 1 183 ? -25.203 10.426 6.674 1.00 84.81 183 LYS A CA 1
ATOM 1481 C C . LYS A 1 183 ? -24.099 10.673 5.635 1.00 84.81 183 LYS A C 1
ATOM 1483 O O . LYS A 1 183 ? -24.357 11.311 4.624 1.00 84.81 183 LYS A O 1
ATOM 1488 N N . LYS A 1 184 ? -22.860 10.278 5.929 1.00 88.06 184 LYS A N 1
ATOM 1489 C CA . LYS A 1 184 ? -21.666 10.541 5.105 1.00 88.06 184 LYS A CA 1
ATOM 1490 C C . LYS A 1 184 ? -20.803 9.285 4.985 1.00 88.06 184 LYS A C 1
ATOM 1492 O O . LYS A 1 184 ? -19.585 9.367 4.850 1.00 88.06 184 LYS A O 1
ATOM 1497 N N . GLU A 1 185 ? -21.428 8.122 5.128 1.00 92.44 185 GLU A N 1
ATOM 1498 C CA . GLU A 1 185 ? -20.732 6.848 5.083 1.00 92.44 185 GLU A CA 1
ATOM 1499 C C . GLU A 1 185 ? -20.307 6.549 3.649 1.00 92.44 185 GLU A C 1
ATOM 1501 O O . GLU A 1 185 ? -21.128 6.538 2.735 1.00 92.44 185 GLU A O 1
ATOM 1506 N N . ILE A 1 186 ? -19.020 6.294 3.456 1.00 95.62 186 ILE A N 1
ATOM 1507 C CA . ILE A 1 186 ? -18.497 5.884 2.159 1.00 95.62 186 ILE A CA 1
ATOM 1508 C C . ILE A 1 186 ? -18.996 4.461 1.876 1.00 95.62 186 ILE A C 1
ATOM 1510 O O . ILE A 1 186 ? -18.598 3.529 2.572 1.00 95.62 186 ILE A O 1
ATOM 1514 N N . ASN A 1 187 ? -19.846 4.304 0.860 1.00 95.81 187 ASN A N 1
ATOM 1515 C CA . ASN A 1 187 ? -20.458 3.024 0.480 1.00 95.81 187 ASN A CA 1
ATOM 1516 C C . ASN A 1 187 ? -20.085 2.563 -0.937 1.00 95.81 187 ASN A C 1
ATOM 1518 O O . ASN A 1 187 ? -20.357 1.426 -1.318 1.00 95.81 187 ASN A O 1
ATOM 1522 N N . ASN A 1 188 ? -19.448 3.424 -1.730 1.00 97.88 188 ASN A N 1
ATOM 1523 C CA . ASN A 1 188 ? -18.864 3.044 -3.008 1.00 97.88 188 ASN A CA 1
ATOM 1524 C C . ASN A 1 188 ? -17.697 3.965 -3.383 1.00 97.88 188 ASN A C 1
ATOM 1526 O O . ASN A 1 188 ? -17.483 5.013 -2.769 1.00 97.88 188 ASN A O 1
ATOM 1530 N N . VAL A 1 189 ? -16.917 3.560 -4.380 1.00 98.62 189 VAL A N 1
ATOM 1531 C CA . VAL A 1 189 ? -15.733 4.293 -4.836 1.00 98.62 189 VAL A CA 1
ATOM 1532 C C . VAL A 1 189 ? -15.545 4.139 -6.341 1.00 98.62 189 VAL A C 1
ATOM 1534 O O . VAL A 1 189 ? -15.654 3.031 -6.865 1.00 98.62 189 VAL A O 1
ATOM 1537 N N . ASP A 1 190 ? -15.241 5.242 -7.028 1.00 98.81 190 ASP A N 1
ATOM 1538 C CA . ASP A 1 190 ? -14.706 5.199 -8.394 1.00 98.81 190 ASP A CA 1
ATOM 1539 C C . ASP A 1 190 ? -13.182 5.166 -8.342 1.00 98.81 190 ASP A C 1
ATOM 1541 O O . ASP A 1 190 ? -12.568 5.930 -7.596 1.00 98.81 190 ASP A O 1
ATOM 1545 N N . ILE A 1 191 ? -12.579 4.287 -9.135 1.00 98.88 191 ILE A N 1
ATOM 1546 C CA . ILE A 1 191 ? -11.145 4.012 -9.141 1.00 98.88 191 ILE A CA 1
ATOM 1547 C C . ILE A 1 191 ? -10.618 4.146 -10.564 1.00 98.88 191 ILE A C 1
ATOM 1549 O O . ILE A 1 191 ? -11.191 3.599 -11.509 1.00 98.88 191 ILE A O 1
ATOM 1553 N N . PHE A 1 192 ? -9.498 4.847 -10.709 1.00 98.69 192 PHE A N 1
ATOM 1554 C CA . PHE A 1 192 ? -8.777 4.955 -11.970 1.00 98.69 192 PHE A CA 1
ATOM 15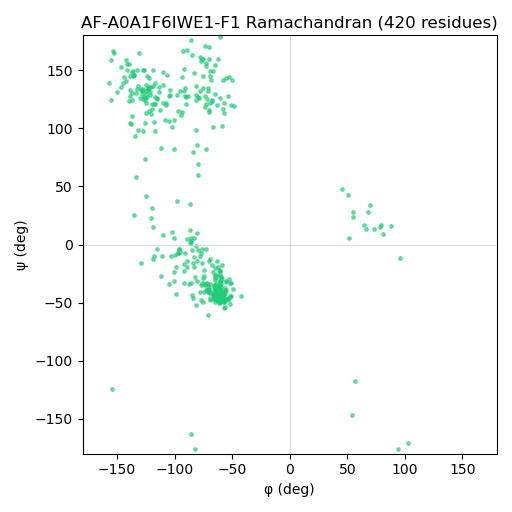55 C C . PHE A 1 192 ? -7.268 4.859 -11.748 1.00 98.69 192 PHE A C 1
ATOM 1557 O O . PHE A 1 192 ? -6.705 5.610 -10.949 1.00 98.69 192 PHE A O 1
ATOM 1564 N N . SER A 1 193 ? -6.611 3.961 -12.480 1.00 98.50 193 SER A N 1
ATOM 1565 C CA . SER A 1 193 ? -5.184 3.680 -12.344 1.00 98.50 193 SER A CA 1
ATOM 1566 C C . SER A 1 193 ? -4.389 4.017 -13.603 1.00 98.50 193 SER A C 1
ATOM 1568 O O . SER A 1 193 ? -4.778 3.720 -14.735 1.00 98.50 193 SER A O 1
ATOM 1570 N N . GLN A 1 194 ? -3.215 4.598 -13.389 1.00 97.56 194 GLN A N 1
ATOM 1571 C CA . GLN A 1 194 ? -2.178 4.815 -14.390 1.00 97.56 194 GLN A CA 1
ATOM 1572 C C . GLN A 1 194 ? -0.895 4.143 -13.917 1.00 97.56 194 GLN A C 1
ATOM 1574 O O . GLN A 1 194 ? -0.618 4.123 -12.723 1.00 97.56 194 GLN A O 1
ATOM 1579 N N . ILE A 1 195 ? -0.132 3.570 -14.844 1.00 97.00 195 ILE A N 1
ATOM 1580 C CA . ILE A 1 195 ? 1.049 2.770 -14.518 1.00 97.00 195 ILE A CA 1
ATOM 1581 C C . ILE A 1 195 ? 2.188 3.048 -15.488 1.00 97.00 195 ILE A C 1
ATOM 1583 O O . ILE A 1 195 ? 1.942 3.414 -16.638 1.00 97.00 195 ILE A O 1
ATOM 1587 N N . VAL A 1 196 ? 3.406 2.802 -15.017 1.00 96.88 196 VAL A N 1
ATOM 1588 C CA . VAL A 1 196 ? 4.616 2.641 -15.826 1.00 96.88 196 VAL A CA 1
ATOM 1589 C C . VAL A 1 196 ? 4.972 1.161 -15.803 1.00 96.88 196 VAL A C 1
ATOM 1591 O O . VAL A 1 196 ? 5.197 0.588 -14.735 1.00 96.88 196 VAL A O 1
ATOM 1594 N N . ARG A 1 197 ? 5.018 0.516 -16.967 1.00 96.00 197 ARG A N 1
ATOM 1595 C CA . ARG A 1 197 ? 5.548 -0.846 -17.123 1.00 96.00 197 ARG A CA 1
ATOM 1596 C C . ARG A 1 197 ? 7.030 -0.804 -17.489 1.00 96.00 197 ARG A C 1
ATOM 1598 O O . ARG A 1 197 ? 7.513 0.235 -17.938 1.00 96.00 197 ARG A O 1
ATOM 1605 N N . PRO A 1 198 ? 7.758 -1.930 -17.405 1.00 96.56 198 PRO A N 1
ATOM 1606 C CA . PRO A 1 198 ? 9.136 -1.993 -17.887 1.00 96.56 198 PRO A CA 1
ATOM 1607 C C . PRO A 1 198 ? 9.339 -1.438 -19.303 1.00 96.56 198 PRO A C 1
ATOM 1609 O O . PRO A 1 198 ? 10.321 -0.747 -19.556 1.00 96.56 198 PRO A O 1
ATOM 1612 N N . THR A 1 199 ? 8.394 -1.677 -20.217 1.00 95.50 199 THR A N 1
ATOM 1613 C CA . THR A 1 199 ? 8.430 -1.144 -21.589 1.00 95.50 199 THR A CA 1
ATOM 1614 C C . THR A 1 199 ? 8.349 0.381 -21.651 1.00 95.50 199 THR A C 1
ATOM 1616 O O . THR A 1 199 ? 8.951 0.997 -22.534 1.00 95.50 199 THR A O 1
ATOM 1619 N N . ASP A 1 200 ? 7.612 0.991 -20.727 1.00 95.81 200 ASP A N 1
ATOM 1620 C CA . ASP A 1 200 ? 7.479 2.443 -20.615 1.00 95.81 200 ASP A CA 1
ATOM 1621 C C . ASP A 1 200 ? 8.732 3.023 -19.955 1.00 95.81 200 ASP A C 1
ATOM 1623 O O . ASP A 1 200 ? 9.282 4.011 -20.432 1.00 95.81 200 ASP A O 1
ATOM 1627 N N . PHE A 1 201 ? 9.246 2.347 -18.925 1.00 95.50 201 PHE A N 1
ATOM 1628 C CA . PHE A 1 201 ? 10.460 2.719 -18.205 1.00 95.50 201 PHE A CA 1
ATOM 1629 C C . PHE A 1 201 ? 11.682 2.860 -19.124 1.00 95.50 201 PHE A C 1
ATOM 1631 O O . PHE A 1 201 ? 12.352 3.888 -19.099 1.00 95.50 201 PHE A O 1
ATOM 1638 N N . ILE A 1 202 ? 11.928 1.905 -20.026 1.00 95.69 202 ILE A N 1
ATOM 1639 C CA . ILE A 1 202 ? 13.035 2.035 -20.998 1.00 95.69 202 ILE A CA 1
ATOM 1640 C C . ILE A 1 202 ? 12.770 3.066 -22.104 1.00 95.69 202 ILE A C 1
ATOM 1642 O O . ILE A 1 202 ? 13.629 3.305 -22.946 1.00 95.69 202 ILE A O 1
ATOM 1646 N N . SER A 1 203 ? 11.577 3.658 -22.134 1.00 95.69 203 SER A N 1
ATOM 1647 C CA . SER A 1 203 ? 11.280 4.828 -22.965 1.00 95.69 203 SER A CA 1
ATOM 1648 C C . SER A 1 203 ? 11.530 6.139 -22.203 1.00 95.69 203 SER A C 1
ATOM 1650 O O . SER A 1 203 ? 11.648 7.181 -22.837 1.00 95.69 203 SER A O 1
ATOM 1652 N N . GLN A 1 204 ? 11.637 6.090 -20.867 1.00 95.12 204 GLN A N 1
ATOM 1653 C CA . GLN A 1 204 ? 12.050 7.209 -20.009 1.00 95.12 204 GLN A CA 1
ATOM 1654 C C . GLN A 1 204 ? 13.579 7.301 -19.896 1.00 95.12 204 GLN A C 1
ATOM 1656 O O . GLN A 1 204 ? 14.125 8.396 -19.977 1.00 95.12 204 GLN A O 1
ATOM 1661 N N . ILE A 1 205 ? 14.256 6.159 -19.708 1.00 94.25 205 ILE A N 1
ATOM 1662 C CA . ILE A 1 205 ? 15.723 6.029 -19.685 1.00 94.25 205 ILE A CA 1
ATOM 1663 C C . ILE A 1 205 ? 16.092 4.852 -20.589 1.00 94.25 205 ILE A C 1
ATOM 1665 O O . ILE A 1 205 ? 15.969 3.686 -20.205 1.00 94.25 205 ILE A O 1
ATOM 1669 N N . ASN A 1 206 ? 16.494 5.142 -21.822 1.00 95.56 206 ASN A N 1
ATOM 1670 C CA . ASN A 1 206 ? 16.742 4.121 -22.836 1.00 95.56 206 ASN A CA 1
ATOM 1671 C C . ASN A 1 206 ? 18.168 3.550 -22.753 1.00 95.56 206 ASN A C 1
ATOM 1673 O O . ASN A 1 206 ? 19.007 3.954 -21.949 1.00 95.56 206 ASN A O 1
ATOM 1677 N N . PHE A 1 207 ? 18.463 2.550 -23.583 1.00 96.31 207 PHE A N 1
ATOM 1678 C CA . PHE A 1 207 ? 19.763 1.876 -23.556 1.00 96.31 207 PHE A CA 1
ATOM 1679 C C . PHE A 1 207 ? 20.929 2.799 -23.951 1.00 96.31 207 PHE A C 1
ATOM 1681 O O . PHE A 1 207 ? 21.982 2.699 -23.318 1.00 96.31 207 PHE A O 1
ATOM 1688 N N . PRO A 1 208 ? 20.806 3.677 -24.966 1.00 96.56 208 PRO A N 1
ATOM 1689 C CA . PRO A 1 208 ? 21.759 4.767 -25.174 1.00 96.56 208 PRO A CA 1
ATOM 1690 C C . PRO A 1 208 ? 22.005 5.630 -23.928 1.00 96.56 208 PRO A C 1
ATOM 1692 O O . PRO A 1 208 ? 23.166 5.865 -23.596 1.00 96.56 208 PRO A O 1
ATOM 1695 N N . ASP A 1 209 ? 20.962 6.022 -23.193 1.00 96.69 209 ASP A N 1
ATOM 1696 C CA . ASP A 1 209 ? 21.107 6.801 -21.955 1.00 96.69 209 ASP A CA 1
ATOM 1697 C C . ASP A 1 209 ? 21.926 6.029 -20.913 1.00 96.69 209 ASP A C 1
ATOM 1699 O O . ASP A 1 209 ? 22.868 6.565 -20.332 1.00 96.69 209 ASP A O 1
ATOM 1703 N N . TYR A 1 210 ? 21.659 4.730 -20.742 1.00 96.12 210 TYR A N 1
ATOM 1704 C CA . TYR A 1 210 ? 22.454 3.876 -19.855 1.00 96.12 210 TYR A CA 1
ATOM 1705 C C . TYR A 1 210 ? 23.920 3.755 -20.274 1.00 96.12 210 TYR A C 1
ATOM 1707 O O . TYR A 1 210 ? 24.790 3.734 -19.407 1.00 96.12 210 TYR A O 1
ATOM 1715 N N . LYS A 1 211 ? 24.215 3.688 -21.577 1.00 95.75 211 LYS A N 1
ATOM 1716 C CA . LYS A 1 211 ? 25.601 3.684 -22.083 1.00 95.75 211 LYS A CA 1
ATOM 1717 C C . LYS A 1 211 ? 26.314 5.001 -21.786 1.00 95.75 211 LYS A C 1
ATOM 1719 O O . LYS A 1 211 ? 27.503 4.983 -21.483 1.00 95.75 211 LYS A O 1
ATOM 1724 N N . ASN A 1 212 ? 25.588 6.115 -21.858 1.00 96.69 212 ASN A N 1
ATOM 1725 C CA . ASN A 1 212 ? 26.120 7.439 -21.547 1.00 96.69 212 ASN A CA 1
ATOM 1726 C C . ASN A 1 212 ? 26.383 7.603 -20.043 1.00 96.69 212 ASN A C 1
ATOM 1728 O O . ASN A 1 212 ? 27.408 8.159 -19.661 1.00 96.69 212 ASN A O 1
ATOM 1732 N N . LEU A 1 213 ? 25.485 7.096 -19.193 1.00 96.06 213 LEU A N 1
ATOM 1733 C CA . LEU A 1 213 ? 25.630 7.138 -17.733 1.00 96.06 213 LEU A CA 1
ATOM 1734 C C . LEU A 1 213 ? 26.688 6.152 -17.220 1.00 96.06 213 LEU A C 1
ATOM 1736 O O . LEU A 1 213 ? 27.392 6.439 -16.254 1.00 96.06 213 LEU A O 1
ATOM 1740 N N . PHE A 1 214 ? 26.811 4.992 -17.866 1.00 95.88 214 PHE A N 1
ATOM 1741 C CA . PHE A 1 214 ? 27.707 3.918 -17.460 1.00 95.88 214 PHE A CA 1
ATOM 1742 C C . PHE A 1 214 ? 28.418 3.316 -18.677 1.00 95.88 214 PHE A C 1
ATOM 1744 O O . PHE A 1 214 ? 27.864 2.477 -19.390 1.00 95.88 214 PHE A O 1
ATOM 1751 N N . ALA A 1 215 ? 29.692 3.669 -18.866 1.00 93.62 215 ALA A N 1
ATOM 1752 C CA . ALA A 1 215 ? 30.493 3.190 -19.999 1.00 93.62 215 ALA A CA 1
ATOM 1753 C C . ALA A 1 215 ? 30.555 1.649 -20.102 1.00 93.62 215 ALA A C 1
ATOM 1755 O O . ALA A 1 215 ? 30.582 1.093 -21.199 1.00 93.62 215 ALA A O 1
ATOM 1756 N N . ASP A 1 216 ? 30.521 0.948 -18.964 1.00 95.88 216 ASP A N 1
ATOM 1757 C CA . ASP A 1 216 ? 30.541 -0.518 -18.899 1.00 95.88 216 ASP A CA 1
ATOM 1758 C C . ASP A 1 216 ? 29.152 -1.175 -19.035 1.00 95.88 216 ASP A C 1
ATOM 1760 O O . ASP A 1 216 ? 29.055 -2.404 -19.002 1.00 95.88 216 ASP A O 1
ATOM 1764 N N . PHE A 1 217 ? 28.072 -0.407 -19.236 1.00 96.31 217 PHE A N 1
ATOM 1765 C CA . PHE A 1 217 ? 26.715 -0.947 -19.403 1.00 96.31 217 PHE A CA 1
ATOM 1766 C C . PHE A 1 217 ? 26.623 -2.060 -20.466 1.00 96.31 217 PHE A C 1
ATOM 1768 O O . PHE A 1 217 ? 26.038 -3.104 -20.167 1.00 96.31 217 PHE A O 1
ATOM 1775 N N . PRO A 1 218 ? 27.238 -1.933 -21.664 1.00 94.25 218 PRO A N 1
ATOM 1776 C CA . PRO A 1 218 ? 27.206 -2.997 -22.670 1.00 94.25 218 PRO A CA 1
ATOM 1777 C C . PRO A 1 218 ? 27.855 -4.314 -22.228 1.00 94.25 218 PRO A C 1
ATOM 1779 O O . PRO A 1 218 ? 27.552 -5.349 -22.809 1.00 94.25 218 PRO A O 1
ATOM 1782 N N . LYS A 1 219 ? 28.756 -4.291 -21.234 1.00 93.25 219 LYS A N 1
ATOM 1783 C CA . LYS A 1 219 ? 29.432 -5.496 -20.726 1.00 93.25 219 LYS A CA 1
ATOM 1784 C C . LYS A 1 219 ? 28.576 -6.262 -19.720 1.00 93.25 219 LYS A C 1
ATOM 1786 O O . LYS A 1 219 ? 28.753 -7.466 -19.567 1.00 93.25 219 LYS A O 1
ATOM 1791 N N . VAL A 1 220 ? 27.688 -5.565 -19.010 1.00 92.25 220 VAL A N 1
ATOM 1792 C CA . VAL A 1 220 ? 26.863 -6.148 -17.939 1.00 92.25 220 VAL A CA 1
ATOM 1793 C C . VAL A 1 220 ? 25.443 -6.461 -18.394 1.00 92.25 220 VAL A C 1
ATOM 1795 O O . VAL A 1 220 ? 24.830 -7.399 -17.889 1.00 92.25 220 VAL A O 1
ATOM 1798 N N . ASN A 1 221 ? 24.904 -5.682 -19.334 1.00 94.81 221 ASN A N 1
ATOM 1799 C CA . ASN A 1 221 ? 23.532 -5.842 -19.777 1.00 94.81 221 ASN A CA 1
ATOM 1800 C C . ASN A 1 221 ? 23.414 -6.970 -20.811 1.00 94.81 221 ASN A C 1
ATOM 1802 O O . ASN A 1 221 ? 24.058 -6.932 -21.855 1.00 94.81 221 ASN A O 1
ATOM 1806 N N . LYS A 1 222 ? 22.552 -7.952 -20.532 1.00 95.12 222 LYS A N 1
ATOM 1807 C CA . LYS A 1 222 ? 22.433 -9.195 -21.316 1.00 95.12 222 LYS A CA 1
ATOM 1808 C C . LYS A 1 222 ? 21.442 -9.122 -22.476 1.00 95.12 222 LYS A C 1
ATOM 1810 O O . LYS A 1 222 ? 21.417 -10.013 -23.318 1.00 95.12 222 LYS A O 1
ATOM 1815 N N . TYR A 1 223 ? 20.600 -8.096 -22.496 1.00 96.38 223 TYR A N 1
ATOM 1816 C CA . TYR A 1 223 ? 19.448 -8.020 -23.391 1.00 96.38 223 TYR A CA 1
ATOM 1817 C C . TYR A 1 223 ? 19.660 -6.958 -24.463 1.00 96.38 223 TYR A C 1
ATOM 1819 O O . TYR A 1 223 ? 20.289 -5.938 -24.200 1.00 96.38 223 TYR A O 1
ATOM 1827 N N . SER A 1 224 ? 19.108 -7.148 -25.661 1.00 95.81 224 SER A N 1
ATOM 1828 C CA . SER A 1 224 ? 18.848 -6.016 -26.555 1.00 95.81 224 SER A CA 1
ATOM 1829 C C . SER A 1 224 ? 17.582 -5.277 -26.101 1.00 95.81 224 SER A C 1
ATOM 1831 O O . SER A 1 224 ? 16.761 -5.836 -25.373 1.00 95.81 224 SER A O 1
ATOM 1833 N N . GLU A 1 225 ? 17.381 -4.030 -26.539 1.00 95.69 225 GLU A N 1
ATOM 1834 C CA . GLU A 1 225 ? 16.145 -3.303 -26.209 1.00 95.69 225 GLU A CA 1
ATOM 1835 C C . GLU A 1 225 ? 14.906 -4.035 -26.753 1.00 95.69 225 GLU A C 1
ATOM 1837 O O . GLU A 1 225 ? 13.884 -4.142 -26.075 1.00 95.69 225 GLU A O 1
ATOM 1842 N N . LYS A 1 226 ? 15.015 -4.610 -27.958 1.00 96.50 226 LYS A N 1
ATOM 1843 C CA . LYS A 1 226 ? 13.951 -5.413 -28.569 1.00 96.50 226 LYS A CA 1
ATOM 1844 C C . LYS A 1 226 ? 13.613 -6.636 -27.713 1.00 96.50 226 LYS A C 1
ATOM 1846 O O . LYS A 1 226 ? 12.435 -6.885 -27.458 1.00 96.50 226 LYS A O 1
ATOM 1851 N N . ASP A 1 227 ? 14.623 -7.374 -27.255 1.00 97.38 227 ASP A N 1
ATOM 1852 C CA . ASP A 1 227 ? 14.411 -8.564 -26.423 1.00 97.38 227 ASP A CA 1
ATOM 1853 C C . ASP A 1 227 ? 13.806 -8.187 -25.075 1.00 97.38 227 ASP A C 1
ATOM 1855 O O . ASP A 1 227 ? 12.828 -8.800 -24.651 1.00 97.38 227 ASP A O 1
ATOM 1859 N N . PHE A 1 228 ? 14.307 -7.121 -24.447 1.00 97.38 228 PHE A N 1
ATOM 1860 C CA . PHE A 1 228 ? 13.756 -6.603 -23.199 1.00 97.38 228 PHE A CA 1
ATOM 1861 C C . PHE A 1 228 ? 12.271 -6.242 -23.344 1.00 97.38 228 PHE A C 1
ATOM 1863 O O . PHE A 1 228 ? 11.451 -6.671 -22.529 1.00 97.38 228 PHE A O 1
ATOM 1870 N N . ARG A 1 229 ? 11.891 -5.501 -24.398 1.00 96.94 229 ARG A N 1
ATOM 1871 C CA . ARG A 1 229 ? 10.484 -5.137 -24.662 1.00 96.94 229 ARG A CA 1
ATOM 1872 C C . ARG A 1 229 ? 9.603 -6.370 -24.847 1.00 96.94 229 ARG A C 1
ATOM 1874 O O . ARG A 1 229 ? 8.474 -6.394 -24.362 1.00 96.94 229 ARG A O 1
ATOM 1881 N N . ASN A 1 230 ? 10.115 -7.394 -25.525 1.00 96.69 230 ASN A N 1
ATOM 1882 C CA . ASN A 1 230 ? 9.383 -8.637 -25.754 1.00 96.69 230 ASN A CA 1
ATOM 1883 C C . ASN A 1 230 ? 9.189 -9.441 -24.463 1.00 96.69 230 ASN A C 1
ATOM 1885 O O . ASN A 1 230 ? 8.066 -9.852 -24.174 1.00 96.69 230 ASN A O 1
ATOM 1889 N N . ILE A 1 231 ? 10.254 -9.629 -23.678 1.00 96.31 231 ILE A N 1
ATOM 1890 C CA . ILE A 1 231 ? 10.224 -10.373 -22.409 1.00 96.31 231 ILE A CA 1
ATOM 1891 C C . ILE A 1 231 ? 9.276 -9.700 -21.411 1.00 96.31 231 ILE A C 1
ATOM 1893 O O . ILE A 1 231 ? 8.446 -10.355 -20.784 1.00 96.31 231 ILE A O 1
ATOM 1897 N N . THR A 1 232 ? 9.356 -8.374 -21.299 1.00 95.81 232 THR A N 1
ATOM 1898 C CA . THR A 1 232 ? 8.669 -7.620 -20.242 1.00 95.81 232 THR A CA 1
ATOM 1899 C C . THR A 1 232 ? 7.252 -7.167 -20.599 1.00 95.81 232 THR A C 1
ATOM 1901 O O . THR A 1 232 ? 6.593 -6.499 -19.805 1.00 95.81 232 THR A O 1
ATOM 1904 N N . LYS A 1 233 ? 6.723 -7.568 -21.762 1.00 91.69 233 LYS A N 1
ATOM 1905 C CA . LYS A 1 233 ? 5.415 -7.120 -22.276 1.00 91.69 233 LYS A CA 1
ATOM 1906 C C . LYS A 1 233 ? 4.240 -7.360 -21.316 1.00 91.69 233 LYS A C 1
ATOM 1908 O O . LYS A 1 233 ? 3.269 -6.609 -21.340 1.00 91.69 233 LYS A O 1
ATOM 1913 N N . LYS A 1 234 ? 4.307 -8.420 -20.506 1.00 89.19 234 LYS A N 1
ATOM 1914 C CA . LYS A 1 234 ? 3.269 -8.799 -19.526 1.00 89.19 234 LYS A CA 1
ATOM 1915 C C . LYS A 1 234 ? 3.697 -8.595 -18.073 1.00 89.19 234 LYS A C 1
ATOM 1917 O O . LYS A 1 234 ? 3.006 -9.049 -17.165 1.00 89.19 234 LYS A O 1
ATOM 1922 N N . TYR A 1 235 ? 4.843 -7.963 -17.846 1.00 95.62 235 TYR A N 1
ATOM 1923 C CA . TYR A 1 235 ? 5.315 -7.705 -16.493 1.00 95.62 235 TYR A CA 1
ATOM 1924 C C . TYR A 1 235 ? 4.416 -6.670 -15.828 1.00 95.62 235 TYR A C 1
ATOM 1926 O O . TYR A 1 235 ? 3.866 -5.809 -16.513 1.00 95.62 235 TYR A O 1
ATOM 1934 N N . GLY A 1 236 ? 4.281 -6.763 -14.509 1.00 95.62 236 GLY A N 1
ATOM 1935 C CA . GLY A 1 236 ? 3.560 -5.821 -13.671 1.00 95.62 236 GLY A CA 1
ATOM 1936 C C . GLY A 1 236 ? 4.119 -4.401 -13.718 1.00 95.62 236 GLY A C 1
ATOM 1937 O O . GLY A 1 236 ? 5.087 -4.084 -14.409 1.00 95.62 236 GLY A O 1
ATOM 1938 N N . GLU A 1 237 ? 3.448 -3.536 -12.982 1.00 96.31 237 GLU A N 1
ATOM 1939 C CA . GLU A 1 237 ? 3.750 -2.122 -12.836 1.00 96.31 237 GLU A CA 1
ATOM 1940 C C . GLU A 1 237 ? 5.025 -1.872 -12.012 1.00 96.31 237 GLU A C 1
ATOM 1942 O O . GLU A 1 237 ? 5.197 -2.428 -10.926 1.00 96.31 237 GLU A O 1
ATOM 1947 N N . ILE A 1 238 ? 5.907 -1.011 -12.529 1.00 96.25 238 ILE A N 1
ATOM 1948 C CA . ILE A 1 238 ? 7.041 -0.441 -11.788 1.00 96.25 238 ILE A CA 1
ATOM 1949 C C . ILE A 1 238 ? 6.538 0.734 -10.950 1.00 96.25 238 ILE A C 1
ATOM 1951 O O . ILE A 1 238 ? 6.733 0.748 -9.743 1.00 96.25 238 ILE A O 1
ATOM 1955 N N . ASP A 1 239 ? 5.836 1.673 -11.586 1.00 97.25 239 ASP A N 1
ATOM 1956 C CA . ASP A 1 239 ? 5.198 2.804 -10.913 1.00 97.25 239 ASP A CA 1
ATOM 1957 C C . ASP A 1 239 ? 3.687 2.749 -11.133 1.00 97.25 239 ASP A C 1
ATOM 1959 O O . ASP A 1 239 ? 3.210 2.272 -12.169 1.00 97.25 239 ASP A O 1
ATOM 1963 N N . VAL A 1 240 ? 2.921 3.262 -10.175 1.00 97.94 240 VAL A N 1
ATOM 1964 C CA . VAL A 1 240 ? 1.458 3.260 -10.225 1.00 97.94 240 VAL A CA 1
ATOM 1965 C C . VAL A 1 240 ? 0.861 4.447 -9.490 1.00 97.94 240 VAL A C 1
ATOM 1967 O O . VAL A 1 240 ? 1.196 4.748 -8.347 1.00 97.94 240 VAL A O 1
ATOM 1970 N N . PHE A 1 241 ? -0.062 5.123 -10.161 1.00 98.44 241 PHE A N 1
ATOM 1971 C CA . PHE A 1 241 ? -0.851 6.223 -9.632 1.00 98.44 241 PHE A CA 1
ATOM 1972 C C . PHE A 1 241 ? -2.308 5.779 -9.649 1.00 98.44 241 PHE A C 1
ATOM 1974 O O . PHE A 1 241 ? -2.847 5.438 -10.704 1.00 98.44 241 PHE A O 1
ATOM 1981 N N . VAL A 1 242 ? -2.950 5.758 -8.487 1.00 98.75 242 VAL A N 1
ATOM 1982 C CA . VAL A 1 242 ? -4.360 5.382 -8.343 1.00 98.75 242 VAL A CA 1
ATOM 1983 C C . VAL A 1 242 ? -5.137 6.575 -7.822 1.00 98.75 242 VAL A C 1
ATOM 1985 O O . VAL A 1 242 ? -4.769 7.131 -6.794 1.00 98.75 242 VAL A O 1
ATOM 1988 N N . ASN A 1 243 ? -6.211 6.948 -8.509 1.00 98.75 243 ASN A N 1
ATOM 1989 C CA . ASN A 1 243 ? -7.136 7.997 -8.098 1.00 98.75 243 ASN A CA 1
ATOM 1990 C C . ASN A 1 243 ? -8.446 7.384 -7.606 1.00 98.75 243 ASN A C 1
ATOM 1992 O O . ASN A 1 243 ? -8.900 6.372 -8.144 1.00 98.75 243 ASN A O 1
ATOM 1996 N N . PHE A 1 244 ? -9.050 8.033 -6.615 1.00 98.69 244 PHE A N 1
ATOM 1997 C CA . PHE A 1 244 ? -10.259 7.595 -5.934 1.00 98.69 244 PHE A CA 1
ATOM 1998 C C . PHE A 1 244 ? -11.275 8.734 -5.843 1.00 98.69 244 PHE A C 1
ATOM 2000 O O . PHE A 1 244 ? -10.933 9.847 -5.437 1.00 98.69 244 PHE A O 1
ATOM 2007 N N . ALA A 1 245 ? -12.539 8.429 -6.122 1.00 98.69 245 ALA A N 1
ATOM 2008 C CA . ALA A 1 245 ? -13.673 9.237 -5.685 1.00 98.69 245 ALA A CA 1
ATOM 2009 C C . ALA A 1 245 ? -14.536 8.395 -4.741 1.00 98.69 245 ALA A C 1
ATOM 2011 O O . ALA A 1 245 ? -15.335 7.568 -5.182 1.00 98.69 245 ALA A O 1
ATOM 2012 N N . PHE A 1 246 ? -14.339 8.573 -3.435 1.00 98.44 246 PHE A N 1
ATOM 2013 C CA . PHE A 1 246 ? -15.103 7.889 -2.397 1.00 98.44 246 PHE A CA 1
ATOM 2014 C C . PHE A 1 246 ? -16.450 8.579 -2.208 1.00 98.44 246 PHE A C 1
ATOM 2016 O O . PHE A 1 246 ? -16.509 9.793 -1.982 1.00 98.44 246 PHE A O 1
ATOM 2023 N N . LYS A 1 247 ? -17.529 7.805 -2.281 1.00 97.81 247 LYS A N 1
ATOM 2024 C CA . LYS A 1 247 ? -18.889 8.325 -2.378 1.00 97.81 247 LYS A CA 1
ATOM 2025 C C . LYS A 1 247 ? -19.816 7.765 -1.312 1.00 97.81 247 LYS A C 1
ATOM 2027 O O . LYS A 1 247 ? -19.687 6.615 -0.888 1.00 97.81 247 LYS A O 1
ATOM 2032 N N . HIS A 1 248 ? -20.789 8.588 -0.944 1.00 96.19 248 HIS A N 1
ATOM 2033 C CA . HIS A 1 248 ? -22.025 8.168 -0.305 1.00 96.19 248 HIS A CA 1
ATOM 2034 C C . HIS A 1 248 ? -23.126 8.238 -1.363 1.00 96.19 248 HIS A C 1
ATOM 2036 O O . HIS A 1 248 ? -23.547 9.323 -1.759 1.00 96.19 248 HIS A O 1
ATOM 2042 N N . ASN A 1 249 ? -23.574 7.086 -1.857 1.00 94.12 249 ASN A N 1
ATOM 2043 C CA . ASN A 1 249 ? -24.457 7.002 -3.024 1.00 94.12 249 ASN A CA 1
ATOM 2044 C C . ASN A 1 249 ? -23.811 7.700 -4.240 1.00 94.12 249 ASN A C 1
ATOM 2046 O O . ASN A 1 249 ? -22.751 7.270 -4.694 1.00 94.12 249 ASN A O 1
ATOM 2050 N N . SER A 1 250 ? -24.420 8.765 -4.763 1.00 95.31 250 SER A N 1
ATOM 2051 C CA . SER A 1 250 ? -23.882 9.576 -5.863 1.00 95.31 250 SER A CA 1
ATOM 2052 C C . SER A 1 250 ? -22.884 10.644 -5.420 1.00 95.31 250 SER A C 1
ATOM 2054 O O . SER A 1 250 ? -22.120 11.136 -6.249 1.00 95.31 250 SER A O 1
ATOM 2056 N N . ASP A 1 251 ? -22.888 11.017 -4.142 1.00 96.25 251 ASP A N 1
ATOM 2057 C CA . ASP A 1 251 ? -22.216 12.226 -3.678 1.00 96.25 251 ASP A CA 1
ATOM 2058 C C . ASP A 1 251 ? -20.775 11.923 -3.290 1.00 96.25 251 ASP A C 1
ATOM 2060 O O . ASP A 1 251 ? -20.505 11.030 -2.483 1.00 96.25 251 ASP A O 1
ATOM 2064 N N . VAL A 1 252 ? -19.835 12.685 -3.849 1.00 97.44 252 VAL A N 1
ATOM 2065 C CA . VAL A 1 252 ? -18.414 12.566 -3.510 1.00 97.44 252 VAL A CA 1
ATOM 2066 C C . VAL A 1 252 ? -18.176 13.144 -2.119 1.00 97.44 252 VAL A C 1
ATOM 2068 O O . VAL A 1 252 ? -18.422 14.322 -1.869 1.00 97.44 252 VAL A O 1
ATOM 2071 N N . ILE A 1 253 ? -17.667 12.301 -1.224 1.00 97.38 253 ILE A N 1
ATOM 2072 C CA . ILE A 1 253 ? -17.327 12.661 0.156 1.00 97.38 253 ILE A CA 1
ATOM 2073 C C . ILE A 1 253 ? -15.831 12.934 0.285 1.00 97.38 253 ILE A C 1
ATOM 2075 O O . ILE A 1 253 ? -15.432 13.906 0.927 1.00 97.38 253 ILE A O 1
ATOM 2079 N N . THR A 1 254 ? -15.012 12.093 -0.349 1.00 98.50 254 THR A N 1
ATOM 2080 C CA . THR A 1 254 ? -13.554 12.195 -0.297 1.00 98.50 254 THR A CA 1
ATOM 2081 C C . THR A 1 254 ? -12.965 11.968 -1.680 1.00 98.50 254 THR A C 1
ATOM 2083 O O . THR A 1 254 ? -13.258 10.965 -2.330 1.00 98.50 254 THR A O 1
ATOM 2086 N N . LEU A 1 255 ? -12.084 12.864 -2.111 1.00 98.75 255 LEU A N 1
ATOM 2087 C CA . LEU A 1 255 ? -11.191 12.613 -3.240 1.00 98.75 255 LEU A CA 1
ATOM 2088 C C . LEU A 1 255 ? -9.866 12.065 -2.721 1.00 98.75 255 LEU A C 1
ATOM 2090 O O . LEU A 1 255 ? -9.391 12.474 -1.662 1.00 98.75 255 LEU A O 1
ATOM 2094 N N . GLY A 1 256 ? -9.237 11.149 -3.443 1.00 98.44 256 GLY A N 1
ATOM 2095 C CA . GLY A 1 256 ? -7.917 10.706 -3.027 1.00 98.44 256 GLY A CA 1
ATOM 2096 C C . GLY A 1 256 ? -7.029 10.200 -4.136 1.00 98.44 256 GLY A C 1
ATOM 2097 O O . GLY A 1 256 ? -7.488 9.889 -5.233 1.00 98.44 256 GLY A O 1
ATOM 2098 N N . SER A 1 257 ? -5.744 10.099 -3.818 1.00 98.44 257 SER A N 1
ATOM 2099 C CA . SER A 1 257 ? -4.742 9.516 -4.701 1.00 98.44 257 SER A CA 1
ATOM 2100 C C . SER A 1 257 ? -3.684 8.733 -3.928 1.00 98.44 257 SER A C 1
ATOM 2102 O O . SER A 1 257 ? -3.258 9.140 -2.847 1.00 98.44 257 SER A O 1
ATOM 2104 N N . SER A 1 258 ? -3.216 7.630 -4.504 1.00 98.44 258 SER A N 1
ATOM 2105 C CA . SER A 1 258 ? -2.053 6.882 -4.032 1.00 98.44 258 SER A CA 1
ATOM 2106 C C . SER A 1 258 ? -1.045 6.734 -5.160 1.00 98.44 258 SER A C 1
ATOM 2108 O O . SER A 1 258 ? -1.306 6.031 -6.134 1.00 98.44 258 SER A O 1
ATOM 2110 N N . ASN A 1 259 ? 0.107 7.376 -4.993 1.00 98.38 259 ASN A N 1
ATOM 2111 C CA . ASN A 1 259 ? 1.165 7.461 -5.989 1.00 98.38 259 ASN A CA 1
ATOM 2112 C C . ASN A 1 259 ? 2.383 6.690 -5.481 1.00 98.38 259 ASN A C 1
ATOM 2114 O O . ASN A 1 259 ? 2.960 7.038 -4.450 1.00 98.38 259 ASN A O 1
ATOM 2118 N N . LEU A 1 260 ? 2.748 5.629 -6.185 1.00 97.75 260 LEU A N 1
ATOM 2119 C CA . LEU A 1 260 ? 3.837 4.729 -5.830 1.00 97.75 260 LEU A CA 1
ATOM 2120 C C . LEU A 1 260 ? 4.854 4.753 -6.965 1.00 97.75 260 LEU A C 1
ATOM 2122 O O . LEU A 1 260 ? 4.506 4.469 -8.111 1.00 97.75 260 LEU A O 1
ATOM 2126 N N . VAL A 1 261 ? 6.085 5.136 -6.645 1.00 96.19 261 VAL A N 1
ATOM 2127 C CA . VAL A 1 261 ? 7.164 5.340 -7.610 1.00 96.19 261 VAL A CA 1
ATOM 2128 C C . VAL A 1 261 ? 8.380 4.541 -7.166 1.00 96.19 261 VAL A C 1
ATOM 2130 O O . VAL A 1 261 ? 9.169 4.975 -6.330 1.00 96.19 261 VAL A O 1
ATOM 2133 N N . HIS A 1 262 ? 8.539 3.361 -7.739 1.00 91.19 262 HIS A N 1
ATOM 2134 C CA . HIS A 1 262 ? 9.676 2.489 -7.476 1.00 91.19 262 HIS A CA 1
ATOM 2135 C C . HIS A 1 262 ? 10.924 3.006 -8.212 1.00 91.19 262 HIS A C 1
ATOM 2137 O O . HIS A 1 262 ? 12.041 2.951 -7.693 1.00 91.19 262 HIS A O 1
ATOM 2143 N N . ASN A 1 263 ? 10.726 3.604 -9.393 1.00 89.56 263 ASN A N 1
ATOM 2144 C CA . ASN A 1 263 ? 11.769 4.233 -10.203 1.00 89.56 263 ASN A CA 1
ATOM 2145 C C . ASN A 1 263 ? 12.028 5.712 -9.830 1.00 89.56 263 ASN A C 1
ATOM 2147 O O . ASN A 1 263 ? 12.266 6.569 -10.681 1.00 89.56 263 ASN A O 1
ATOM 2151 N N . GLY A 1 264 ? 11.917 6.040 -8.544 1.00 92.38 264 GLY A N 1
ATOM 2152 C CA . GLY A 1 264 ? 12.077 7.407 -8.052 1.00 92.38 264 GLY A CA 1
ATOM 2153 C C . GLY A 1 264 ? 13.532 7.783 -7.775 1.00 92.38 264 GLY A C 1
ATOM 2154 O O . GLY A 1 264 ? 14.470 7.117 -8.214 1.00 92.38 264 GLY A O 1
ATOM 2155 N N . PHE A 1 265 ? 13.726 8.862 -7.011 1.00 94.56 265 PHE A N 1
ATOM 2156 C CA . PHE A 1 265 ? 15.058 9.332 -6.623 1.00 94.56 265 PHE A CA 1
ATOM 2157 C C . PHE A 1 265 ? 15.872 8.212 -5.963 1.00 94.56 265 PHE A C 1
ATOM 2159 O O . PHE A 1 265 ? 15.407 7.593 -5.010 1.00 94.56 265 PHE A O 1
ATOM 2166 N N . SER A 1 266 ? 17.088 7.984 -6.458 1.00 93.81 266 SER A N 1
ATOM 2167 C CA . SER A 1 266 ? 17.995 6.933 -6.002 1.00 93.81 266 SER A CA 1
ATOM 2168 C C . SER A 1 266 ? 19.405 7.487 -5.836 1.00 93.81 266 SER A C 1
ATOM 2170 O O . SER A 1 266 ? 19.847 8.320 -6.624 1.00 93.81 266 SER A O 1
ATOM 2172 N N . GLN A 1 267 ? 20.136 6.974 -4.848 1.00 93.75 267 GLN A N 1
ATOM 2173 C CA . GLN A 1 267 ? 21.579 7.201 -4.696 1.00 93.75 267 GLN A CA 1
ATOM 2174 C C . GLN A 1 267 ? 22.421 6.209 -5.510 1.00 93.75 267 GLN A C 1
ATOM 2176 O O . GLN A 1 267 ? 23.647 6.164 -5.389 1.00 93.75 267 GLN A O 1
ATOM 2181 N N . ARG A 1 268 ? 21.778 5.359 -6.317 1.00 92.75 268 ARG A N 1
ATOM 2182 C CA . ARG A 1 268 ? 22.473 4.351 -7.106 1.00 92.75 268 ARG A CA 1
ATOM 2183 C C . ARG A 1 268 ? 23.272 5.013 -8.224 1.00 92.75 268 ARG A C 1
ATOM 2185 O O . ARG A 1 268 ? 22.712 5.563 -9.162 1.00 92.75 268 ARG A O 1
ATOM 2192 N N . GLY A 1 269 ? 24.590 4.866 -8.147 1.00 93.00 269 GLY A N 1
ATOM 2193 C CA . GLY A 1 269 ? 25.546 5.324 -9.160 1.00 93.00 269 GLY A CA 1
ATOM 2194 C C . GLY A 1 269 ? 26.393 4.196 -9.752 1.00 93.00 269 GLY A C 1
ATOM 2195 O O . GLY A 1 269 ? 27.504 4.446 -10.207 1.00 93.00 269 GLY A O 1
ATOM 2196 N N . TRP A 1 270 ? 25.930 2.944 -9.695 1.00 93.00 270 TRP A N 1
ATOM 2197 C CA . TRP A 1 270 ? 26.704 1.774 -10.127 1.00 93.00 270 TRP A CA 1
ATOM 2198 C C . TRP A 1 270 ? 25.849 0.722 -10.838 1.00 93.00 270 TRP A C 1
ATOM 2200 O O . TRP A 1 270 ? 24.645 0.588 -10.608 1.00 93.00 270 TRP A O 1
ATOM 2210 N N . LEU A 1 271 ? 26.519 -0.074 -11.676 1.00 92.62 271 LEU A N 1
ATOM 2211 C CA . LEU A 1 271 ? 25.897 -1.075 -12.540 1.00 92.62 271 LEU A CA 1
ATOM 2212 C C . LEU A 1 271 ? 25.436 -2.331 -11.795 1.00 92.62 271 LEU A C 1
ATOM 2214 O O . LEU A 1 271 ? 24.304 -2.760 -11.973 1.00 92.62 271 LEU A O 1
ATOM 2218 N N . MET A 1 272 ? 26.297 -2.924 -10.966 1.00 90.38 272 MET A N 1
ATOM 2219 C CA . MET A 1 272 ? 26.034 -4.248 -10.391 1.00 90.38 272 MET A CA 1
ATOM 2220 C C . MET A 1 272 ? 25.313 -4.156 -9.045 1.00 90.38 272 MET A C 1
ATOM 2222 O O . MET A 1 272 ? 25.827 -3.487 -8.144 1.00 90.38 272 MET A O 1
ATOM 2226 N N . PRO A 1 273 ? 24.183 -4.855 -8.854 1.00 88.50 273 PRO A N 1
ATOM 2227 C CA . PRO A 1 273 ? 23.492 -4.824 -7.579 1.00 88.50 273 PRO A CA 1
ATOM 2228 C C . PRO A 1 273 ? 24.341 -5.495 -6.496 1.00 88.50 273 PRO A C 1
ATOM 2230 O O . PRO A 1 273 ? 25.097 -6.439 -6.751 1.00 88.50 273 PRO A O 1
ATOM 2233 N N . LYS A 1 274 ? 24.207 -5.032 -5.254 1.00 86.50 274 LYS A N 1
ATOM 2234 C CA . LYS A 1 274 ? 24.740 -5.754 -4.092 1.00 86.50 274 LYS A CA 1
ATOM 2235 C C . LYS A 1 274 ? 23.892 -6.993 -3.814 1.00 86.50 274 LYS A C 1
ATOM 2237 O O . LYS A 1 274 ? 22.707 -7.030 -4.126 1.00 86.50 274 LYS A O 1
ATOM 2242 N N . LYS A 1 275 ? 24.497 -7.980 -3.142 1.00 84.00 275 LYS A N 1
ATOM 2243 C CA . LYS A 1 275 ? 23.839 -9.240 -2.752 1.00 84.00 275 LYS A CA 1
ATOM 2244 C C . LYS A 1 275 ? 22.566 -9.020 -1.925 1.00 84.00 275 LYS A C 1
ATOM 2246 O O . LYS A 1 275 ? 21.600 -9.757 -2.088 1.00 84.00 275 LYS A O 1
ATOM 2251 N N . ASP A 1 276 ? 22.584 -8.042 -1.020 1.00 81.38 276 ASP A N 1
ATOM 2252 C CA . ASP A 1 276 ? 21.387 -7.620 -0.297 1.00 81.38 276 ASP A CA 1
ATOM 2253 C C . ASP A 1 276 ? 20.586 -6.662 -1.185 1.00 81.38 276 ASP A C 1
ATOM 2255 O O . ASP A 1 276 ? 20.880 -5.474 -1.257 1.00 81.38 276 ASP A O 1
ATOM 2259 N N . MET A 1 277 ? 19.558 -7.166 -1.866 1.00 77.62 277 MET A N 1
ATOM 2260 C CA . MET A 1 277 ? 18.718 -6.342 -2.745 1.00 77.62 277 MET A CA 1
ATOM 2261 C C . MET A 1 277 ? 17.960 -5.227 -2.004 1.00 77.62 277 MET A C 1
ATOM 2263 O O . MET A 1 277 ? 17.437 -4.322 -2.650 1.00 77.62 277 MET A O 1
ATOM 2267 N N . TYR A 1 278 ? 17.891 -5.265 -0.668 1.00 74.38 278 TYR A N 1
ATOM 2268 C CA . TYR A 1 278 ? 17.242 -4.237 0.144 1.00 74.38 278 TYR A CA 1
ATOM 2269 C C . TYR A 1 278 ? 18.209 -3.126 0.594 1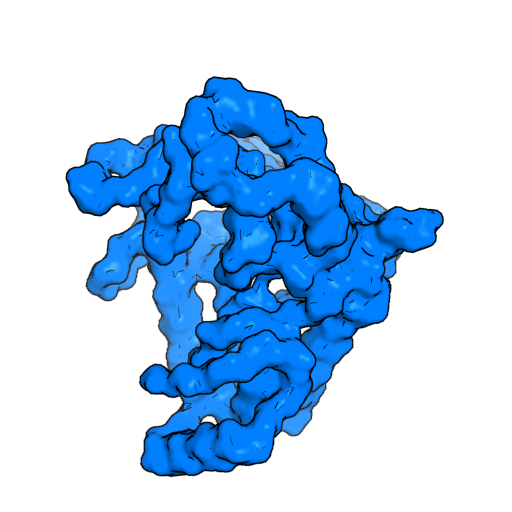.00 74.38 278 TYR A C 1
ATOM 2271 O O . TYR A 1 278 ? 17.754 -2.025 0.903 1.00 74.38 278 TYR A O 1
ATOM 2279 N N . LYS A 1 279 ? 19.528 -3.377 0.642 1.00 78.56 279 LYS A N 1
ATOM 2280 C CA . LYS A 1 279 ? 20.532 -2.434 1.180 1.00 78.56 279 LYS A CA 1
ATOM 2281 C C . LYS A 1 279 ? 21.779 -2.332 0.313 1.00 78.56 279 LYS A C 1
ATOM 2283 O O . LYS A 1 279 ? 22.269 -3.334 -0.194 1.00 78.56 279 LYS A O 1
ATOM 2288 N N . GLY A 1 280 ? 22.372 -1.144 0.234 1.00 82.44 280 GLY A N 1
ATOM 2289 C CA . GLY A 1 280 ? 23.588 -0.959 -0.558 1.00 82.44 280 GLY A CA 1
ATOM 2290 C C . GLY A 1 280 ? 23.304 -0.832 -2.053 1.00 82.44 280 GLY A C 1
ATOM 2291 O O . GLY A 1 280 ? 24.210 -1.060 -2.843 1.00 82.44 280 GLY A O 1
ATOM 2292 N N . ASN A 1 281 ? 22.056 -0.553 -2.441 1.00 88.75 281 ASN A N 1
ATOM 2293 C CA . ASN A 1 281 ? 21.556 -0.485 -3.820 1.00 88.75 281 ASN A CA 1
ATOM 2294 C C . ASN A 1 281 ? 21.009 0.911 -4.193 1.00 88.75 281 ASN A C 1
ATOM 2296 O O . ASN A 1 281 ? 20.327 1.055 -5.200 1.00 88.75 281 ASN A O 1
ATOM 2300 N N . GLY A 1 282 ? 21.314 1.938 -3.393 1.00 90.50 282 GLY A N 1
ATOM 2301 C CA . GLY A 1 282 ? 20.912 3.331 -3.601 1.00 90.50 282 GLY A CA 1
ATOM 2302 C C . GLY A 1 282 ? 19.486 3.658 -3.153 1.00 90.50 282 GLY A C 1
ATOM 2303 O O . GLY A 1 282 ? 18.994 4.746 -3.446 1.00 90.50 282 GLY A O 1
ATOM 2304 N N . ARG A 1 283 ? 18.819 2.730 -2.456 1.00 90.75 283 ARG A N 1
ATOM 2305 C CA . ARG A 1 283 ? 17.414 2.844 -2.038 1.00 90.75 283 ARG A CA 1
ATOM 2306 C C . ARG A 1 283 ? 17.265 3.949 -0.987 1.00 90.75 283 ARG A C 1
ATOM 2308 O O . ARG A 1 283 ? 17.900 3.888 0.067 1.00 90.75 283 ARG A O 1
ATOM 2315 N N . VAL A 1 284 ? 16.409 4.934 -1.249 1.00 91.69 284 VAL A N 1
ATOM 2316 C CA . VAL A 1 284 ? 16.149 6.077 -0.360 1.00 91.69 284 VAL A CA 1
ATOM 2317 C C . VAL A 1 284 ? 14.659 6.400 -0.316 1.00 91.69 284 VAL A C 1
ATOM 2319 O O . VAL A 1 284 ? 13.979 6.464 -1.336 1.00 91.69 284 VAL A O 1
ATOM 2322 N N . ARG A 1 285 ? 14.132 6.597 0.894 1.00 92.44 285 ARG A N 1
ATOM 2323 C CA . ARG A 1 285 ? 12.701 6.828 1.123 1.00 92.44 285 ARG A CA 1
ATOM 2324 C C . ARG A 1 285 ? 12.311 8.286 0.877 1.00 92.44 285 ARG A C 1
ATOM 2326 O O . ARG A 1 285 ? 12.868 9.189 1.495 1.00 92.44 285 ARG A O 1
ATOM 2333 N N . GLN A 1 286 ? 11.279 8.486 0.068 1.00 95.94 286 GLN A N 1
ATOM 2334 C CA . GLN A 1 286 ? 10.506 9.717 -0.058 1.00 95.94 286 GLN A CA 1
ATOM 2335 C C . GLN A 1 286 ? 9.031 9.363 0.160 1.00 95.94 286 GLN A C 1
ATOM 2337 O O . GLN A 1 286 ? 8.398 8.743 -0.691 1.00 95.94 286 GLN A O 1
ATOM 2342 N N . GLU A 1 287 ? 8.484 9.687 1.324 1.00 96.81 287 GLU A N 1
ATOM 2343 C CA . GLU A 1 287 ? 7.119 9.324 1.707 1.00 96.81 287 GLU A CA 1
ATOM 2344 C C . GLU A 1 287 ? 6.367 10.563 2.183 1.00 96.81 287 GLU A C 1
ATOM 2346 O O . GLU A 1 287 ? 6.856 11.295 3.045 1.00 96.81 287 GLU A O 1
ATOM 2351 N N . THR A 1 288 ? 5.174 10.793 1.636 1.00 97.88 288 THR A N 1
ATOM 2352 C CA . THR A 1 288 ? 4.293 11.870 2.090 1.00 97.88 288 THR A CA 1
ATOM 2353 C C . THR A 1 288 ? 2.851 11.406 2.212 1.00 97.88 288 THR A C 1
ATOM 2355 O O . THR A 1 288 ? 2.392 10.523 1.482 1.00 97.88 288 THR A O 1
ATOM 2358 N N . ILE A 1 289 ? 2.127 12.017 3.147 1.00 98.44 289 ILE A N 1
ATOM 2359 C CA . ILE A 1 289 ? 0.670 11.927 3.238 1.00 98.44 289 ILE A CA 1
ATOM 2360 C C . ILE A 1 28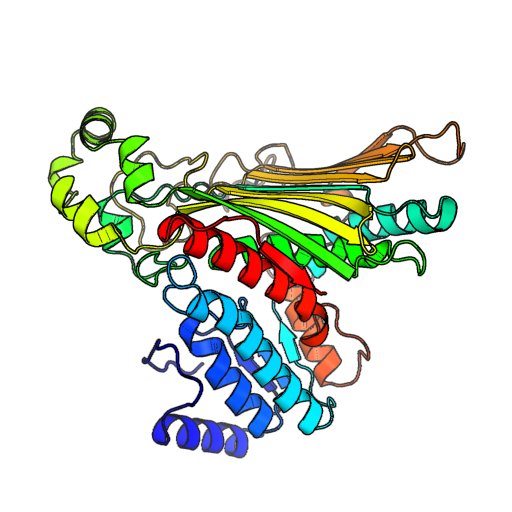9 ? 0.124 13.321 3.452 1.00 98.44 289 ILE A C 1
ATOM 2362 O O . ILE A 1 289 ? 0.572 14.023 4.352 1.00 98.44 289 ILE A O 1
ATOM 2366 N N . PHE A 1 290 ? -0.866 13.699 2.659 1.00 98.69 290 PHE A N 1
ATOM 2367 C CA . PHE A 1 290 ? -1.522 14.988 2.757 1.00 98.69 290 PHE A CA 1
ATOM 2368 C C . PHE A 1 290 ? -3.028 14.797 2.894 1.00 98.69 290 PHE A C 1
ATOM 2370 O O . PHE A 1 290 ? -3.651 14.118 2.076 1.00 98.69 290 PHE A O 1
ATOM 2377 N N . ILE A 1 291 ? -3.608 15.357 3.949 1.00 98.69 291 ILE A N 1
ATOM 2378 C CA . ILE A 1 291 ? -5.020 15.207 4.300 1.00 98.69 291 ILE A CA 1
ATOM 2379 C C . ILE A 1 291 ? -5.635 16.586 4.434 1.00 98.69 291 ILE A C 1
ATOM 2381 O O . ILE A 1 291 ? -5.143 17.404 5.205 1.00 98.69 291 ILE A O 1
ATOM 2385 N N . GLU A 1 292 ? -6.762 16.787 3.763 1.00 98.69 292 GLU A N 1
ATOM 2386 C CA . GLU A 1 292 ? -7.656 17.913 4.014 1.00 98.69 292 GLU A CA 1
ATOM 2387 C C . GLU A 1 292 ? -8.940 17.407 4.658 1.00 98.69 292 GLU A C 1
ATOM 2389 O O . GLU A 1 292 ? -9.516 16.393 4.244 1.00 98.69 292 GLU A O 1
ATOM 2394 N N . GLN A 1 293 ? -9.410 18.138 5.660 1.00 97.75 293 GLN A N 1
ATOM 2395 C CA . GLN A 1 293 ? -10.650 17.856 6.369 1.00 97.75 293 GLN A CA 1
ATOM 2396 C C . GLN A 1 293 ? -11.551 19.090 6.342 1.00 97.75 293 GLN A C 1
ATOM 2398 O O . GLN A 1 293 ? -11.704 19.820 7.330 1.00 97.75 293 GLN A O 1
ATOM 2403 N N . GLY A 1 294 ? -12.118 19.336 5.159 1.00 96.31 294 GLY A N 1
ATOM 2404 C CA . GLY A 1 294 ? -12.901 20.528 4.858 1.00 96.31 294 GLY A CA 1
ATOM 2405 C C . GLY A 1 294 ? -12.138 21.824 5.175 1.00 96.31 294 GLY A C 1
ATOM 2406 O O . GLY A 1 294 ? -10.917 21.864 5.062 1.00 96.31 294 GLY A O 1
ATOM 2407 N N . PRO A 1 295 ? -12.825 22.895 5.613 1.00 97.38 295 PRO A N 1
ATOM 2408 C CA . PRO A 1 295 ? -12.198 24.186 5.916 1.00 97.38 295 PRO A CA 1
ATOM 2409 C C . PRO A 1 295 ? -11.514 24.240 7.297 1.00 97.38 295 PRO A C 1
ATOM 2411 O O . PRO A 1 295 ? -11.192 25.329 7.785 1.00 97.38 295 PRO A O 1
ATOM 2414 N N . PHE A 1 296 ? -11.370 23.101 7.984 1.00 98.50 296 PHE A N 1
ATOM 2415 C CA . PHE A 1 296 ? -11.017 23.067 9.406 1.00 98.50 296 PHE A CA 1
ATOM 2416 C C . PHE A 1 296 ? -9.575 22.665 9.671 1.00 98.50 296 PHE A C 1
ATOM 2418 O O . PHE A 1 296 ? -9.000 23.141 10.654 1.00 98.50 296 PHE A O 1
ATOM 2425 N N . GLN A 1 297 ? -9.014 21.777 8.849 1.00 98.44 297 GLN A N 1
ATOM 2426 C CA . GLN A 1 297 ? -7.710 21.190 9.112 1.00 98.44 297 GLN A CA 1
ATOM 2427 C C . GLN A 1 297 ? -7.032 20.674 7.845 1.00 98.44 297 GLN A C 1
ATOM 2429 O O . GLN A 1 297 ? -7.660 19.969 7.058 1.00 98.44 297 GLN A O 1
ATOM 2434 N N . SER A 1 298 ? -5.727 20.930 7.764 1.00 98.81 298 SER A N 1
ATOM 2435 C CA . SER A 1 298 ? -4.799 20.289 6.834 1.00 98.81 298 SER A CA 1
ATOM 2436 C C . SER A 1 298 ? -3.708 19.569 7.631 1.00 98.81 298 SER A C 1
ATOM 2438 O O . SER A 1 298 ? -3.200 20.114 8.617 1.00 98.81 298 SER A O 1
ATOM 2440 N N . ILE A 1 299 ? -3.369 18.335 7.253 1.00 98.81 299 ILE A N 1
ATOM 2441 C CA . ILE A 1 299 ? -2.282 17.554 7.859 1.00 98.81 299 ILE A CA 1
ATOM 2442 C C . ILE A 1 299 ? -1.330 17.085 6.763 1.00 98.81 299 ILE A C 1
ATOM 2444 O O . ILE A 1 299 ? -1.753 16.414 5.825 1.00 98.81 299 ILE A O 1
ATOM 2448 N N . SER A 1 300 ? -0.039 17.362 6.931 1.00 98.62 300 SER A N 1
ATOM 2449 C CA . SER A 1 300 ? 1.034 16.878 6.064 1.00 98.62 300 SER A CA 1
ATOM 2450 C C . SER A 1 300 ? 2.020 16.038 6.864 1.00 98.62 300 SER A C 1
ATOM 2452 O O . SER A 1 300 ? 2.663 16.547 7.778 1.00 98.62 300 SER A O 1
ATOM 2454 N N . LEU A 1 301 ? 2.147 14.758 6.532 1.00 98.50 301 LEU A N 1
ATOM 2455 C CA . LEU A 1 301 ? 3.256 13.914 6.962 1.00 98.50 301 LEU A CA 1
ATOM 2456 C C . LEU A 1 301 ? 4.314 13.909 5.869 1.00 98.50 301 LEU A C 1
ATOM 2458 O O . LEU A 1 301 ? 3.996 13.647 4.709 1.00 98.50 301 LEU A O 1
ATOM 2462 N N . VAL A 1 302 ? 5.568 14.121 6.250 1.00 98.06 302 VAL A N 1
ATOM 2463 C CA . VAL A 1 302 ? 6.727 13.995 5.364 1.00 98.06 302 VAL A CA 1
ATOM 2464 C C . VAL A 1 302 ? 7.778 13.110 6.016 1.00 98.06 302 VAL A C 1
ATOM 2466 O O . VAL A 1 302 ? 8.096 13.268 7.192 1.00 98.06 302 VAL A O 1
ATOM 2469 N N . SER A 1 303 ? 8.321 12.162 5.262 1.00 96.31 303 SER A N 1
ATOM 2470 C CA . SER A 1 303 ? 9.455 11.340 5.668 1.00 96.31 303 SER A CA 1
ATOM 2471 C C . SER A 1 303 ? 10.421 11.208 4.502 1.00 96.31 303 SER A C 1
ATOM 2473 O O . SER A 1 303 ? 10.140 10.562 3.493 1.00 96.31 303 SER A O 1
ATOM 2475 N N . TYR A 1 304 ? 11.574 11.843 4.666 1.00 95.44 304 TYR A N 1
ATOM 2476 C CA . TYR A 1 304 ? 12.603 11.956 3.637 1.00 95.44 304 TYR A CA 1
ATOM 2477 C C . TYR A 1 304 ? 13.920 11.405 4.132 1.00 95.44 304 TYR A C 1
ATOM 2479 O O . TYR A 1 304 ? 14.376 11.784 5.207 1.00 95.44 304 TYR A O 1
ATOM 2487 N N . GLN A 1 305 ? 14.537 10.590 3.294 1.00 93.06 305 GLN A N 1
ATOM 2488 C CA . GLN A 1 305 ? 15.861 10.036 3.476 1.00 93.06 305 GLN A CA 1
ATOM 2489 C C . GLN A 1 305 ? 16.705 10.417 2.257 1.00 93.06 305 GLN A C 1
ATOM 2491 O O . GLN A 1 305 ? 16.292 10.199 1.120 1.00 93.06 305 GLN A O 1
ATOM 2496 N N . SER A 1 306 ? 17.871 11.014 2.481 1.00 91.38 306 SER A N 1
ATOM 2497 C CA . SER A 1 306 ? 18.765 11.484 1.418 1.00 91.38 306 SER A CA 1
ATOM 2498 C C . SER A 1 306 ? 19.894 10.504 1.124 1.00 91.38 306 SER A C 1
ATOM 2500 O O . SER A 1 306 ? 20.483 10.572 0.054 1.00 91.38 306 SER A O 1
ATOM 2502 N N . SER A 1 307 ? 20.201 9.589 2.041 1.00 87.56 307 SER A N 1
ATOM 2503 C CA . SER A 1 307 ? 21.302 8.633 1.912 1.00 87.56 307 SER A CA 1
ATOM 2504 C C . SER A 1 307 ? 20.926 7.273 2.486 1.00 87.56 307 SER A C 1
ATOM 2506 O O . SER A 1 307 ? 19.989 7.148 3.277 1.00 87.56 307 SER A O 1
ATOM 2508 N N . GLU A 1 308 ? 21.636 6.230 2.057 1.00 79.25 308 GLU A N 1
ATOM 2509 C CA . GLU A 1 308 ? 21.431 4.892 2.602 1.00 79.25 308 GLU A CA 1
ATOM 2510 C C . GLU A 1 308 ? 21.740 4.830 4.102 1.00 79.25 308 GLU A C 1
ATOM 2512 O O . GLU A 1 308 ? 22.465 5.654 4.654 1.00 79.25 308 GLU A O 1
ATOM 2517 N N . ILE A 1 309 ? 21.190 3.808 4.756 1.00 73.88 309 ILE A N 1
ATOM 2518 C CA . ILE A 1 309 ? 21.381 3.555 6.186 1.00 73.88 309 ILE A CA 1
ATOM 2519 C C . ILE A 1 309 ? 22.878 3.420 6.496 1.00 73.88 309 ILE A C 1
ATOM 2521 O O . ILE A 1 309 ? 23.508 2.431 6.107 1.00 73.88 309 ILE A O 1
ATOM 2525 N N . ASN A 1 310 ? 23.422 4.379 7.245 1.00 70.75 310 ASN A N 1
ATOM 2526 C CA . ASN A 1 310 ? 24.787 4.346 7.753 1.00 70.75 310 ASN A CA 1
ATOM 2527 C C . ASN A 1 310 ? 24.763 4.091 9.264 1.00 70.75 310 ASN A C 1
ATOM 2529 O O . ASN A 1 310 ? 24.440 4.979 10.047 1.00 70.75 310 ASN A O 1
ATOM 2533 N N . LYS A 1 311 ? 25.144 2.874 9.667 1.00 66.44 311 LYS A N 1
ATOM 2534 C CA . LYS A 1 311 ? 25.124 2.443 11.075 1.00 66.44 311 LYS A CA 1
ATOM 2535 C C . LYS A 1 311 ? 26.089 3.218 11.973 1.00 66.44 311 LYS A C 1
ATOM 2537 O O . LYS A 1 311 ? 25.902 3.204 13.185 1.00 66.44 311 LYS A O 1
ATOM 2542 N N . ASP A 1 312 ? 27.091 3.863 11.386 1.00 69.19 312 ASP A N 1
ATOM 2543 C CA . ASP A 1 312 ? 28.147 4.558 12.119 1.00 69.19 312 ASP A CA 1
ATOM 2544 C C . ASP A 1 312 ? 27.858 6.066 12.249 1.00 69.19 312 ASP A C 1
ATOM 2546 O O . ASP A 1 312 ? 28.553 6.777 12.976 1.00 69.19 312 ASP A O 1
ATOM 2550 N N . SER A 1 313 ? 26.810 6.569 11.580 1.00 66.94 313 SER A N 1
ATOM 2551 C CA . SER A 1 313 ? 26.415 7.978 11.624 1.00 66.94 313 SER A CA 1
ATOM 2552 C C . SER A 1 313 ? 25.238 8.204 12.571 1.00 66.94 313 SER A C 1
ATOM 2554 O O . SER A 1 313 ? 24.095 7.908 12.240 1.00 66.94 313 SER A O 1
ATOM 2556 N N . ASN A 1 314 ? 25.506 8.813 13.728 1.00 70.38 314 ASN A N 1
ATOM 2557 C CA . ASN A 1 314 ? 24.468 9.245 14.679 1.00 70.38 314 ASN A CA 1
ATOM 2558 C C . ASN A 1 314 ? 24.093 10.733 14.544 1.00 70.38 314 ASN A C 1
ATOM 2560 O O . ASN A 1 314 ? 23.162 11.207 15.195 1.00 70.38 314 ASN A O 1
ATOM 2564 N N . SER A 1 315 ? 24.823 11.482 13.715 1.00 77.25 315 SER A N 1
ATOM 2565 C CA . SER A 1 315 ? 24.581 12.905 13.474 1.00 77.25 315 SER A CA 1
ATOM 2566 C C . SER A 1 315 ? 23.395 13.098 12.528 1.00 77.25 315 SER A C 1
ATOM 2568 O O . SER A 1 315 ? 23.324 12.445 11.489 1.00 77.25 315 SER A O 1
ATOM 2570 N N . GLY A 1 316 ? 22.464 13.985 12.889 1.00 83.69 316 GLY A N 1
ATOM 2571 C CA . GLY A 1 316 ? 21.376 14.433 12.013 1.00 83.69 316 GLY A CA 1
ATOM 2572 C C . GLY A 1 316 ? 20.357 13.369 11.591 1.00 83.69 316 GLY A C 1
ATOM 2573 O O . GLY A 1 316 ? 19.593 13.590 10.659 1.00 83.69 316 GLY A O 1
ATOM 2574 N N . ILE A 1 317 ? 20.282 12.218 12.273 1.00 87.94 317 ILE A N 1
ATOM 2575 C CA . ILE A 1 317 ? 19.394 11.107 11.872 1.00 87.94 317 ILE A CA 1
ATOM 2576 C C . ILE A 1 317 ? 17.896 11.462 11.884 1.00 87.94 317 ILE A C 1
ATOM 2578 O O . ILE A 1 317 ? 17.109 10.770 11.249 1.00 87.94 317 ILE A O 1
ATOM 2582 N N . PHE A 1 318 ? 17.501 12.526 12.589 1.00 90.25 318 PHE A N 1
ATOM 2583 C CA . PHE A 1 318 ? 16.123 13.034 12.637 1.00 90.25 318 PHE A CA 1
ATOM 2584 C C . PHE A 1 318 ? 15.907 14.288 11.778 1.00 90.25 318 PHE A C 1
ATOM 2586 O O . PHE A 1 318 ? 14.762 14.706 11.612 1.00 90.25 318 PHE A O 1
ATOM 2593 N N . ASP A 1 319 ? 16.979 14.890 11.264 1.00 92.44 319 ASP A N 1
ATOM 2594 C CA . ASP A 1 319 ? 16.906 16.084 10.422 1.00 92.44 319 ASP A CA 1
ATOM 2595 C C . ASP A 1 319 ? 16.440 15.698 9.021 1.00 92.44 319 ASP A C 1
ATOM 2597 O O . ASP A 1 319 ? 16.575 14.546 8.623 1.00 92.44 319 ASP A O 1
ATOM 2601 N N . VAL A 1 320 ? 15.918 16.645 8.240 1.00 94.31 320 VAL A N 1
ATOM 2602 C CA . VAL A 1 320 ? 15.449 16.372 6.872 1.00 94.31 320 VAL A CA 1
ATOM 2603 C C . VAL A 1 320 ? 16.525 15.638 6.057 1.00 94.31 320 VAL A C 1
ATOM 2605 O O . VAL A 1 320 ? 17.624 16.150 5.859 1.00 94.31 320 VAL A O 1
ATOM 2608 N N . GLY A 1 321 ? 16.199 14.435 5.573 1.00 91.75 321 GLY A N 1
ATOM 2609 C CA . GLY A 1 321 ? 17.127 13.555 4.853 1.00 91.75 321 GLY A CA 1
ATOM 2610 C C . GLY A 1 321 ? 17.811 12.493 5.728 1.00 91.75 321 GLY A C 1
ATOM 2611 O O . GLY A 1 321 ? 18.396 11.552 5.191 1.00 91.75 321 GLY A O 1
ATOM 2612 N N . GLY A 1 322 ? 17.708 12.586 7.050 1.00 90.94 322 GLY A N 1
ATOM 2613 C CA . GLY A 1 322 ? 18.169 11.573 7.995 1.00 90.94 322 GLY A CA 1
ATOM 2614 C C . GLY A 1 322 ? 17.327 10.293 7.964 1.00 90.94 322 GLY A C 1
ATOM 2615 O O . GLY A 1 322 ? 16.176 10.278 7.530 1.00 90.94 322 GLY A O 1
ATOM 2616 N N . GLU A 1 323 ? 17.894 9.188 8.452 1.00 87.12 323 GLU A N 1
ATOM 2617 C CA . GLU A 1 323 ? 17.261 7.858 8.426 1.00 87.12 323 GLU A CA 1
ATOM 2618 C C . GLU A 1 323 ? 15.881 7.821 9.116 1.00 87.12 323 GLU A C 1
ATOM 2620 O O . GLU A 1 323 ? 14.935 7.181 8.630 1.00 87.12 323 GLU A O 1
ATOM 2625 N N . TYR A 1 324 ? 15.758 8.534 10.237 1.00 89.69 324 TYR A N 1
ATOM 2626 C CA . TYR A 1 324 ? 14.573 8.588 11.095 1.00 89.69 324 TYR A CA 1
ATOM 2627 C C . TYR A 1 324 ? 13.762 9.865 10.902 1.00 89.69 324 TYR A C 1
ATOM 2629 O O . TYR A 1 324 ? 12.865 10.142 11.694 1.00 89.69 324 TYR A O 1
ATOM 2637 N N . HIS A 1 325 ? 14.054 10.667 9.882 1.00 93.56 325 HIS A N 1
ATOM 2638 C CA . HIS A 1 325 ? 13.283 11.871 9.633 1.00 93.56 325 HIS A CA 1
ATOM 2639 C C . HIS A 1 325 ? 11.830 11.532 9.298 1.00 93.56 325 HIS A C 1
ATOM 2641 O O . HIS A 1 325 ? 11.523 10.831 8.324 1.00 93.56 325 HIS A O 1
ATOM 2647 N N . LEU A 1 326 ? 10.937 12.057 10.129 1.00 96.31 326 LEU A N 1
ATOM 2648 C CA . LEU A 1 326 ? 9.508 12.086 9.900 1.00 96.31 326 LEU A CA 1
ATOM 2649 C C . LEU A 1 326 ? 8.925 13.246 10.697 1.00 96.31 326 LEU A C 1
ATOM 2651 O O . LEU A 1 326 ? 9.067 13.293 11.922 1.00 96.31 326 LEU A O 1
ATOM 2655 N N . ASP A 1 327 ? 8.224 14.121 9.991 1.00 97.56 327 ASP A N 1
ATOM 2656 C CA . ASP A 1 327 ? 7.534 15.274 10.549 1.00 97.56 327 ASP A CA 1
ATOM 2657 C C . ASP A 1 327 ? 6.052 15.248 10.167 1.00 97.56 327 ASP A C 1
ATOM 2659 O O . ASP A 1 327 ? 5.678 14.818 9.074 1.00 97.56 327 ASP A O 1
ATOM 2663 N N . ILE A 1 328 ? 5.207 15.723 11.079 1.00 98.50 328 ILE A N 1
ATOM 2664 C CA . ILE A 1 328 ? 3.785 15.981 10.859 1.00 98.50 328 ILE A CA 1
ATOM 2665 C C . ILE A 1 328 ? 3.551 17.474 11.053 1.00 98.50 328 ILE A C 1
ATOM 2667 O O . ILE A 1 328 ? 3.795 18.012 12.133 1.00 98.50 328 IL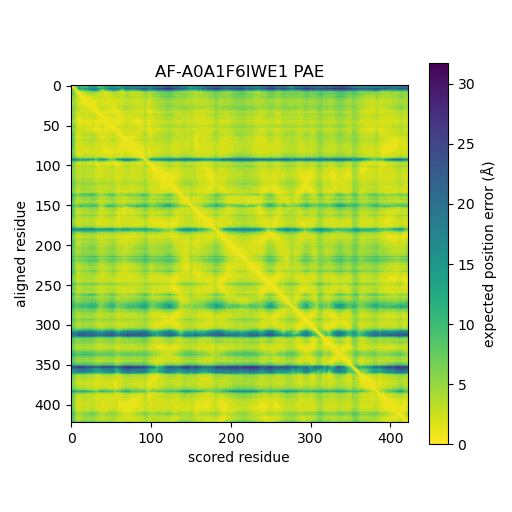E A O 1
ATOM 2671 N N . HIS A 1 329 ? 3.047 18.131 10.022 1.00 98.69 329 HIS A N 1
ATOM 2672 C CA . HIS A 1 329 ? 2.609 19.517 10.045 1.00 98.69 329 HIS A CA 1
ATOM 2673 C C . HIS A 1 329 ? 1.087 19.545 10.081 1.00 98.69 329 HIS A C 1
ATOM 2675 O O . HIS A 1 329 ? 0.439 18.904 9.257 1.00 98.69 329 HIS A O 1
ATOM 2681 N N . VAL A 1 330 ? 0.515 20.283 11.024 1.00 98.75 330 VAL A N 1
ATOM 2682 C CA . VAL A 1 330 ? -0.935 20.395 11.193 1.00 98.75 330 VAL A CA 1
ATOM 2683 C C . VAL A 1 330 ? -1.305 21.867 11.168 1.00 98.75 330 VAL A C 1
ATOM 2685 O O . VAL A 1 330 ? -0.778 22.654 11.953 1.00 98.75 330 VAL A O 1
ATOM 2688 N N . PHE A 1 331 ? -2.231 22.229 10.290 1.00 98.69 331 PHE A N 1
ATOM 2689 C CA . PHE A 1 331 ? -2.803 23.567 10.187 1.00 98.69 331 PHE A CA 1
ATOM 2690 C C . PHE A 1 331 ? -4.272 23.498 10.568 1.00 98.69 331 PHE A C 1
ATOM 2692 O O . PHE A 1 331 ? -4.969 22.580 10.136 1.00 98.69 331 PHE A O 1
ATOM 2699 N N . ARG A 1 332 ? -4.754 24.443 11.378 1.00 98.44 332 ARG A N 1
ATOM 2700 C CA . ARG A 1 332 ? -6.146 24.444 11.847 1.00 98.44 332 ARG A CA 1
ATOM 2701 C C . ARG A 1 332 ? -6.781 25.815 11.815 1.00 98.44 332 ARG A C 1
ATOM 2703 O O . ARG A 1 332 ? -6.148 26.834 12.083 1.00 98.44 332 ARG A O 1
ATOM 2710 N N . ASN A 1 333 ? -8.085 25.809 11.576 1.00 97.88 333 ASN A N 1
ATOM 2711 C CA . ASN A 1 333 ? -8.910 27.002 11.611 1.00 97.88 333 ASN A CA 1
ATOM 2712 C C . ASN A 1 333 ? -9.285 27.372 13.057 1.00 97.88 333 ASN A C 1
ATOM 2714 O O . ASN A 1 333 ? -10.336 26.985 13.574 1.00 97.88 333 ASN A O 1
ATOM 2718 N N . SER A 1 334 ? -8.409 28.122 13.727 1.00 97.06 334 SER A N 1
ATOM 2719 C CA . SER A 1 334 ? -8.618 28.560 15.113 1.00 97.06 334 SER A CA 1
ATOM 2720 C C . SER A 1 334 ? -9.739 29.594 15.266 1.00 97.06 334 SER A C 1
ATOM 2722 O O . SER A 1 334 ? -10.185 29.835 16.382 1.00 97.06 334 SER A O 1
ATOM 2724 N N . SER A 1 335 ? -10.236 30.193 14.180 1.00 96.94 335 SER A N 1
ATOM 2725 C CA . SER A 1 335 ? -11.374 31.119 14.246 1.00 96.94 335 SER A CA 1
ATOM 2726 C C . SER A 1 335 ? -12.681 30.403 14.594 1.00 96.94 335 SER A C 1
ATOM 2728 O O . SER A 1 335 ? -13.494 30.959 15.325 1.00 96.94 335 SER A O 1
ATOM 2730 N N . PHE A 1 336 ? -12.868 29.157 14.140 1.00 95.19 336 PHE A N 1
ATOM 2731 C CA . PHE A 1 336 ? -14.004 28.327 14.566 1.00 95.19 336 PHE A CA 1
ATOM 2732 C C . PHE A 1 336 ? -13.802 27.731 15.964 1.00 95.19 336 PHE A C 1
ATOM 2734 O O . PHE A 1 336 ? -14.758 27.605 16.725 1.00 95.19 336 PHE A O 1
ATOM 2741 N N . TYR A 1 337 ? -12.561 27.378 16.317 1.00 94.56 337 TYR A N 1
ATOM 2742 C CA . TYR A 1 337 ? -12.225 26.811 17.625 1.00 94.56 337 TYR A CA 1
ATOM 2743 C C . TYR A 1 337 ? -10.976 27.494 18.202 1.00 94.56 337 TYR A C 1
ATOM 2745 O O . TYR A 1 337 ? -9.864 27.024 17.961 1.00 94.56 337 TYR A O 1
ATOM 2753 N N . PRO A 1 338 ? -11.133 28.546 19.031 1.00 94.81 338 PRO A N 1
ATOM 2754 C CA . PRO A 1 338 ? -10.015 29.367 19.523 1.00 94.81 338 PRO A CA 1
ATOM 2755 C C . PRO A 1 338 ? -8.928 28.623 20.310 1.00 94.81 338 PRO A C 1
ATOM 2757 O O . PRO A 1 338 ? -7.828 29.135 20.484 1.00 94.81 338 PRO A O 1
ATOM 2760 N N . LYS A 1 339 ? -9.219 27.410 20.798 1.00 95.19 339 LYS A N 1
ATOM 2761 C CA . LYS A 1 339 ? -8.241 26.551 21.486 1.00 95.19 339 LYS A CA 1
ATOM 2762 C C . LYS A 1 339 ? -7.319 25.788 20.529 1.00 95.19 339 LYS A C 1
ATOM 2764 O O . LYS A 1 339 ? -6.337 25.202 20.980 1.00 95.19 339 LYS A O 1
ATOM 2769 N N . TRP A 1 340 ? -7.636 25.732 19.238 1.00 96.62 340 TRP A N 1
ATOM 2770 C CA . TRP A 1 340 ? -6.756 25.129 18.247 1.00 96.62 340 TRP A CA 1
ATOM 2771 C C . TRP A 1 340 ? -5.584 26.057 17.944 1.00 96.62 340 TRP A C 1
ATOM 2773 O O . TRP A 1 340 ? -5.762 27.249 17.709 1.00 96.62 340 TRP A O 1
ATOM 2783 N N . LYS A 1 341 ? -4.376 25.491 17.906 1.00 97.06 341 LYS A N 1
ATOM 2784 C CA . LYS A 1 341 ? -3.212 26.181 17.352 1.00 97.06 341 LYS A CA 1
ATOM 2785 C C . LYS A 1 341 ? -3.378 26.275 15.841 1.00 97.06 341 LYS A C 1
ATOM 2787 O O . LYS A 1 341 ? -3.709 25.274 15.212 1.00 97.06 341 LYS A O 1
ATOM 2792 N N . THR A 1 342 ? -3.116 27.447 15.270 1.00 97.88 342 THR A N 1
ATOM 2793 C CA . THR A 1 342 ? -3.149 27.657 13.814 1.00 97.88 342 THR A CA 1
ATOM 2794 C C . THR A 1 342 ? -2.143 26.773 13.083 1.00 97.88 342 THR A C 1
ATOM 2796 O O . THR A 1 342 ? -2.419 26.336 11.970 1.00 97.88 342 THR A O 1
ATOM 2799 N N . TYR A 1 343 ? -1.014 26.475 13.732 1.00 98.50 343 TYR A N 1
ATOM 2800 C CA . TYR A 1 343 ? 0.020 25.572 13.249 1.00 98.50 343 TYR A CA 1
ATOM 2801 C C . TYR A 1 343 ? 0.665 24.790 14.402 1.00 98.50 343 TYR A C 1
ATOM 2803 O O . TYR A 1 343 ? 0.966 25.352 15.460 1.00 98.50 343 TYR A O 1
ATOM 2811 N N . GLU A 1 344 ? 0.922 23.503 14.183 1.00 97.50 344 GLU A N 1
ATOM 2812 C CA . GLU A 1 344 ? 1.813 22.685 15.006 1.00 97.50 344 GLU A CA 1
ATOM 2813 C C . GLU A 1 344 ? 2.681 21.763 14.140 1.00 97.50 344 GLU A C 1
ATOM 2815 O O . GLU A 1 344 ? 2.245 21.256 13.105 1.00 97.50 344 GLU A O 1
ATOM 2820 N N . LYS A 1 345 ? 3.919 21.541 14.591 1.00 97.62 345 LYS A N 1
ATOM 2821 C CA . LYS A 1 345 ? 4.846 20.550 14.044 1.00 97.62 345 LYS A CA 1
ATOM 2822 C C . LYS A 1 345 ? 5.081 19.472 15.096 1.00 97.62 345 LYS A C 1
ATOM 2824 O O . LYS A 1 345 ? 5.388 19.807 16.239 1.00 97.62 345 LYS A O 1
ATOM 2829 N N . LEU A 1 346 ? 4.968 18.208 14.706 1.00 96.62 346 LEU A N 1
ATOM 2830 C CA . LEU A 1 346 ? 5.281 17.046 15.536 1.00 96.62 346 LEU A CA 1
ATOM 2831 C C . LEU A 1 346 ? 6.345 16.219 14.818 1.00 96.62 346 LEU A C 1
ATOM 2833 O O . LEU A 1 346 ? 6.079 15.679 13.746 1.00 96.62 346 LEU A O 1
ATOM 2837 N N . SER A 1 347 ? 7.535 16.113 15.395 1.00 95.12 347 SER A N 1
ATOM 2838 C CA . SER A 1 347 ? 8.575 15.220 14.883 1.00 95.12 347 SER A CA 1
ATOM 2839 C C . SER A 1 347 ? 8.382 13.805 15.422 1.00 95.12 347 SER A C 1
ATOM 2841 O O . SER A 1 347 ? 7.727 13.589 16.447 1.00 95.12 347 SER A O 1
ATOM 2843 N N . ILE A 1 348 ? 9.012 12.809 14.801 1.00 92.25 348 ILE A N 1
ATOM 2844 C CA . ILE A 1 348 ? 8.993 11.447 15.351 1.00 92.25 348 ILE A CA 1
ATOM 2845 C C . ILE A 1 348 ? 9.592 11.362 16.763 1.00 92.25 348 ILE A C 1
ATOM 2847 O O . ILE A 1 348 ? 9.171 10.514 17.550 1.00 92.25 348 ILE A O 1
ATOM 2851 N N . LYS A 1 349 ? 10.524 12.262 17.105 1.00 87.56 349 LYS A N 1
ATOM 2852 C CA . LYS A 1 349 ? 11.112 12.381 18.448 1.00 87.56 349 LYS A CA 1
ATOM 2853 C C . LYS A 1 349 ? 10.050 12.706 19.498 1.00 87.56 349 LYS A C 1
ATOM 2855 O O . LYS A 1 349 ? 10.089 12.151 20.590 1.00 87.56 349 LYS A O 1
ATOM 2860 N N . ASP A 1 350 ? 9.080 13.545 19.146 1.00 87.56 350 ASP A N 1
ATOM 2861 C CA . ASP A 1 350 ? 7.997 13.955 20.047 1.00 87.56 350 ASP A CA 1
ATOM 2862 C C . ASP A 1 350 ? 6.949 12.845 20.235 1.00 87.56 350 ASP A C 1
ATOM 2864 O O . ASP A 1 350 ? 6.274 12.754 21.266 1.00 87.56 350 ASP A O 1
ATOM 2868 N N . LEU A 1 351 ? 6.798 12.001 19.211 1.00 88.19 351 LEU A N 1
ATOM 2869 C CA . LEU A 1 351 ? 5.760 10.976 19.121 1.00 88.19 351 LEU A CA 1
ATOM 2870 C C . LEU A 1 351 ? 6.207 9.624 19.687 1.00 88.19 351 LEU A C 1
ATOM 2872 O O . LEU A 1 351 ? 5.396 8.886 20.248 1.00 88.19 351 LEU A O 1
ATOM 2876 N N . SER A 1 352 ? 7.488 9.286 19.550 1.00 76.69 352 SER A N 1
ATOM 2877 C CA . SER A 1 352 ? 8.049 8.014 19.999 1.00 76.69 352 SER A CA 1
ATOM 2878 C C . SER A 1 352 ? 8.412 8.065 21.486 1.00 76.69 352 SER A C 1
ATOM 2880 O O . SER A 1 352 ? 9.569 8.240 21.854 1.00 76.69 352 SER A O 1
ATOM 2882 N N . LYS A 1 353 ? 7.409 7.908 22.358 1.00 57.91 353 LYS A N 1
ATOM 2883 C CA . LYS A 1 353 ? 7.579 7.994 23.824 1.00 57.91 353 LYS A CA 1
ATOM 2884 C C . LYS A 1 353 ? 8.075 6.710 24.498 1.00 57.91 353 LYS A C 1
ATOM 2886 O O . LYS A 1 353 ? 8.426 6.746 25.672 1.00 57.91 353 LYS A O 1
ATOM 2891 N N . SER A 1 354 ? 8.102 5.588 23.784 1.00 54.50 354 SER A N 1
ATOM 2892 C CA . SER A 1 354 ? 8.531 4.295 24.322 1.00 54.50 354 SER A CA 1
ATOM 2893 C C . SER A 1 354 ? 9.390 3.564 23.299 1.00 54.50 354 SER A C 1
ATOM 2895 O O . SER A 1 354 ? 8.873 3.020 22.322 1.00 54.50 354 SER A O 1
ATOM 2897 N N . THR A 1 355 ? 10.700 3.541 23.520 1.00 55.38 355 THR A N 1
ATOM 2898 C CA . THR A 1 355 ? 11.572 2.577 22.855 1.00 55.38 355 THR A CA 1
ATOM 2899 C C . THR A 1 355 ? 11.315 1.223 23.499 1.00 55.38 355 THR A C 1
ATOM 2901 O O . THR A 1 355 ? 11.482 1.045 24.704 1.00 55.38 355 THR A O 1
ATOM 2904 N N . LEU A 1 356 ? 10.848 0.259 22.710 1.00 61.50 356 LEU A N 1
ATOM 2905 C CA . LEU A 1 356 ? 10.818 -1.125 23.166 1.00 61.50 356 LEU A CA 1
ATOM 2906 C C . LEU A 1 356 ? 12.261 -1.545 23.479 1.00 61.50 356 LEU A C 1
ATOM 2908 O O . LEU A 1 356 ? 13.120 -1.430 22.601 1.00 61.50 356 LEU A O 1
ATOM 2912 N N . GLU A 1 357 ? 12.517 -2.050 24.689 1.00 62.66 357 GLU A N 1
ATOM 2913 C CA . GLU A 1 357 ? 13.849 -2.514 25.096 1.00 62.66 357 GLU A CA 1
ATOM 2914 C C . GLU A 1 357 ? 14.453 -3.479 24.062 1.00 62.66 357 GLU A C 1
ATOM 2916 O O . GLU A 1 357 ? 13.750 -4.302 23.465 1.00 62.66 357 GLU A O 1
ATOM 2921 N N . GLY A 1 358 ? 15.761 -3.371 23.832 1.00 66.81 358 GLY A N 1
ATOM 2922 C CA . GLY A 1 358 ? 16.489 -4.156 22.835 1.00 66.81 358 GLY A CA 1
ATOM 2923 C C . GLY A 1 358 ? 16.811 -3.388 21.551 1.00 66.81 358 GLY A C 1
ATOM 2924 O O . GLY A 1 358 ? 16.676 -2.170 21.468 1.00 66.81 358 GLY A O 1
ATOM 2925 N N . TYR A 1 359 ? 17.297 -4.118 20.549 1.00 64.88 359 TYR A N 1
ATOM 2926 C CA . TYR A 1 359 ? 17.734 -3.544 19.279 1.00 64.88 359 TYR A CA 1
ATOM 2927 C C . TYR A 1 359 ? 16.549 -2.967 18.486 1.00 64.88 359 TYR A C 1
ATOM 2929 O O . TYR A 1 359 ? 15.594 -3.686 18.197 1.00 64.88 359 TYR A O 1
ATOM 2937 N N . SER A 1 360 ? 16.636 -1.687 18.115 1.00 71.88 360 SER A N 1
ATOM 2938 C CA . SER A 1 360 ? 15.720 -1.004 17.195 1.00 71.88 360 SER A CA 1
ATOM 2939 C C . SER A 1 360 ? 16.529 -0.225 16.159 1.00 71.88 360 SER A C 1
ATOM 2941 O O . SER A 1 360 ? 17.472 0.483 16.516 1.00 71.88 360 SER A O 1
ATOM 2943 N N . ARG A 1 361 ? 16.155 -0.334 14.877 1.00 70.19 361 ARG A N 1
ATOM 2944 C CA . ARG A 1 361 ? 16.635 0.541 13.789 1.00 70.19 361 ARG A CA 1
ATOM 2945 C C . ARG A 1 361 ? 15.634 1.654 13.488 1.00 70.19 361 ARG A C 1
ATOM 2947 O O . ARG A 1 361 ? 15.375 1.982 12.332 1.00 70.19 361 ARG A O 1
ATOM 2954 N N . GLY A 1 362 ? 15.000 2.173 14.532 1.00 81.25 362 GLY A N 1
ATOM 2955 C CA . GLY A 1 362 ? 14.085 3.297 14.453 1.00 81.25 362 GLY A CA 1
ATOM 2956 C C . GLY A 1 362 ? 12.617 2.913 14.308 1.00 81.25 362 GLY A C 1
ATOM 2957 O O . GLY A 1 362 ? 12.205 1.751 14.322 1.00 81.25 362 GLY A O 1
ATOM 2958 N N . HIS A 1 363 ? 11.810 3.956 14.147 1.00 87.75 363 HIS A N 1
ATOM 2959 C CA . HIS A 1 363 ? 10.357 3.935 14.312 1.00 87.75 363 HIS A CA 1
ATOM 2960 C C . HIS A 1 363 ? 9.607 2.941 13.403 1.00 87.75 363 HIS A C 1
ATOM 2962 O O . HIS A 1 363 ? 8.568 2.412 13.797 1.00 87.75 363 HIS A O 1
ATOM 2968 N N . GLN A 1 364 ? 10.121 2.642 12.204 1.00 88.19 364 GLN A N 1
ATOM 2969 C CA . GLN A 1 364 ? 9.514 1.645 11.310 1.00 88.19 364 GLN A CA 1
ATOM 2970 C C . GLN A 1 364 ? 9.708 0.209 11.816 1.00 88.19 364 GLN A C 1
ATOM 2972 O O . GLN A 1 364 ? 8.804 -0.618 11.691 1.00 88.19 364 GLN A O 1
ATOM 2977 N N . GLU A 1 365 ? 10.874 -0.104 12.388 1.00 88.12 365 GLU A N 1
ATOM 2978 C CA . GLU A 1 365 ? 11.130 -1.420 12.980 1.00 88.12 365 GLU A CA 1
ATOM 2979 C C . GLU A 1 365 ? 10.331 -1.590 14.274 1.00 88.12 365 GLU A C 1
ATOM 2981 O O . GLU A 1 365 ? 9.697 -2.628 14.467 1.00 88.12 365 GLU A O 1
ATOM 2986 N N . ASP A 1 366 ? 10.247 -0.544 15.097 1.00 89.56 366 ASP A N 1
ATOM 2987 C CA . ASP A 1 366 ? 9.421 -0.561 16.307 1.00 89.56 366 ASP A CA 1
ATOM 2988 C C . ASP A 1 366 ? 7.930 -0.749 15.998 1.00 89.56 366 ASP A C 1
ATOM 2990 O O . ASP A 1 366 ? 7.250 -1.508 16.689 1.00 89.56 366 ASP A O 1
ATOM 2994 N N . ALA A 1 367 ? 7.421 -0.167 14.909 1.00 92.12 367 ALA A N 1
ATOM 2995 C CA . ALA A 1 367 ? 6.052 -0.414 14.458 1.00 92.12 367 ALA A CA 1
ATOM 2996 C C . ALA A 1 367 ? 5.804 -1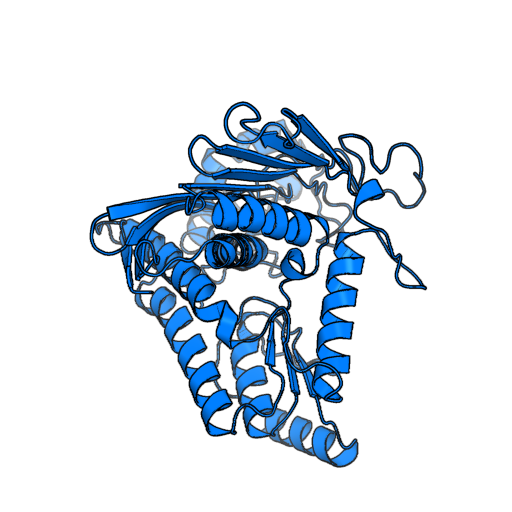.894 14.094 1.00 92.12 367 ALA A C 1
ATOM 2998 O O . ALA A 1 367 ? 4.773 -2.458 14.465 1.00 92.12 367 ALA A O 1
ATOM 2999 N N . ARG A 1 368 ? 6.762 -2.566 13.433 1.00 92.00 368 ARG A N 1
ATOM 3000 C CA . ARG A 1 368 ? 6.681 -4.019 13.161 1.00 92.00 368 ARG A CA 1
ATOM 3001 C C . ARG A 1 368 ? 6.728 -4.840 14.448 1.00 92.00 368 ARG A C 1
ATOM 3003 O O . ARG A 1 368 ? 5.961 -5.788 14.602 1.00 92.00 368 ARG A O 1
ATOM 3010 N N . ARG A 1 369 ? 7.598 -4.470 15.391 1.00 92.12 369 ARG A N 1
ATOM 3011 C CA . ARG A 1 369 ? 7.691 -5.130 16.705 1.00 92.12 369 ARG A CA 1
ATOM 3012 C C . ARG A 1 369 ? 6.376 -5.004 17.475 1.00 92.12 369 ARG A C 1
ATOM 3014 O O . ARG A 1 369 ? 5.893 -6.001 18.006 1.00 92.12 369 ARG A O 1
ATOM 3021 N N . ASN A 1 370 ? 5.754 -3.826 17.461 1.00 92.44 370 ASN A N 1
ATOM 3022 C CA . ASN A 1 370 ? 4.443 -3.596 18.069 1.00 92.44 370 ASN A CA 1
ATOM 3023 C C . ASN A 1 370 ? 3.344 -4.472 17.453 1.00 92.44 370 ASN A C 1
ATOM 3025 O O . ASN A 1 370 ? 2.502 -4.977 18.192 1.00 92.44 370 ASN A O 1
ATOM 3029 N N . ALA A 1 371 ? 3.377 -4.722 16.141 1.00 93.81 371 ALA A N 1
ATOM 3030 C CA . ALA A 1 371 ? 2.441 -5.643 15.492 1.00 93.81 371 ALA A CA 1
ATOM 3031 C C . ALA A 1 371 ? 2.603 -7.095 15.976 1.00 93.81 371 ALA A C 1
ATOM 3033 O O . ALA A 1 371 ? 1.616 -7.798 16.199 1.00 93.81 371 ALA A O 1
ATOM 3034 N N . ILE A 1 372 ? 3.844 -7.542 16.197 1.00 94.75 372 ILE A N 1
ATOM 3035 C CA . ILE A 1 372 ? 4.122 -8.873 16.761 1.00 94.75 372 ILE A CA 1
ATOM 3036 C C . ILE A 1 372 ? 3.640 -8.953 18.216 1.00 94.75 372 ILE A C 1
ATOM 3038 O O . ILE A 1 372 ? 3.019 -9.944 18.602 1.00 94.75 372 ILE A O 1
ATOM 3042 N N . ILE A 1 373 ? 3.890 -7.917 19.023 1.00 93.75 373 ILE A N 1
ATOM 3043 C CA . ILE A 1 373 ? 3.424 -7.856 20.418 1.00 93.75 373 ILE A CA 1
ATOM 3044 C C . ILE A 1 373 ? 1.892 -7.890 20.473 1.00 93.75 373 ILE A C 1
ATOM 3046 O O . ILE A 1 373 ? 1.334 -8.681 21.232 1.00 93.75 373 ILE A O 1
ATOM 3050 N N . ASP A 1 374 ? 1.211 -7.092 19.645 1.00 95.12 374 ASP A N 1
ATOM 3051 C CA . ASP A 1 374 ? -0.252 -7.088 19.518 1.00 95.12 374 ASP A CA 1
ATOM 3052 C C . ASP A 1 374 ? -0.796 -8.484 19.204 1.00 95.12 374 ASP A C 1
ATOM 3054 O O . ASP A 1 374 ? -1.711 -8.958 19.880 1.00 95.12 374 ASP A O 1
ATOM 3058 N N . PHE A 1 375 ? -0.182 -9.181 18.245 1.00 96.00 375 PHE A N 1
ATOM 3059 C CA . PHE A 1 375 ? -0.548 -10.549 17.898 1.00 96.00 375 PHE A CA 1
ATOM 3060 C C . PHE A 1 375 ? -0.371 -11.521 19.073 1.00 96.00 375 PHE A C 1
ATOM 3062 O O . PHE A 1 375 ? -1.297 -12.268 19.394 1.00 96.00 375 PHE A O 1
ATOM 3069 N N . ILE A 1 376 ? 0.790 -11.504 19.737 1.00 95.06 376 ILE A N 1
ATOM 3070 C CA . ILE A 1 376 ? 1.099 -12.413 20.850 1.00 95.06 376 ILE A CA 1
ATOM 3071 C C . ILE A 1 376 ? 0.147 -12.185 22.027 1.00 95.06 376 ILE A C 1
ATOM 3073 O O . ILE A 1 376 ? -0.380 -13.146 22.591 1.00 95.06 376 ILE A O 1
ATOM 3077 N N . GLU A 1 377 ? -0.087 -10.934 22.418 1.00 95.00 377 GLU A N 1
ATOM 3078 C CA . GLU A 1 377 ? -0.945 -10.626 23.563 1.00 95.00 377 GLU A CA 1
ATOM 3079 C C . GLU A 1 377 ? -2.425 -10.896 23.248 1.00 95.00 377 GLU A C 1
ATOM 3081 O O . GLU A 1 377 ? -3.148 -11.397 24.113 1.00 95.00 377 GLU A O 1
ATOM 3086 N N . SER A 1 378 ? -2.858 -10.689 21.999 1.00 94.00 378 SER A N 1
ATOM 3087 C CA . SER A 1 378 ? -4.192 -11.098 21.536 1.00 94.00 378 SER A CA 1
ATOM 3088 C C . SER A 1 378 ? -4.348 -12.622 21.543 1.00 94.00 378 SER A C 1
ATOM 3090 O O . SER A 1 378 ? -5.353 -13.142 22.023 1.00 94.00 378 SER A O 1
ATOM 3092 N N . ALA A 1 379 ? -3.338 -13.371 21.087 1.00 93.06 379 ALA A N 1
ATOM 3093 C CA . ALA A 1 379 ? -3.357 -14.837 21.094 1.00 93.06 379 ALA A CA 1
ATOM 3094 C C . ALA A 1 379 ? -3.393 -15.427 22.518 1.00 93.06 379 ALA A C 1
ATOM 3096 O O . ALA A 1 379 ? -3.931 -16.513 22.725 1.00 93.06 379 ALA A O 1
ATOM 3097 N N . LYS A 1 380 ? -2.866 -14.700 23.512 1.00 92.94 380 LYS A N 1
ATOM 3098 C CA . LYS A 1 380 ? -2.979 -15.034 24.945 1.00 92.94 380 LYS A CA 1
ATOM 3099 C C . LYS A 1 380 ? -4.308 -14.597 25.579 1.00 92.94 380 LYS A C 1
ATOM 3101 O O . LYS A 1 380 ? -4.493 -14.815 26.772 1.00 92.94 380 LYS A O 1
ATOM 3106 N N . GLY A 1 381 ? -5.202 -13.948 24.830 1.00 90.88 381 GLY A N 1
ATOM 3107 C CA . GLY A 1 381 ? -6.472 -13.425 25.341 1.00 90.88 381 GLY A CA 1
ATOM 3108 C C . GLY A 1 381 ? -6.339 -12.183 26.228 1.00 90.88 381 GLY A C 1
ATOM 3109 O O . GLY A 1 381 ? -7.296 -11.807 26.895 1.00 90.88 381 GLY A O 1
ATOM 3110 N N . LYS A 1 382 ? -5.170 -11.531 26.252 1.00 91.50 382 LYS A N 1
ATOM 3111 C CA . LYS A 1 382 ? -4.941 -10.309 27.043 1.00 91.50 382 LYS A CA 1
ATOM 3112 C C . LYS A 1 382 ? -5.391 -9.039 26.328 1.00 91.50 382 LYS A C 1
ATOM 3114 O O . LYS A 1 382 ? -5.509 -7.988 26.951 1.00 91.50 382 LYS A O 1
ATOM 3119 N N . ARG A 1 383 ? -5.613 -9.123 25.017 1.00 85.44 383 ARG A N 1
ATOM 3120 C CA . ARG A 1 383 ? -6.111 -8.033 24.183 1.00 85.44 383 ARG A CA 1
ATOM 3121 C C . ARG A 1 383 ? -7.323 -8.524 23.402 1.00 85.44 383 ARG A C 1
ATOM 3123 O O . ARG A 1 383 ? -7.248 -9.548 22.731 1.00 85.44 383 ARG A O 1
ATOM 3130 N N . LEU A 1 384 ? -8.435 -7.803 23.538 1.00 78.75 384 LEU A N 1
ATOM 3131 C CA . LEU A 1 384 ? -9.715 -8.168 22.923 1.00 78.75 384 LEU A CA 1
ATOM 3132 C C . LEU A 1 384 ? -9.841 -7.657 21.482 1.00 78.75 384 LEU A C 1
ATOM 3134 O O . LEU A 1 384 ? -10.456 -8.323 20.658 1.00 78.75 384 LEU A O 1
ATOM 3138 N N . SER A 1 385 ? -9.248 -6.501 21.173 1.00 85.62 385 SER A N 1
ATOM 3139 C CA . SER A 1 385 ? -9.259 -5.899 19.838 1.00 85.62 385 SER A CA 1
ATOM 3140 C C . SER A 1 385 ? -7.851 -5.829 19.253 1.00 85.62 385 SER A C 1
ATOM 3142 O O . SER A 1 385 ? -6.935 -5.273 19.856 1.00 85.62 385 SER A O 1
ATOM 3144 N N . GLN A 1 386 ? -7.684 -6.392 18.060 1.00 90.56 386 GLN A N 1
ATOM 3145 C CA . GLN A 1 386 ? -6.443 -6.279 17.300 1.00 90.56 386 GLN A CA 1
ATOM 3146 C C . GLN A 1 386 ? -6.425 -4.960 16.532 1.00 90.56 386 GLN A C 1
ATOM 3148 O O . GLN A 1 386 ? -7.458 -4.508 16.047 1.00 90.56 386 GLN A O 1
ATOM 3153 N N . VAL A 1 387 ? -5.242 -4.378 16.350 1.00 93.62 387 VAL A N 1
ATOM 3154 C CA . VAL A 1 387 ? -5.079 -3.157 15.535 1.00 93.62 387 VAL A CA 1
ATOM 3155 C C . VAL A 1 387 ? -5.190 -3.455 14.027 1.00 93.62 387 VAL A C 1
ATOM 3157 O O . VAL A 1 387 ? -5.566 -2.590 13.232 1.00 93.62 387 VAL A O 1
ATOM 3160 N N . SER A 1 388 ? -4.858 -4.684 13.619 1.00 95.44 388 SER A N 1
ATOM 3161 C CA . SER A 1 388 ? -4.866 -5.126 12.220 1.00 95.44 388 SER A CA 1
ATOM 3162 C C . SER A 1 388 ? -5.553 -6.484 12.056 1.00 95.44 388 SER A C 1
ATOM 3164 O O . SER A 1 388 ? -4.948 -7.461 11.610 1.00 95.44 388 SER A O 1
ATOM 3166 N N . ASN A 1 389 ? -6.820 -6.574 12.468 1.00 94.62 389 ASN A N 1
ATOM 3167 C CA . ASN A 1 389 ? -7.615 -7.789 12.292 1.00 94.62 389 ASN A CA 1
ATOM 3168 C C . ASN A 1 389 ? -7.904 -8.030 10.802 1.00 94.62 389 ASN A C 1
ATOM 3170 O O . ASN A 1 389 ? -8.198 -7.072 10.096 1.00 94.62 389 ASN A O 1
ATOM 3174 N N . LEU A 1 390 ? -7.887 -9.289 10.336 1.00 95.62 390 LEU A N 1
ATOM 3175 C CA . LEU A 1 390 ? -8.239 -9.676 8.956 1.00 95.62 390 LEU A CA 1
ATOM 3176 C C . LEU A 1 390 ? -9.485 -8.952 8.418 1.00 95.62 390 LEU A C 1
ATOM 3178 O O . LEU A 1 390 ? -9.478 -8.488 7.281 1.00 95.62 390 LEU A O 1
ATOM 3182 N N . LEU A 1 391 ? -10.543 -8.857 9.223 1.00 94.19 391 LEU A N 1
ATOM 3183 C CA . LEU A 1 391 ? -11.826 -8.288 8.810 1.00 94.19 391 LEU A CA 1
ATOM 3184 C C . LEU A 1 391 ? -11.725 -6.792 8.474 1.00 94.19 391 LEU A C 1
ATOM 3186 O O . LEU A 1 391 ? -12.458 -6.310 7.615 1.00 94.19 391 LEU A O 1
ATOM 3190 N N . ASP A 1 392 ? -10.759 -6.078 9.054 1.00 94.38 392 ASP A N 1
ATOM 3191 C CA . ASP A 1 392 ? -10.533 -4.652 8.798 1.00 94.38 392 ASP A CA 1
ATOM 3192 C C . ASP A 1 392 ? -9.847 -4.379 7.447 1.00 94.38 392 ASP A C 1
ATOM 3194 O O . ASP A 1 392 ? -9.611 -3.218 7.103 1.00 94.38 392 ASP A O 1
ATOM 3198 N N . HIS A 1 393 ? -9.454 -5.419 6.700 1.00 96.69 393 HIS A N 1
ATOM 3199 C CA . HIS A 1 393 ? -8.745 -5.289 5.417 1.00 96.69 393 HIS A CA 1
ATOM 3200 C C . HIS A 1 393 ? -9.668 -5.353 4.200 1.00 96.69 393 HIS A C 1
ATOM 3202 O O . HIS A 1 393 ? -9.204 -5.091 3.094 1.00 96.69 393 HIS A O 1
ATOM 3208 N N . GLU A 1 394 ? -10.963 -5.643 4.374 1.00 97.25 394 GLU A N 1
ATOM 3209 C CA . GLU A 1 394 ? -11.920 -5.806 3.266 1.00 97.25 394 GLU A CA 1
ATOM 3210 C C . GLU A 1 394 ? -11.925 -4.602 2.314 1.00 97.25 394 GLU A C 1
ATOM 3212 O O . GLU A 1 394 ? -11.793 -4.760 1.101 1.00 97.25 394 GLU A O 1
ATOM 3217 N N . PHE A 1 395 ? -11.993 -3.388 2.868 1.00 96.25 395 PHE A N 1
ATOM 3218 C CA . PHE A 1 395 ? -11.975 -2.160 2.075 1.00 96.25 395 PHE A CA 1
ATOM 3219 C C . PHE A 1 395 ? -10.649 -2.002 1.309 1.00 96.25 395 PHE A C 1
ATOM 3221 O O . PHE A 1 395 ? -10.654 -1.794 0.096 1.00 96.25 395 PHE A O 1
ATOM 3228 N N . GLY A 1 396 ? -9.505 -2.181 1.978 1.00 97.19 396 GLY A N 1
ATOM 3229 C CA . GLY A 1 396 ? -8.189 -2.080 1.337 1.00 97.19 396 GLY A CA 1
ATOM 3230 C C . GLY A 1 396 ? -8.006 -3.091 0.201 1.00 97.19 396 GLY A C 1
ATOM 3231 O O . GLY A 1 396 ? -7.528 -2.735 -0.875 1.00 97.19 396 GLY A O 1
ATOM 3232 N N . VAL A 1 397 ? -8.460 -4.331 0.400 1.00 98.06 397 VAL A N 1
ATOM 3233 C CA . VAL A 1 397 ? -8.428 -5.388 -0.622 1.00 98.06 397 VAL A CA 1
ATOM 3234 C C . VAL A 1 397 ? -9.304 -5.037 -1.825 1.00 98.06 397 VAL A C 1
ATOM 3236 O O . VAL A 1 397 ? -8.863 -5.192 -2.965 1.00 98.06 397 VAL A O 1
ATOM 3239 N N . LYS A 1 398 ? -10.514 -4.517 -1.594 1.00 98.50 398 LYS A N 1
ATOM 3240 C CA . LYS A 1 398 ? -11.401 -4.034 -2.662 1.00 98.50 398 LYS A CA 1
ATOM 3241 C C . LYS A 1 398 ? -10.759 -2.905 -3.476 1.00 98.50 398 LYS A C 1
ATOM 3243 O O . LYS A 1 398 ? -10.875 -2.910 -4.700 1.00 98.50 398 LYS A O 1
ATOM 3248 N N . LEU A 1 399 ? -10.035 -1.981 -2.834 1.00 98.50 399 LEU A N 1
ATOM 3249 C CA . LEU A 1 399 ? -9.295 -0.930 -3.547 1.00 98.50 399 LEU A CA 1
ATOM 3250 C C . LEU A 1 399 ? -8.152 -1.489 -4.398 1.00 98.50 399 LEU A C 1
ATOM 3252 O O . LEU A 1 399 ? -7.984 -1.057 -5.536 1.00 98.50 399 LEU A O 1
ATOM 3256 N N . ILE A 1 400 ? -7.388 -2.452 -3.875 1.00 98.44 400 ILE A N 1
ATOM 3257 C CA . ILE A 1 400 ? -6.308 -3.113 -4.627 1.00 98.44 400 ILE A CA 1
ATOM 3258 C C . ILE A 1 400 ? -6.874 -3.814 -5.865 1.00 98.44 400 ILE A C 1
ATOM 3260 O O . ILE A 1 400 ? -6.374 -3.609 -6.969 1.00 98.44 400 ILE A O 1
ATOM 3264 N N . SER A 1 401 ? -7.934 -4.605 -5.692 1.00 98.62 401 SER A N 1
ATOM 3265 C CA . SER A 1 401 ? -8.602 -5.302 -6.793 1.00 98.62 401 SER A CA 1
ATOM 3266 C C . SER A 1 401 ? -9.152 -4.326 -7.832 1.00 98.62 401 SER A C 1
ATOM 3268 O O . SER A 1 401 ? -8.872 -4.478 -9.018 1.00 98.62 401 SER A O 1
ATOM 3270 N N . GLY A 1 402 ? -9.843 -3.265 -7.406 1.00 98.62 402 GLY A N 1
ATOM 3271 C CA . GLY A 1 402 ? -10.372 -2.253 -8.319 1.00 98.62 402 GLY A CA 1
ATOM 3272 C C . GLY A 1 402 ? -9.288 -1.478 -9.076 1.00 98.62 402 GLY A C 1
ATOM 3273 O O . GLY A 1 402 ? -9.462 -1.175 -10.257 1.00 98.62 402 GLY A O 1
ATOM 3274 N N . ALA A 1 403 ? -8.142 -1.214 -8.443 1.00 98.69 403 ALA A N 1
ATOM 3275 C CA . ALA A 1 403 ? -6.990 -0.607 -9.105 1.00 98.69 403 ALA A CA 1
ATOM 3276 C C . ALA A 1 403 ? -6.392 -1.540 -10.171 1.00 98.69 403 ALA A C 1
ATOM 3278 O O . ALA A 1 403 ? -6.164 -1.118 -11.303 1.00 98.69 403 ALA A O 1
ATOM 3279 N N . TYR A 1 404 ? -6.212 -2.826 -9.863 1.00 98.56 404 TYR A N 1
ATOM 3280 C CA . TYR A 1 404 ? -5.763 -3.803 -10.859 1.00 98.56 404 TYR A CA 1
ATOM 3281 C C . TYR A 1 404 ? -6.767 -3.999 -11.995 1.00 98.56 404 TYR A C 1
ATOM 3283 O O . TYR A 1 404 ? -6.376 -4.029 -13.161 1.00 98.56 404 TYR A O 1
ATOM 3291 N N . LEU A 1 405 ? -8.063 -4.025 -11.684 1.00 98.56 405 LEU A N 1
ATOM 3292 C CA . LEU A 1 405 ? -9.123 -4.106 -12.683 1.00 98.56 405 LEU A CA 1
ATOM 3293 C C . LEU A 1 405 ? -9.096 -2.887 -13.621 1.00 98.56 405 LEU A C 1
ATOM 3295 O O . LEU A 1 405 ? -9.246 -3.037 -14.833 1.00 98.56 405 LEU A O 1
ATOM 3299 N N . SER A 1 406 ? -8.821 -1.691 -13.088 1.00 98.69 406 SER A N 1
ATOM 3300 C CA . SER A 1 406 ? -8.626 -0.471 -13.881 1.00 98.69 406 SER A CA 1
ATOM 3301 C C . SER A 1 406 ? -7.458 -0.611 -14.869 1.00 98.69 406 SER A C 1
ATOM 3303 O O . SER A 1 406 ? -7.596 -0.280 -16.052 1.00 98.69 406 SER A O 1
ATOM 3305 N N . MET A 1 407 ? -6.330 -1.174 -14.418 1.00 97.81 407 MET A N 1
ATOM 3306 C CA . MET A 1 407 ? -5.158 -1.442 -15.265 1.00 97.81 407 MET A CA 1
ATOM 3307 C C . MET A 1 407 ? -5.456 -2.475 -16.355 1.00 97.81 407 MET A C 1
ATOM 3309 O O . MET A 1 407 ? -5.126 -2.249 -17.523 1.00 97.81 407 MET A O 1
ATOM 3313 N N . ALA A 1 408 ? -6.095 -3.588 -15.988 1.00 97.50 408 ALA A N 1
ATOM 3314 C CA . ALA A 1 408 ? -6.425 -4.671 -16.905 1.00 97.50 408 ALA A CA 1
ATOM 3315 C C . ALA A 1 408 ? -7.394 -4.195 -17.999 1.00 97.50 408 ALA A C 1
ATOM 3317 O O . ALA A 1 408 ? -7.140 -4.403 -19.186 1.00 97.50 408 ALA A O 1
ATOM 3318 N N . ARG A 1 409 ? -8.447 -3.450 -17.636 1.00 98.00 409 ARG A N 1
ATOM 3319 C CA . ARG A 1 409 ? -9.392 -2.854 -18.599 1.00 98.00 409 ARG A CA 1
ATOM 3320 C C . ARG A 1 409 ? -8.707 -1.945 -19.610 1.00 98.00 409 ARG A C 1
ATOM 3322 O O . ARG A 1 409 ? -9.034 -2.009 -20.795 1.00 98.00 409 ARG A O 1
ATOM 3329 N N . LYS A 1 410 ? -7.737 -1.138 -19.168 1.00 95.19 410 LYS A N 1
ATOM 3330 C CA . LYS A 1 410 ? -6.975 -0.246 -20.054 1.00 95.19 410 LYS A CA 1
ATOM 3331 C C . LYS A 1 410 ? -6.208 -1.027 -21.123 1.00 95.19 410 LYS A C 1
ATOM 3333 O O . LYS A 1 410 ? -6.209 -0.619 -22.281 1.00 95.19 410 LYS A O 1
ATOM 3338 N N . ILE A 1 411 ? -5.597 -2.157 -20.761 1.00 91.56 411 ILE A N 1
ATOM 3339 C CA . ILE A 1 411 ? -4.901 -3.035 -21.719 1.00 91.56 411 ILE A CA 1
ATOM 3340 C C . ILE A 1 411 ? -5.857 -3.576 -22.780 1.00 91.56 411 ILE A C 1
ATOM 3342 O O . ILE A 1 411 ? -5.498 -3.642 -23.954 1.00 91.56 411 ILE A O 1
ATOM 3346 N N . HIS A 1 412 ? -7.088 -3.893 -22.386 1.00 93.75 412 HIS A N 1
ATOM 3347 C CA . HIS A 1 412 ? -8.127 -4.390 -23.289 1.00 93.75 412 HIS A CA 1
ATOM 3348 C C . HIS A 1 412 ? -8.927 -3.275 -23.979 1.00 93.75 412 HIS A C 1
ATOM 3350 O O . HIS A 1 412 ? -9.969 -3.551 -24.567 1.00 93.75 412 HIS A O 1
ATOM 3356 N N . SER A 1 413 ? -8.466 -2.016 -23.917 1.00 95.12 413 SER A N 1
ATOM 3357 C CA . SER A 1 413 ? -9.145 -0.840 -24.498 1.00 95.12 413 SER A CA 1
ATOM 3358 C C . SER A 1 413 ? -10.597 -0.650 -24.030 1.00 95.12 413 SER A C 1
ATOM 3360 O O . SER A 1 413 ? -11.426 -0.080 -24.739 1.00 95.12 413 SER A O 1
ATOM 3362 N N . LYS A 1 414 ? -10.912 -1.113 -22.817 1.00 97.69 414 LYS A N 1
ATOM 3363 C CA . LYS A 1 414 ? -12.191 -0.876 -22.135 1.00 97.69 414 LYS A CA 1
ATOM 3364 C C . LYS A 1 414 ? -12.126 0.408 -21.307 1.00 97.69 414 LYS A C 1
ATOM 3366 O O . LYS A 1 414 ? -11.043 0.932 -21.049 1.00 97.69 414 LYS A O 1
ATOM 3371 N N . ASN A 1 415 ? -13.283 0.892 -20.842 1.00 97.75 415 ASN A N 1
ATOM 3372 C CA . ASN A 1 415 ? -13.338 2.017 -19.904 1.00 97.75 415 ASN A CA 1
ATOM 3373 C C . ASN A 1 415 ? -12.529 1.674 -18.634 1.00 97.75 415 ASN A C 1
ATOM 3375 O O . ASN A 1 415 ? -12.902 0.737 -17.924 1.00 97.75 415 ASN A O 1
ATOM 3379 N N . PRO A 1 416 ? -11.440 2.403 -18.336 1.00 97.75 416 PRO A N 1
ATOM 3380 C CA . PRO A 1 416 ? -10.565 2.076 -17.219 1.00 97.75 416 PRO A CA 1
ATOM 3381 C C . PRO A 1 416 ? -11.137 2.504 -15.864 1.00 97.75 416 PRO A C 1
ATOM 3383 O O . PRO A 1 416 ? -10.576 2.125 -14.841 1.00 97.75 416 PRO A O 1
ATOM 3386 N N . VAL A 1 417 ? -12.220 3.284 -15.810 1.00 98.44 417 VAL A N 1
ATOM 3387 C CA . VAL A 1 417 ? -12.858 3.642 -14.538 1.00 98.44 417 VAL A CA 1
ATOM 3388 C C . VAL A 1 417 ? -13.620 2.434 -13.991 1.00 98.44 417 VAL A C 1
ATOM 3390 O O . VAL A 1 417 ? -14.442 1.823 -14.681 1.00 98.44 417 VAL A O 1
ATOM 3393 N N . VAL A 1 418 ? -13.344 2.082 -12.739 1.00 98.50 418 VAL A N 1
ATOM 3394 C CA . VAL A 1 418 ? -13.977 0.970 -12.023 1.00 98.50 418 VAL A CA 1
ATOM 3395 C C . VAL A 1 418 ? -14.775 1.528 -10.854 1.00 98.50 418 VAL A C 1
ATOM 3397 O O . VAL A 1 418 ? -14.220 2.238 -10.025 1.00 98.50 418 VAL A O 1
ATOM 3400 N N . ASN A 1 419 ? -16.058 1.186 -10.764 1.00 98.12 419 ASN A N 1
ATOM 3401 C CA . ASN A 1 419 ? -16.863 1.461 -9.578 1.00 98.12 419 ASN A CA 1
ATOM 3402 C C . ASN A 1 419 ? -16.921 0.204 -8.700 1.00 98.12 419 ASN A C 1
ATOM 3404 O O . ASN A 1 419 ? -17.238 -0.874 -9.203 1.00 98.12 419 ASN A O 1
ATOM 3408 N N . ILE A 1 420 ? -16.609 0.341 -7.411 1.00 97.62 420 ILE A N 1
ATOM 3409 C CA . ILE A 1 420 ? -16.657 -0.747 -6.427 1.00 97.62 420 ILE A CA 1
ATOM 3410 C C . ILE A 1 420 ? -17.615 -0.378 -5.295 1.00 97.62 420 ILE A C 1
ATOM 3412 O O . ILE A 1 420 ? -17.499 0.698 -4.706 1.00 97.62 420 ILE A O 1
ATOM 3416 N N . SER A 1 421 ? -18.522 -1.294 -4.952 1.00 96.25 421 SER A N 1
ATOM 3417 C CA . SER A 1 421 ? -19.353 -1.212 -3.745 1.00 96.25 421 SER A CA 1
ATOM 3418 C C . SER A 1 421 ? -18.591 -1.709 -2.515 1.00 96.25 421 SER A C 1
ATOM 3420 O O . SER A 1 421 ? -17.899 -2.736 -2.562 1.00 96.25 421 SER A O 1
ATOM 3422 N N . LEU A 1 422 ? -18.716 -0.985 -1.405 1.00 92.00 422 LEU A N 1
ATOM 3423 C CA . LEU A 1 422 ? -17.893 -1.171 -0.210 1.00 92.00 422 LEU A CA 1
ATOM 3424 C C . LEU A 1 422 ? -18.606 -1.919 0.902 1.00 92.00 422 LEU A C 1
ATOM 3426 O O . LEU A 1 422 ? -19.800 -1.650 1.138 1.00 92.00 422 LEU A O 1
#

Mean predicted aligned error: 4.66 Å

Nearest PDB structures (foldseek):
  4gmf-assembly1_B  TM=5.768E-01  e=9.650E-07  Yersinia enterocolitica subsp. enterocolitica 8081
  4gmf-assembly2_D  TM=5.807E-01  e=3.503E-06  Yersinia enterocolitica subsp. enterocolitica 8081
  7xdu-assembly1_A  TM=4.430E-01  e=2.460E-02  Thermoanaerobacter thermohydrosulfuricus

Radius of gyration: 22.22 Å; Cα contacts (8 Å, |Δi|>4): 839; chains: 1; bounding box: 56×65×56 Å